Protein AF-A0AAD7IQ52-F1 (afdb_monomer_lite)

Organism: NCBI:txid230809

Structure (mmCIF, N/CA/C/O backbone):
data_AF-A0AAD7IQ52-F1
#
_entry.id   AF-A0AAD7IQ52-F1
#
loop_
_atom_site.group_PDB
_atom_site.id
_atom_site.type_symbol
_atom_site.label_atom_id
_atom_site.label_alt_id
_atom_site.label_comp_id
_atom_site.label_asym_id
_atom_site.label_entity_id
_atom_site.label_seq_id
_atom_site.pdbx_PDB_ins_code
_atom_site.Cartn_x
_atom_site.Cartn_y
_atom_site.Cartn_z
_atom_site.occupancy
_atom_site.B_iso_or_equiv
_atom_site.auth_seq_id
_atom_site.auth_comp_id
_atom_site.auth_asym_id
_atom_site.auth_atom_id
_atom_site.pdbx_PDB_model_num
ATOM 1 N N . MET A 1 1 ? 45.418 33.306 19.025 1.00 32.22 1 MET A N 1
ATOM 2 C CA . MET A 1 1 ? 45.048 33.053 20.434 1.00 32.22 1 MET A CA 1
ATOM 3 C C . MET A 1 1 ? 44.140 31.826 20.444 1.00 32.22 1 MET A C 1
ATOM 5 O O . MET A 1 1 ? 42.964 31.964 20.166 1.00 32.22 1 MET A O 1
ATOM 9 N N . SER A 1 2 ? 44.686 30.617 20.309 1.00 27.22 2 SER A N 1
ATOM 10 C CA . SER A 1 2 ? 45.275 29.755 21.357 1.00 27.22 2 SER A CA 1
ATOM 11 C C . SER A 1 2 ? 44.221 28.941 22.122 1.00 27.22 2 SER A C 1
ATOM 13 O O . SER A 1 2 ? 43.606 29.465 23.041 1.00 27.22 2 SER A O 1
ATOM 15 N N . SER A 1 3 ? 44.043 27.663 21.760 1.00 28.94 3 SER A N 1
ATOM 16 C CA . SER A 1 3 ? 44.068 26.489 22.670 1.00 28.94 3 SER A CA 1
ATOM 17 C C . SER A 1 3 ? 43.690 25.199 21.903 1.00 28.94 3 SER A C 1
ATOM 19 O O . SER A 1 3 ? 42.670 25.161 21.228 1.00 28.94 3 SER A O 1
ATOM 21 N N . LEU A 1 4 ? 44.657 24.283 21.721 1.00 29.09 4 LEU A N 1
ATOM 22 C CA . LEU A 1 4 ? 44.842 22.982 22.420 1.00 29.09 4 LEU A CA 1
ATOM 23 C C . LEU A 1 4 ? 44.008 21.842 21.785 1.00 29.09 4 LEU A C 1
ATOM 25 O O . LEU A 1 4 ? 42.790 21.841 21.868 1.00 29.09 4 LEU A O 1
ATOM 29 N N . SER A 1 5 ? 44.602 20.958 20.962 1.00 29.72 5 SER A N 1
ATOM 30 C CA . SER A 1 5 ? 45.206 19.649 21.342 1.00 29.72 5 SER A CA 1
ATOM 31 C C . SER A 1 5 ? 44.298 18.824 22.267 1.00 29.72 5 SER A C 1
ATOM 33 O O . SER A 1 5 ? 43.971 19.296 23.345 1.00 29.72 5 SER A O 1
ATOM 35 N N . GLY A 1 6 ? 43.879 17.588 22.016 1.00 25.55 6 GLY A N 1
ATOM 36 C CA . GLY A 1 6 ? 44.359 16.490 21.183 1.00 25.55 6 GLY A CA 1
ATOM 37 C C . GLY A 1 6 ? 44.032 15.200 21.959 1.00 25.55 6 GLY A C 1
ATOM 38 O O . GLY A 1 6 ? 44.076 15.226 23.184 1.00 25.55 6 GLY A O 1
ATOM 39 N N . ASN A 1 7 ? 43.648 14.113 21.284 1.00 27.47 7 ASN A N 1
ATOM 40 C CA . ASN A 1 7 ? 44.025 12.734 21.635 1.00 27.47 7 ASN A CA 1
ATOM 41 C C . ASN A 1 7 ? 43.305 11.728 20.736 1.00 27.47 7 ASN A C 1
ATOM 43 O O . ASN A 1 7 ? 42.081 11.624 20.730 1.00 27.47 7 ASN A O 1
ATOM 47 N N . GLY A 1 8 ? 44.108 10.967 19.996 1.00 23.97 8 GLY A N 1
ATOM 48 C CA . GLY A 1 8 ? 43.693 9.725 19.370 1.00 23.97 8 GLY A CA 1
ATOM 49 C C . GLY A 1 8 ? 43.861 8.551 20.332 1.00 23.97 8 GLY A C 1
ATOM 50 O O . GLY A 1 8 ? 44.802 8.511 21.121 1.00 23.97 8 GLY A O 1
ATOM 51 N N . ALA A 1 9 ? 42.982 7.562 20.205 1.00 26.59 9 ALA A N 1
ATOM 52 C CA . ALA A 1 9 ? 43.222 6.196 20.645 1.00 26.59 9 ALA A CA 1
ATOM 53 C C . ALA A 1 9 ? 42.565 5.235 19.643 1.00 26.59 9 ALA A C 1
ATOM 55 O O . ALA A 1 9 ? 41.477 5.482 19.129 1.00 26.59 9 ALA A O 1
ATOM 56 N N . ARG A 1 10 ? 43.317 4.187 19.310 1.00 29.52 10 ARG A N 1
ATOM 57 C CA . ARG A 1 10 ? 43.117 3.222 18.223 1.00 29.52 10 ARG A CA 1
ATOM 58 C C . ARG A 1 10 ? 41.994 2.204 18.503 1.00 29.52 10 ARG A C 1
ATOM 60 O O . ARG A 1 10 ? 41.630 2.012 19.660 1.00 29.52 10 ARG A O 1
ATOM 67 N N . PRO A 1 11 ? 41.493 1.515 17.458 1.00 27.11 11 PRO A N 1
ATOM 68 C CA . PRO A 1 11 ? 40.397 0.558 17.562 1.00 27.11 11 PRO A CA 1
ATOM 69 C C . PRO A 1 11 ? 40.864 -0.830 18.019 1.00 27.11 11 PRO A C 1
ATOM 71 O O . PRO A 1 11 ? 41.940 -1.306 17.647 1.00 27.11 11 PRO A O 1
ATOM 74 N N . TRP A 1 12 ? 40.004 -1.498 18.788 1.00 25.41 12 TRP A N 1
ATOM 75 C CA . TRP A 1 12 ? 40.132 -2.909 19.131 1.00 25.41 12 TRP A CA 1
ATOM 76 C C . TRP A 1 12 ? 39.866 -3.776 17.899 1.00 25.41 12 TRP A C 1
ATOM 78 O O . TRP A 1 12 ? 38.811 -3.707 17.274 1.00 25.41 12 TRP A O 1
ATOM 88 N N . THR A 1 13 ? 40.859 -4.587 17.556 1.00 23.81 13 THR A N 1
ATOM 89 C CA . THR A 1 13 ? 40.800 -5.638 16.543 1.00 23.81 13 THR A CA 1
ATOM 90 C C . THR A 1 13 ? 40.467 -6.951 17.241 1.00 23.81 13 THR A C 1
ATOM 92 O O . THR A 1 13 ? 41.196 -7.378 18.132 1.00 23.81 13 THR A O 1
ATOM 95 N N . VAL A 1 14 ? 39.392 -7.614 16.818 1.00 27.19 14 VAL A N 1
ATOM 96 C CA . VAL A 1 14 ? 39.148 -9.030 17.115 1.00 27.19 14 VAL A CA 1
ATOM 97 C C . VAL A 1 14 ? 39.028 -9.743 15.773 1.00 27.19 14 VAL A C 1
ATOM 99 O O . VAL A 1 14 ? 38.181 -9.408 14.948 1.00 27.19 14 VAL A O 1
ATOM 102 N N . ARG A 1 15 ? 39.960 -10.667 15.530 1.00 26.88 15 ARG A N 1
ATOM 103 C CA . ARG A 1 15 ? 39.953 -11.592 14.392 1.00 26.88 15 ARG A CA 1
ATOM 104 C C . ARG A 1 15 ? 39.020 -12.780 14.676 1.00 26.88 15 ARG A C 1
ATOM 106 O O . ARG A 1 15 ? 38.759 -13.062 15.843 1.00 26.88 15 ARG A O 1
ATOM 113 N N . PRO A 1 16 ? 38.533 -13.457 13.622 1.00 28.27 16 PRO A N 1
ATOM 114 C CA . PRO A 1 16 ? 37.466 -14.441 13.711 1.00 28.27 16 PRO A CA 1
ATOM 115 C C . PRO A 1 16 ? 38.009 -15.818 14.089 1.00 28.27 16 PRO A C 1
ATOM 117 O O . PRO A 1 16 ? 39.100 -16.192 13.651 1.00 28.27 16 PRO A O 1
ATOM 120 N N . ASP A 1 17 ? 37.210 -16.576 14.836 1.00 24.72 17 ASP A N 1
ATOM 121 C CA . ASP A 1 17 ? 37.393 -18.016 14.967 1.00 24.72 17 ASP A CA 1
ATOM 122 C C . ASP A 1 17 ? 36.354 -18.771 14.131 1.00 24.72 17 ASP A C 1
ATOM 124 O O . ASP A 1 17 ? 35.269 -18.276 13.817 1.00 24.72 17 ASP A O 1
ATOM 128 N N . LYS A 1 18 ? 36.795 -19.935 13.682 1.00 28.11 18 LYS A N 1
ATOM 129 C CA . LYS A 1 18 ? 36.309 -20.716 12.556 1.00 28.11 18 LYS A CA 1
ATOM 130 C C . LYS A 1 18 ? 35.149 -21.640 12.936 1.00 28.11 18 LYS A C 1
ATOM 132 O O . LYS A 1 18 ? 35.065 -22.113 14.059 1.00 28.11 18 LYS A O 1
ATOM 137 N N . THR A 1 19 ? 34.365 -21.959 11.900 1.00 25.17 19 THR A N 1
ATOM 138 C CA . THR A 1 19 ? 33.733 -23.262 11.598 1.00 25.17 19 THR A CA 1
ATOM 139 C C . THR A 1 19 ? 32.888 -23.938 12.676 1.00 25.17 19 THR A C 1
ATOM 141 O O . THR A 1 19 ? 33.430 -24.406 13.667 1.00 25.17 19 THR A O 1
ATOM 144 N N . LEU A 1 20 ? 31.603 -24.157 12.369 1.00 26.58 20 LEU A N 1
ATOM 145 C CA . LEU A 1 20 ? 30.939 -25.453 12.569 1.00 26.58 20 LEU A CA 1
ATOM 146 C C . LEU A 1 20 ? 29.655 -25.547 11.722 1.00 26.58 20 LEU A C 1
ATOM 148 O O . LEU A 1 20 ? 28.685 -24.824 11.930 1.00 26.58 20 LEU A O 1
ATOM 152 N N . ASP A 1 21 ? 29.765 -26.409 10.717 1.00 24.47 21 ASP A N 1
ATOM 153 C CA . ASP A 1 21 ? 28.796 -27.328 10.120 1.00 24.47 21 ASP A CA 1
ATOM 154 C C . ASP A 1 21 ? 27.310 -26.969 9.968 1.00 24.47 21 ASP A C 1
ATOM 156 O O . ASP A 1 21 ? 26.485 -26.986 10.879 1.00 24.47 21 ASP A O 1
ATOM 160 N N . SER A 1 22 ? 26.979 -26.836 8.686 1.00 24.94 22 SER A N 1
ATOM 161 C CA . SER A 1 22 ? 25.755 -27.263 8.022 1.00 24.94 22 SER A CA 1
ATOM 162 C C . SER A 1 22 ? 25.286 -28.670 8.421 1.00 24.94 22 SER A C 1
ATOM 164 O O . SER A 1 22 ? 25.980 -29.653 8.165 1.00 24.94 22 SER A O 1
ATOM 166 N N . ALA A 1 23 ? 24.045 -28.779 8.899 1.00 25.61 23 ALA A N 1
ATOM 167 C CA . ALA A 1 23 ? 23.266 -30.012 8.858 1.00 25.61 23 ALA A CA 1
ATOM 168 C C . ALA A 1 23 ? 21.943 -29.743 8.130 1.00 25.61 23 ALA A C 1
ATOM 170 O O . ALA A 1 23 ? 21.046 -29.064 8.627 1.00 25.61 23 ALA A O 1
ATOM 171 N N . SER A 1 24 ? 21.888 -30.257 6.904 1.00 25.69 24 SER A N 1
ATOM 172 C CA . SER A 1 24 ? 20.710 -30.375 6.054 1.00 25.69 24 SER A CA 1
ATOM 173 C C . SER A 1 24 ? 19.760 -31.416 6.652 1.00 25.69 24 SER A C 1
ATOM 175 O O . SER A 1 24 ? 20.183 -32.535 6.936 1.00 25.69 24 SER A O 1
ATOM 177 N N . CYS A 1 25 ? 18.487 -31.064 6.840 1.00 24.33 25 CYS A N 1
ATOM 178 C CA . CYS A 1 25 ? 17.431 -32.023 7.150 1.00 24.33 25 CYS A CA 1
ATOM 179 C C . CYS A 1 25 ? 16.610 -32.240 5.874 1.00 24.33 25 CYS A C 1
ATOM 181 O O . CYS A 1 25 ? 15.732 -31.448 5.540 1.00 24.33 25 CYS A O 1
ATOM 183 N N . MET A 1 26 ? 16.962 -33.294 5.136 1.00 23.22 26 MET A N 1
ATOM 184 C CA . MET A 1 26 ? 16.124 -33.897 4.105 1.00 23.22 26 MET A CA 1
ATOM 185 C C . MET A 1 26 ? 15.169 -34.880 4.783 1.00 23.22 26 MET A C 1
ATOM 187 O O . MET A 1 26 ? 15.610 -35.889 5.330 1.00 23.22 26 MET A O 1
ATOM 191 N N . THR A 1 27 ? 13.868 -34.633 4.691 1.00 28.30 27 THR A N 1
ATOM 192 C CA . THR A 1 27 ? 12.848 -35.671 4.863 1.00 28.30 27 THR A CA 1
ATOM 193 C C . THR A 1 27 ? 12.339 -36.087 3.490 1.00 28.30 27 THR A C 1
ATOM 195 O O . THR A 1 27 ? 11.643 -35.330 2.816 1.00 28.30 27 THR A O 1
ATOM 198 N N . ARG A 1 28 ? 12.741 -37.302 3.098 1.00 24.08 28 ARG A N 1
ATOM 199 C CA . ARG A 1 28 ? 12.075 -38.174 2.123 1.00 24.08 28 ARG A CA 1
ATOM 200 C C . ARG A 1 28 ? 10.597 -38.322 2.496 1.00 24.08 28 ARG A C 1
ATOM 202 O O . ARG A 1 28 ? 10.294 -38.563 3.662 1.00 24.08 28 ARG A O 1
ATOM 209 N N . VAL A 1 29 ? 9.717 -38.252 1.505 1.00 28.94 29 VAL A N 1
ATOM 210 C CA . VAL A 1 29 ? 8.420 -38.930 1.545 1.00 28.94 29 VAL A CA 1
ATOM 211 C C . VAL A 1 29 ? 8.423 -39.874 0.356 1.00 28.94 29 VAL A C 1
ATOM 213 O O . VAL A 1 29 ? 8.558 -39.438 -0.788 1.00 28.94 29 VAL A O 1
ATOM 216 N N . ASP A 1 30 ? 8.400 -41.160 0.678 1.00 27.23 30 ASP A N 1
ATOM 217 C CA . ASP A 1 30 ? 8.321 -42.267 -0.258 1.00 27.23 30 ASP A CA 1
ATOM 218 C C . ASP A 1 30 ? 6.957 -42.265 -0.961 1.00 27.23 30 ASP A C 1
ATOM 220 O O . ASP A 1 30 ? 5.926 -41.949 -0.361 1.00 27.23 30 ASP A O 1
ATOM 224 N N . GLY A 1 31 ? 6.983 -42.580 -2.255 1.00 26.14 31 GLY A N 1
ATOM 225 C CA . GLY A 1 31 ? 5.798 -42.883 -3.040 1.00 26.14 31 GLY A CA 1
ATOM 226 C C . GLY A 1 31 ? 5.371 -44.330 -2.822 1.00 26.14 31 GLY A C 1
ATOM 227 O O . GLY A 1 31 ? 6.214 -45.218 -2.717 1.00 26.14 31 GLY A O 1
ATOM 228 N N . GLU A 1 32 ? 4.063 -44.557 -2.805 1.00 28.16 32 GLU A N 1
ATOM 229 C CA . GLU A 1 32 ? 3.476 -45.876 -3.017 1.00 28.16 32 GLU A CA 1
ATOM 230 C C . GLU A 1 32 ? 2.575 -45.810 -4.250 1.00 28.16 32 GLU A C 1
ATOM 232 O O . GLU A 1 32 ? 1.561 -45.109 -4.289 1.00 28.16 32 GLU A O 1
ATOM 237 N N . GLU A 1 33 ? 3.024 -46.525 -5.278 1.00 28.55 33 GLU A N 1
ATOM 238 C CA . GLU A 1 33 ? 2.242 -47.002 -6.409 1.00 28.55 33 GLU A CA 1
ATOM 239 C C . GLU A 1 33 ? 1.305 -48.123 -5.933 1.00 28.55 33 GLU A C 1
ATOM 241 O O . GLU A 1 33 ? 1.672 -48.941 -5.088 1.00 28.55 33 GLU A O 1
ATOM 246 N N . GLY A 1 34 ? 0.103 -48.186 -6.501 1.00 27.48 34 GLY A N 1
ATOM 247 C CA . GLY A 1 34 ? -0.852 -49.267 -6.271 1.00 27.48 34 GLY A CA 1
ATOM 248 C C . GLY A 1 34 ? -1.730 -49.463 -7.498 1.00 27.48 34 GLY A C 1
ATOM 249 O O . GLY A 1 34 ? -2.785 -48.845 -7.618 1.00 27.48 34 GLY A O 1
ATOM 250 N N . GLU A 1 35 ? -1.259 -50.305 -8.415 1.00 27.78 35 GLU A N 1
ATOM 251 C CA . GLU A 1 35 ? -1.984 -50.825 -9.574 1.00 27.78 35 GLU A CA 1
ATOM 252 C C . GLU A 1 35 ? -2.676 -52.172 -9.252 1.00 27.78 35 GLU A C 1
ATOM 254 O O . GLU A 1 35 ? -2.062 -53.063 -8.673 1.00 27.78 35 GLU A O 1
ATOM 259 N N . VAL A 1 36 ? -3.921 -52.294 -9.744 1.00 28.39 36 VAL A N 1
ATOM 260 C CA . VAL A 1 36 ? -4.543 -53.451 -10.443 1.00 28.39 36 VAL A CA 1
ATOM 261 C C . VAL A 1 36 ? -5.005 -54.710 -9.672 1.00 28.39 36 VAL A C 1
ATOM 263 O O . VAL A 1 36 ? -4.274 -55.322 -8.900 1.00 28.39 36 VAL A O 1
ATOM 266 N N . GLY A 1 37 ? -6.225 -55.155 -10.037 1.00 26.61 37 GLY A N 1
ATOM 267 C CA . GLY A 1 37 ? -6.789 -56.509 -9.862 1.00 26.61 37 GLY A CA 1
ATOM 268 C C . GLY A 1 37 ? -8.206 -56.476 -9.261 1.00 26.61 37 GLY A C 1
ATOM 269 O O . GLY A 1 37 ? -8.319 -56.408 -8.045 1.00 26.61 37 GLY A O 1
ATOM 270 N N . ASP A 1 38 ? -9.315 -56.276 -9.982 1.00 27.05 38 ASP A N 1
ATOM 271 C CA . ASP A 1 38 ? -9.950 -57.026 -11.089 1.00 27.05 38 ASP A CA 1
ATOM 272 C C . ASP A 1 38 ? -10.834 -58.219 -10.634 1.00 27.05 38 ASP A C 1
ATOM 274 O O . ASP A 1 38 ? -10.514 -58.914 -9.673 1.00 27.05 38 ASP A O 1
ATOM 278 N N . GLU A 1 39 ? -11.927 -58.410 -11.386 1.00 28.41 39 GLU A N 1
ATOM 279 C CA . GLU A 1 39 ? -12.826 -59.580 -11.523 1.00 28.41 39 GLU A CA 1
ATOM 280 C C . GLU A 1 39 ? -14.214 -59.724 -10.823 1.00 28.41 39 GLU A C 1
ATOM 282 O O . GLU A 1 39 ? -14.364 -59.705 -9.601 1.00 28.41 39 GLU A O 1
ATOM 287 N N . CYS A 1 40 ? -15.184 -60.038 -11.715 1.00 27.48 40 CYS A N 1
ATOM 288 C CA . CYS A 1 40 ? -16.486 -60.739 -11.600 1.00 27.48 40 CYS A CA 1
ATOM 289 C C . CYS A 1 40 ? -17.719 -59.951 -11.078 1.00 27.48 40 CYS A C 1
ATOM 291 O O . CYS A 1 40 ? -17.673 -59.319 -10.034 1.00 27.48 40 CYS A O 1
ATOM 293 N N . ASP A 1 41 ? -18.908 -59.946 -11.704 1.00 27.89 41 ASP A N 1
ATOM 294 C CA . ASP A 1 41 ? -19.487 -60.833 -12.723 1.00 27.89 41 ASP A CA 1
ATOM 295 C C . ASP A 1 41 ? -20.664 -60.185 -13.501 1.00 27.89 41 ASP A C 1
ATOM 297 O O . ASP A 1 41 ? -21.434 -59.369 -12.992 1.00 27.89 41 ASP A O 1
ATOM 301 N N . GLU A 1 42 ? -20.751 -60.628 -14.756 1.00 30.42 42 GLU A N 1
ATOM 302 C CA . GLU A 1 42 ? -21.839 -60.769 -15.741 1.00 30.42 42 GLU A CA 1
ATOM 303 C C . GLU A 1 42 ? -23.329 -60.532 -15.349 1.00 30.42 42 GLU A C 1
ATOM 305 O O . GLU A 1 42 ? -23.801 -61.014 -14.327 1.00 30.42 42 GLU A O 1
ATOM 310 N N . GLN A 1 43 ? -24.136 -59.909 -16.243 1.00 28.72 43 GLN A N 1
ATOM 311 C CA . GLN A 1 43 ? -25.099 -60.626 -17.127 1.00 28.72 43 GLN A CA 1
ATOM 312 C C . GLN A 1 43 ? -25.966 -59.706 -18.047 1.00 28.72 43 GLN A C 1
ATOM 314 O O . GLN A 1 43 ? -26.945 -59.089 -17.641 1.00 28.72 43 GLN A O 1
ATOM 319 N N . LYS A 1 44 ? -25.599 -59.710 -19.338 1.00 31.64 44 LYS A N 1
ATOM 320 C CA . LYS A 1 44 ? -26.353 -59.655 -20.624 1.00 31.64 44 LYS A CA 1
ATOM 321 C C . LYS A 1 44 ? -27.861 -59.304 -20.690 1.00 31.64 44 LYS A C 1
ATOM 323 O O . LYS A 1 44 ? -28.689 -59.989 -20.096 1.00 31.64 44 LYS A O 1
ATOM 328 N N . ARG A 1 45 ? -28.195 -58.446 -21.679 1.00 30.20 45 ARG A N 1
ATOM 329 C CA . ARG A 1 45 ? -29.124 -58.625 -22.848 1.00 30.20 45 ARG A CA 1
ATOM 330 C C . ARG A 1 45 ? -29.469 -57.224 -23.402 1.00 30.20 45 ARG A C 1
ATOM 332 O O . ARG A 1 45 ? -29.875 -56.381 -22.624 1.00 30.20 45 ARG A O 1
ATOM 339 N N . GLY A 1 46 ? -29.385 -56.848 -24.676 1.00 28.47 46 GLY A N 1
ATOM 340 C CA . GLY A 1 46 ? -29.106 -57.500 -25.953 1.00 28.47 46 GLY A CA 1
ATOM 341 C C . GLY A 1 46 ? -29.844 -56.696 -27.041 1.00 28.47 46 GLY A C 1
ATOM 342 O O . GLY A 1 46 ? -31.041 -56.482 -26.892 1.00 28.47 46 GLY A O 1
ATOM 343 N N . ALA A 1 47 ? -29.167 -56.245 -28.101 1.00 30.05 47 ALA A N 1
ATOM 344 C CA . ALA A 1 47 ? -29.786 -55.876 -29.383 1.00 30.05 47 ALA A CA 1
ATOM 345 C C . ALA A 1 47 ? -28.698 -55.794 -30.463 1.00 30.05 47 ALA A C 1
ATOM 347 O O . ALA A 1 47 ? -27.695 -55.108 -30.289 1.00 30.05 47 ALA A O 1
ATOM 348 N N . GLY A 1 48 ? -28.892 -56.575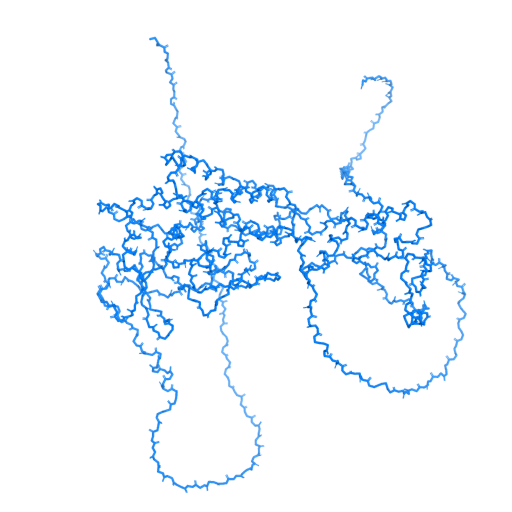 -31.524 1.00 28.95 48 GLY A N 1
ATOM 349 C CA . GLY A 1 48 ? -27.920 -56.835 -32.576 1.00 28.95 48 GLY A CA 1
ATOM 350 C C . GLY A 1 48 ? -27.810 -55.747 -33.642 1.00 28.95 48 GLY A C 1
ATOM 351 O O . GLY A 1 48 ? -28.763 -55.044 -33.971 1.00 28.95 48 GLY A O 1
ATOM 352 N N . GLU A 1 49 ? -26.589 -55.707 -34.157 1.00 30.14 49 GLU A N 1
ATOM 353 C CA . GLU A 1 49 ? -25.993 -55.011 -35.292 1.00 30.14 49 GLU A CA 1
ATOM 354 C C . GLU A 1 49 ? -26.818 -54.952 -36.594 1.00 30.14 49 GLU A C 1
ATOM 356 O O . GLU A 1 49 ? -27.329 -55.959 -37.086 1.00 30.14 49 GLU A O 1
ATOM 361 N N . MET A 1 50 ? -26.785 -53.774 -37.234 1.00 27.81 50 MET A N 1
ATOM 362 C CA . MET A 1 50 ? -26.686 -53.640 -38.691 1.00 27.81 50 MET A CA 1
ATOM 363 C C . MET A 1 50 ? -25.239 -53.267 -39.060 1.00 27.81 50 MET A C 1
ATOM 365 O O . MET A 1 50 ? -24.720 -52.246 -38.615 1.00 27.81 50 MET A O 1
ATOM 369 N N . ARG A 1 51 ? -24.618 -54.095 -39.903 1.00 29.98 51 ARG A N 1
ATOM 370 C CA . ARG A 1 51 ? -23.511 -53.778 -40.834 1.00 29.98 51 ARG A CA 1
ATOM 371 C C . ARG A 1 51 ? -24.140 -53.087 -42.070 1.00 29.98 51 ARG A C 1
ATOM 373 O O . ARG A 1 51 ? -25.279 -53.416 -42.383 1.00 29.98 51 ARG A O 1
ATOM 380 N N . THR A 1 52 ? -23.560 -52.121 -42.791 1.00 29.75 52 THR A N 1
ATOM 381 C CA . THR A 1 52 ? -22.177 -51.952 -43.287 1.00 29.75 52 THR A CA 1
ATOM 382 C C . THR A 1 52 ? -21.980 -50.516 -43.828 1.00 29.75 52 THR A C 1
ATOM 384 O O . THR A 1 52 ? -22.834 -50.031 -44.562 1.00 29.75 52 THR A O 1
ATOM 387 N N . GLU A 1 53 ? -20.860 -49.898 -43.432 1.00 29.69 53 GLU A N 1
ATOM 388 C CA . GLU A 1 53 ? -19.851 -49.120 -44.198 1.00 29.69 53 GLU A CA 1
ATOM 389 C C . GLU A 1 53 ? -20.224 -48.112 -45.313 1.00 29.69 53 GLU A C 1
ATOM 391 O O . GLU A 1 53 ? -20.760 -48.480 -46.352 1.00 29.69 53 GLU A O 1
ATOM 396 N N . CYS A 1 54 ? -19.791 -46.852 -45.111 1.00 27.75 54 CYS A N 1
ATOM 397 C CA . CYS A 1 54 ? -18.870 -46.056 -45.963 1.00 27.75 54 CYS A CA 1
ATOM 398 C C . CYS A 1 54 ? -18.565 -44.728 -45.218 1.00 27.75 54 CYS A C 1
ATOM 400 O O . CYS A 1 54 ? -19.455 -43.907 -45.031 1.00 27.75 54 CYS A O 1
ATOM 402 N N . GLU A 1 55 ? -17.448 -44.639 -44.487 1.00 30.08 55 GLU A N 1
ATOM 403 C CA . GLU A 1 55 ? -16.199 -43.937 -44.868 1.00 30.08 55 GLU A CA 1
ATOM 404 C C . GLU A 1 55 ? -16.277 -42.395 -44.905 1.00 30.08 55 GLU A C 1
ATOM 406 O O . GLU A 1 55 ? -16.502 -41.795 -45.948 1.00 30.08 55 GLU A O 1
ATOM 411 N N . GLU A 1 56 ? -15.959 -41.754 -43.772 1.00 30.73 56 GLU A N 1
ATOM 412 C CA . GLU A 1 56 ? -15.229 -40.477 -43.751 1.00 30.73 56 GLU A CA 1
ATOM 413 C C . GLU A 1 56 ? -14.434 -40.388 -42.430 1.00 30.73 56 GLU A C 1
ATOM 415 O O . GLU A 1 56 ? -14.995 -40.365 -41.334 1.00 30.73 56 GLU A O 1
ATOM 420 N N . GLN A 1 57 ? -13.103 -40.458 -42.519 1.00 31.89 57 GLN A N 1
ATOM 421 C CA . GLN A 1 57 ? -12.197 -40.456 -41.368 1.00 31.89 57 GLN A CA 1
ATOM 422 C C . GLN A 1 57 ? -12.005 -39.028 -40.831 1.00 31.89 57 GLN A C 1
ATOM 424 O O . GLN A 1 57 ? -11.218 -38.247 -41.359 1.00 31.89 57 GLN A O 1
ATOM 429 N N . THR A 1 58 ? -12.685 -38.695 -39.737 1.00 37.16 58 THR A N 1
ATOM 430 C CA . THR A 1 58 ? -12.323 -37.583 -38.838 1.00 37.16 58 THR A CA 1
ATOM 431 C C . THR A 1 58 ? -11.181 -37.998 -37.899 1.00 37.16 58 THR A C 1
ATOM 433 O O . THR A 1 58 ? -11.307 -39.046 -37.259 1.00 37.16 58 THR A O 1
ATOM 436 N N . PRO A 1 59 ? -10.109 -37.199 -37.714 1.00 35.19 59 PRO A N 1
ATOM 437 C CA . PRO A 1 59 ? -9.121 -37.470 -36.676 1.00 35.19 59 PRO A CA 1
ATOM 438 C C . PRO A 1 59 ? -9.716 -37.195 -35.290 1.00 35.19 59 PRO A C 1
ATOM 440 O O . PRO A 1 59 ? -10.444 -36.221 -35.080 1.00 35.19 59 PRO A O 1
ATOM 443 N N . ALA A 1 60 ? -9.398 -38.077 -34.347 1.00 36.84 60 ALA A N 1
ATOM 444 C CA . ALA A 1 60 ? -9.924 -38.092 -32.993 1.00 36.84 60 ALA A CA 1
ATOM 445 C C . ALA A 1 60 ? -9.550 -36.827 -32.196 1.00 36.84 60 ALA A C 1
ATOM 447 O O . ALA A 1 60 ? -8.408 -36.368 -32.193 1.00 36.84 60 ALA A O 1
ATOM 448 N N . ALA A 1 61 ? -10.518 -36.317 -31.432 1.00 41.28 61 ALA A N 1
ATOM 449 C CA . ALA A 1 61 ? -10.428 -35.124 -30.585 1.00 41.28 61 ALA A CA 1
ATOM 450 C C . ALA A 1 61 ? -9.298 -35.143 -29.524 1.00 41.28 61 ALA A C 1
ATOM 452 O O . ALA A 1 61 ? -9.029 -34.116 -28.906 1.00 41.28 61 ALA A O 1
ATOM 453 N N . GLY A 1 62 ? -8.611 -36.274 -29.329 1.00 33.84 62 GLY A N 1
ATOM 454 C CA . GLY A 1 62 ? -7.465 -36.404 -28.422 1.00 33.84 62 GLY A CA 1
ATOM 455 C C . GLY A 1 62 ? -6.143 -35.851 -28.971 1.00 33.84 62 GLY A C 1
ATOM 456 O O . GLY A 1 62 ? -5.305 -35.415 -28.185 1.00 33.84 62 GLY A O 1
ATOM 457 N N . GLU A 1 63 ? -5.954 -35.797 -30.295 1.00 32.31 63 GLU A N 1
ATOM 458 C CA . GLU A 1 63 ? -4.727 -35.241 -30.896 1.00 32.31 63 GLU A CA 1
ATOM 459 C C . GLU A 1 63 ? -4.765 -33.715 -31.018 1.00 32.31 63 GLU A C 1
ATOM 461 O O . GLU A 1 63 ? -3.722 -33.079 -30.904 1.00 32.31 63 GLU A O 1
ATOM 466 N N . ARG A 1 64 ? -5.952 -33.095 -31.127 1.00 34.56 64 ARG A N 1
ATOM 467 C CA . ARG A 1 64 ? -6.086 -31.624 -31.103 1.00 34.56 64 ARG A CA 1
ATOM 468 C C . ARG A 1 64 ? -5.708 -31.013 -29.756 1.00 34.56 64 ARG A C 1
ATOM 470 O O . ARG A 1 64 ? -5.039 -29.991 -29.735 1.00 34.56 64 ARG A O 1
ATOM 477 N N . VAL A 1 65 ? -6.042 -31.665 -28.641 1.00 35.97 65 VAL A N 1
ATOM 478 C CA . VAL A 1 65 ? -5.701 -31.156 -27.296 1.00 35.97 65 VAL A CA 1
ATOM 479 C C . VAL A 1 65 ? -4.197 -31.273 -27.006 1.00 35.97 65 VAL A C 1
ATOM 481 O O . VAL A 1 65 ? -3.651 -30.490 -26.229 1.00 35.97 65 VAL A O 1
ATOM 484 N N . ARG A 1 66 ? -3.497 -32.214 -27.657 1.00 31.64 66 ARG A N 1
ATOM 485 C CA . ARG A 1 66 ? -2.035 -32.340 -27.559 1.00 31.64 66 ARG A CA 1
ATOM 486 C C . ARG A 1 66 ? -1.308 -31.428 -28.558 1.00 31.64 66 ARG A C 1
ATOM 488 O O . ARG A 1 66 ? -0.311 -30.825 -28.180 1.00 31.64 66 ARG A O 1
ATOM 495 N N . ALA A 1 67 ? -1.856 -31.248 -29.762 1.00 30.28 67 ALA A N 1
ATOM 496 C CA . ALA A 1 67 ? -1.316 -30.363 -30.797 1.00 30.28 67 ALA A CA 1
ATOM 497 C C . ALA A 1 67 ? -1.521 -28.863 -30.499 1.00 30.28 67 ALA A C 1
ATOM 499 O O . ALA A 1 67 ? -0.661 -28.059 -30.839 1.00 30.28 67 ALA A O 1
ATOM 500 N N . GLU A 1 68 ? -2.588 -28.465 -29.793 1.00 35.25 68 GLU A N 1
ATOM 501 C CA . GLU A 1 68 ? -2.781 -27.070 -29.343 1.00 35.25 68 GLU A CA 1
ATOM 502 C C . GLU A 1 68 ? -1.837 -26.673 -28.192 1.00 35.25 68 GLU A C 1
ATOM 504 O O . GLU A 1 68 ? -1.637 -25.488 -27.923 1.00 35.25 68 GLU A O 1
ATOM 509 N N . ARG A 1 69 ? -1.208 -27.650 -27.522 1.00 34.91 69 ARG A N 1
ATOM 510 C CA . ARG A 1 69 ? -0.195 -27.405 -26.481 1.00 34.91 69 ARG A CA 1
ATOM 511 C C . ARG A 1 69 ? 1.235 -27.319 -27.035 1.00 34.91 69 ARG A C 1
ATOM 513 O O . ARG A 1 69 ? 2.122 -26.873 -26.315 1.00 34.91 69 ARG A O 1
ATOM 520 N N . GLU A 1 70 ? 1.440 -27.698 -28.297 1.00 34.44 70 GLU A N 1
ATOM 521 C CA . GLU A 1 70 ? 2.713 -27.620 -29.037 1.00 34.44 70 GLU A CA 1
ATOM 522 C C . GLU A 1 70 ? 2.736 -26.471 -30.064 1.00 34.44 70 GLU A C 1
ATOM 524 O O . GLU A 1 70 ? 3.568 -26.429 -30.971 1.00 34.44 70 GLU A O 1
ATOM 529 N N . GLU A 1 71 ? 1.849 -25.486 -29.916 1.00 43.41 71 GLU A N 1
ATOM 530 C CA . GLU A 1 71 ? 1.865 -24.280 -30.738 1.00 43.41 71 GLU A CA 1
ATOM 531 C C . GLU A 1 71 ? 2.954 -23.310 -30.240 1.00 43.41 71 GLU A C 1
ATOM 533 O O . GLU A 1 71 ? 2.727 -22.453 -29.386 1.00 43.41 71 GLU A O 1
ATOM 538 N N . GLN A 1 72 ? 4.162 -23.507 -30.781 1.00 42.41 72 GLN A N 1
ATOM 539 C CA . GLN A 1 72 ? 5.306 -22.587 -30.797 1.00 42.41 72 GLN A CA 1
ATOM 540 C C . GLN A 1 72 ? 5.671 -21.961 -29.442 1.00 42.41 72 GLN A C 1
ATOM 542 O O . GLN A 1 72 ? 5.419 -20.784 -29.185 1.00 42.41 72 GLN A O 1
ATOM 547 N N . THR A 1 73 ? 6.410 -22.697 -28.609 1.00 41.69 73 THR A N 1
ATOM 548 C CA . THR A 1 73 ? 7.359 -22.047 -27.694 1.00 41.69 73 THR A CA 1
ATOM 549 C C . THR A 1 73 ? 8.342 -21.266 -28.574 1.00 41.69 73 THR A C 1
ATOM 551 O O . THR A 1 73 ? 9.041 -21.902 -29.370 1.00 41.69 73 THR A O 1
ATOM 554 N N . PRO A 1 74 ? 8.398 -19.920 -28.526 1.00 48.09 74 PRO A N 1
ATOM 555 C CA . PRO A 1 74 ? 9.362 -19.193 -29.335 1.00 48.09 74 PRO A CA 1
ATOM 556 C C . PRO A 1 74 ? 10.758 -19.654 -28.934 1.00 48.09 74 PRO A C 1
ATOM 558 O O . PRO A 1 74 ? 11.134 -19.616 -27.763 1.00 48.09 74 PRO A O 1
ATOM 561 N N . VAL A 1 75 ? 11.509 -20.160 -29.906 1.00 49.00 75 VAL A N 1
ATOM 562 C CA . VAL A 1 75 ? 12.908 -20.510 -29.696 1.00 49.00 75 VAL A CA 1
ATOM 563 C C . VAL A 1 75 ? 13.661 -19.190 -29.576 1.00 49.00 75 VAL A C 1
ATOM 565 O O . VAL A 1 75 ? 13.760 -18.427 -30.535 1.00 49.00 75 VAL A O 1
ATOM 568 N N . PHE A 1 76 ? 14.141 -18.893 -28.372 1.00 59.31 76 PHE A N 1
ATOM 569 C CA . PHE A 1 76 ? 14.933 -17.701 -28.094 1.00 59.31 76 PHE A CA 1
ATOM 570 C C . PHE A 1 76 ? 16.328 -17.891 -28.691 1.00 59.31 76 PHE A C 1
ATOM 572 O O . PHE A 1 76 ? 17.221 -18.470 -28.075 1.00 59.31 76 PHE A O 1
ATOM 579 N N . TYR A 1 77 ? 16.503 -17.467 -29.938 1.00 50.94 77 TYR A N 1
ATOM 580 C CA . TYR A 1 77 ? 17.803 -17.467 -30.595 1.00 50.94 77 TYR A CA 1
ATOM 581 C C . TYR A 1 77 ? 18.608 -16.237 -30.146 1.00 50.94 77 TYR A C 1
ATOM 583 O O . TYR A 1 77 ? 18.108 -15.120 -30.208 1.00 50.94 77 TYR A O 1
ATOM 591 N N . GLY A 1 78 ? 19.873 -16.424 -29.747 1.00 59.72 78 GLY A N 1
ATOM 592 C CA . GLY A 1 78 ? 20.847 -15.322 -29.704 1.00 59.72 78 GLY A CA 1
ATOM 593 C C . GLY A 1 78 ? 21.173 -14.691 -28.346 1.00 59.72 78 GLY A C 1
ATOM 594 O O . GLY A 1 78 ? 21.682 -13.572 -28.337 1.00 59.72 78 GLY A O 1
ATOM 595 N N . ALA A 1 79 ? 20.949 -15.380 -27.220 1.00 75.88 79 ALA A N 1
ATOM 596 C CA . ALA A 1 79 ? 21.423 -14.912 -25.914 1.00 75.88 79 ALA A CA 1
ATOM 597 C C . ALA A 1 79 ? 22.942 -14.645 -25.939 1.00 75.88 79 ALA A C 1
ATOM 599 O O . ALA A 1 79 ? 23.738 -15.544 -26.218 1.00 75.88 79 ALA A O 1
ATOM 600 N N . ASN A 1 80 ? 23.350 -13.408 -25.653 1.00 82.62 80 ASN A N 1
ATOM 601 C CA . ASN A 1 80 ? 24.754 -13.014 -25.590 1.00 82.62 80 ASN A CA 1
ATOM 602 C C . ASN A 1 80 ? 25.042 -12.283 -24.279 1.00 82.62 80 ASN A C 1
ATOM 604 O O . ASN A 1 80 ? 24.753 -11.094 -24.135 1.00 82.62 80 ASN A O 1
ATOM 608 N N . GLU A 1 81 ? 25.655 -12.994 -23.337 1.00 84.81 81 GLU A N 1
ATOM 609 C CA . GLU A 1 81 ? 26.015 -12.468 -22.015 1.00 84.81 81 GLU A CA 1
ATOM 610 C C . GLU A 1 81 ? 27.086 -11.366 -22.069 1.00 84.81 81 GLU A C 1
ATOM 612 O O . GLU A 1 81 ? 27.214 -10.583 -21.131 1.00 84.81 81 GLU A O 1
ATOM 617 N N . ASN A 1 82 ? 27.835 -11.267 -23.174 1.00 86.31 82 ASN A N 1
ATOM 618 C CA . ASN A 1 82 ? 28.897 -10.272 -23.343 1.00 86.31 82 ASN A CA 1
ATOM 619 C C . ASN A 1 82 ? 28.383 -8.918 -23.862 1.00 86.31 82 ASN A C 1
ATOM 621 O O . ASN A 1 82 ? 29.163 -7.973 -23.980 1.00 86.31 82 ASN A O 1
ATOM 625 N N . VAL A 1 83 ? 27.093 -8.813 -24.198 1.00 86.12 83 VAL A N 1
ATOM 626 C CA . VAL A 1 83 ? 26.469 -7.574 -24.678 1.00 86.12 83 VAL A CA 1
ATOM 627 C C . VAL A 1 83 ? 25.660 -6.948 -23.550 1.00 86.12 83 VAL A C 1
ATOM 629 O O . VAL A 1 83 ? 24.816 -7.595 -22.932 1.00 86.12 83 VAL A O 1
ATOM 632 N N . ALA A 1 84 ? 25.901 -5.662 -23.290 1.00 87.38 84 ALA A N 1
ATOM 633 C CA . ALA A 1 84 ? 25.125 -4.914 -22.313 1.00 87.38 84 ALA A CA 1
ATOM 634 C C . ALA A 1 84 ? 23.644 -4.874 -22.725 1.00 87.38 84 ALA A C 1
ATOM 636 O O . ALA A 1 84 ? 23.312 -4.419 -23.816 1.00 87.38 84 ALA A O 1
ATOM 637 N N . LEU A 1 85 ? 22.761 -5.332 -21.834 1.00 90.44 85 LEU A N 1
ATOM 638 C CA . LEU A 1 85 ? 21.321 -5.359 -22.091 1.00 90.44 85 LEU A CA 1
ATOM 639 C C . LEU A 1 85 ? 20.757 -3.938 -22.174 1.00 90.44 85 LEU A C 1
ATOM 641 O O . LEU A 1 85 ? 20.823 -3.173 -21.198 1.00 90.44 85 LEU A O 1
ATOM 645 N N . GLY A 1 86 ? 20.142 -3.628 -23.310 1.00 90.81 86 GLY A N 1
ATOM 646 C CA . GLY A 1 86 ? 19.385 -2.414 -23.551 1.00 90.81 86 GLY A CA 1
ATOM 647 C C . GLY A 1 86 ? 18.050 -2.360 -22.790 1.00 90.81 86 GLY A C 1
ATOM 648 O O . GLY A 1 86 ? 17.780 -3.170 -21.899 1.00 90.81 86 GLY A O 1
ATOM 649 N N . PRO A 1 87 ? 17.203 -1.365 -23.104 1.00 91.44 87 PRO A N 1
ATOM 650 C CA . PRO A 1 87 ? 15.890 -1.174 -22.481 1.00 91.44 87 PRO A CA 1
ATOM 651 C C . PRO A 1 87 ? 14.798 -2.127 -23.002 1.00 91.44 87 PRO A C 1
ATOM 653 O O . PRO A 1 87 ? 13.708 -2.184 -22.440 1.00 91.44 87 PRO A O 1
ATOM 656 N N . PHE A 1 88 ? 15.062 -2.844 -24.094 1.00 93.88 88 PHE A N 1
ATOM 657 C CA . PHE A 1 88 ? 14.113 -3.786 -24.701 1.00 93.88 88 PHE A CA 1
ATOM 658 C C . PHE A 1 88 ? 14.553 -5.244 -24.548 1.00 93.88 88 PHE A C 1
ATOM 660 O O . PHE A 1 88 ? 13.735 -6.148 -24.715 1.00 93.88 88 PHE A O 1
ATOM 667 N N . ASP A 1 89 ? 15.813 -5.447 -24.168 1.00 93.25 89 ASP A N 1
ATOM 668 C CA . ASP A 1 89 ? 16.417 -6.733 -23.846 1.00 93.25 89 ASP A CA 1
ATOM 669 C C . ASP A 1 89 ? 15.974 -7.235 -22.463 1.00 93.25 89 ASP A C 1
ATOM 671 O O . ASP A 1 89 ? 15.350 -6.512 -21.679 1.00 93.25 89 ASP A O 1
ATOM 675 N N . GLY A 1 90 ? 16.307 -8.485 -22.140 1.00 92.81 90 GLY A N 1
ATOM 676 C CA . GLY A 1 90 ? 15.877 -9.127 -20.904 1.00 92.81 90 GLY A CA 1
ATOM 677 C C . GLY A 1 90 ? 16.976 -9.927 -20.217 1.00 92.81 90 GLY A C 1
ATOM 678 O O . GLY A 1 90 ? 17.637 -10.754 -20.836 1.00 92.81 90 GLY A O 1
ATOM 679 N N . LYS A 1 91 ? 17.122 -9.769 -18.897 1.00 92.88 91 LYS A N 1
ATOM 680 C CA . LYS A 1 91 ? 17.828 -10.793 -18.102 1.00 92.88 91 LYS A CA 1
ATOM 681 C C . LYS A 1 91 ? 17.034 -12.092 -18.103 1.00 92.88 91 LYS A C 1
ATOM 683 O O . LYS A 1 91 ? 17.610 -13.169 -18.172 1.00 92.88 91 LYS A O 1
ATOM 688 N N . VAL A 1 92 ? 15.713 -11.963 -18.025 1.00 93.94 92 VAL A N 1
ATOM 689 C CA . VAL A 1 92 ? 14.780 -13.055 -18.258 1.00 93.94 92 VAL A CA 1
ATOM 690 C C . VAL A 1 92 ? 13.667 -12.614 -19.205 1.00 93.94 92 VAL A C 1
ATOM 692 O O . VAL A 1 92 ? 13.380 -11.417 -19.316 1.00 93.94 92 VAL A O 1
ATOM 695 N N . GLY A 1 93 ? 13.040 -13.578 -19.872 1.00 94.06 93 GLY A N 1
ATOM 696 C CA . GLY A 1 93 ? 11.851 -13.383 -20.694 1.00 94.06 93 GLY A CA 1
ATOM 697 C C . GLY A 1 93 ? 10.783 -14.439 -20.424 1.00 94.06 93 GLY A C 1
ATOM 698 O O . GLY A 1 93 ? 11.084 -15.524 -19.931 1.00 94.06 93 GLY A O 1
ATOM 699 N N . ALA A 1 94 ? 9.531 -14.115 -20.734 1.00 93.88 94 ALA A N 1
ATOM 700 C CA . ALA A 1 94 ? 8.406 -15.047 -20.653 1.00 93.88 94 ALA A CA 1
ATOM 701 C C . ALA A 1 94 ? 7.395 -14.767 -21.762 1.00 93.88 94 ALA A C 1
ATOM 703 O O . ALA A 1 94 ? 7.280 -13.632 -22.225 1.00 93.88 94 ALA A O 1
ATOM 704 N N . VAL A 1 95 ? 6.618 -15.784 -22.130 1.00 91.44 95 VAL A N 1
ATOM 705 C CA . VAL A 1 95 ? 5.423 -15.634 -22.966 1.00 91.44 95 VAL A CA 1
ATOM 706 C C . VAL A 1 95 ? 4.196 -15.865 -22.098 1.00 91.44 95 VAL A C 1
ATOM 708 O O . VAL A 1 95 ? 4.125 -16.843 -21.360 1.00 91.44 95 VAL A O 1
ATOM 711 N N . VAL A 1 96 ? 3.225 -14.965 -22.191 1.00 90.31 96 VAL A N 1
ATOM 712 C CA . VAL A 1 96 ? 1.938 -15.046 -21.498 1.00 90.31 96 VAL A CA 1
ATOM 713 C C . VAL A 1 96 ? 0.809 -14.898 -22.510 1.00 90.31 96 VAL A C 1
ATOM 715 O O . VAL A 1 96 ? 0.957 -14.203 -23.513 1.00 90.31 96 VAL A O 1
ATOM 718 N N . ARG A 1 97 ? -0.335 -15.542 -22.264 1.00 87.00 97 ARG A N 1
ATOM 719 C CA . ARG A 1 97 ? -1.540 -15.359 -23.084 1.00 87.00 97 ARG A CA 1
ATOM 720 C C . ARG A 1 97 ? -2.531 -14.456 -22.355 1.00 87.00 97 ARG A C 1
ATOM 722 O O . ARG A 1 97 ? -2.831 -14.682 -21.185 1.00 87.00 97 ARG A O 1
ATOM 729 N N . PHE A 1 98 ? -3.055 -13.452 -23.051 1.00 79.62 98 PHE A N 1
ATOM 730 C CA . PHE A 1 98 ? -4.083 -12.547 -22.549 1.00 79.62 98 PHE A CA 1
ATOM 731 C C . PHE A 1 98 ? -5.179 -12.360 -23.595 1.00 79.62 98 PHE A C 1
ATOM 733 O O . PHE A 1 98 ? -4.897 -11.996 -24.729 1.00 79.62 98 PHE A O 1
ATOM 740 N N . SER A 1 99 ? -6.437 -12.614 -23.218 1.00 79.38 99 SER A N 1
ATOM 741 C CA . SER A 1 99 ? -7.601 -12.515 -24.120 1.00 79.38 99 SER A CA 1
ATOM 742 C C . SER A 1 99 ? -7.444 -13.306 -25.432 1.00 79.38 99 SER A C 1
ATOM 744 O O . SER A 1 99 ? -7.925 -12.887 -26.477 1.00 79.38 99 SER A O 1
ATOM 746 N N . GLY A 1 100 ? -6.753 -14.450 -25.379 1.00 82.19 100 GLY A N 1
ATOM 747 C CA . GLY A 1 100 ? -6.459 -15.288 -26.547 1.00 82.19 100 GLY A CA 1
ATOM 748 C C . GLY A 1 100 ? -5.215 -14.876 -27.342 1.00 82.19 100 GLY A C 1
ATOM 749 O O . GLY A 1 100 ? -4.732 -15.669 -28.143 1.00 82.19 100 GLY A O 1
ATOM 750 N N . GLU A 1 101 ? -4.640 -13.703 -27.080 1.00 86.94 101 GLU A N 1
ATOM 751 C CA . GLU A 1 101 ? -3.439 -13.213 -27.758 1.00 86.94 101 GLU A CA 1
ATOM 752 C C . GLU A 1 101 ? -2.165 -13.505 -26.958 1.00 86.94 101 GLU A C 1
ATOM 754 O O . GLU A 1 101 ? -2.147 -13.456 -25.725 1.00 86.94 101 GLU A O 1
ATOM 759 N N . GLY A 1 102 ? -1.074 -13.799 -27.666 1.00 90.38 102 GLY A N 1
ATOM 760 C CA . GLY A 1 102 ? 0.247 -13.984 -27.073 1.00 90.38 102 GLY A CA 1
ATOM 761 C C . GLY A 1 102 ? 0.963 -12.653 -26.845 1.00 90.38 102 GLY A C 1
ATOM 762 O O . GLY A 1 102 ? 1.090 -11.834 -27.756 1.00 90.38 102 GLY A O 1
ATOM 763 N N . TYR A 1 103 ? 1.511 -12.479 -25.648 1.00 92.81 103 TYR A N 1
ATOM 764 C CA . TYR A 1 103 ? 2.411 -11.388 -25.288 1.00 92.81 103 TYR A CA 1
ATOM 765 C C . TYR A 1 103 ? 3.735 -11.966 -24.810 1.00 92.81 103 TYR A C 1
ATOM 767 O O . TYR A 1 103 ? 3.756 -12.961 -24.090 1.00 92.81 103 TYR A O 1
ATOM 775 N N . TYR A 1 104 ? 4.839 -11.326 -25.166 1.00 92.31 104 TYR A N 1
ATOM 776 C CA . TYR A 1 104 ? 6.131 -11.593 -24.552 1.00 92.31 104 TYR A CA 1
ATOM 777 C C . TYR A 1 104 ? 6.498 -10.468 -23.588 1.00 92.31 104 TYR A C 1
ATOM 779 O O . TYR A 1 104 ? 6.112 -9.309 -23.767 1.00 92.31 104 TYR A O 1
ATOM 787 N N . ILE A 1 105 ? 7.232 -10.836 -22.545 1.00 95.25 105 ILE A N 1
ATOM 788 C CA . ILE A 1 105 ? 7.693 -9.942 -21.492 1.00 95.25 105 ILE A CA 1
ATOM 789 C C . ILE A 1 105 ? 9.215 -9.918 -21.522 1.00 95.25 105 ILE A C 1
ATOM 791 O O . ILE A 1 105 ? 9.835 -10.971 -21.392 1.00 95.25 105 ILE A O 1
ATOM 795 N N . THR A 1 106 ? 9.809 -8.730 -21.639 1.00 95.12 106 THR A N 1
ATOM 796 C CA . THR A 1 106 ? 11.243 -8.510 -21.389 1.00 95.12 106 THR A CA 1
ATOM 797 C C . THR A 1 106 ? 11.447 -7.646 -20.150 1.00 95.12 106 THR A C 1
ATOM 799 O O . THR A 1 106 ? 10.599 -6.820 -19.799 1.00 95.12 106 THR A O 1
ATOM 802 N N . THR A 1 107 ? 12.537 -7.879 -19.414 1.00 95.62 107 THR A N 1
ATOM 803 C CA . THR A 1 107 ? 12.761 -7.206 -18.129 1.00 95.62 107 THR A CA 1
ATOM 804 C C . THR A 1 107 ? 14.231 -7.082 -17.739 1.00 95.62 107 THR A C 1
ATOM 806 O O . THR A 1 107 ? 15.057 -7.963 -17.977 1.00 95.62 107 THR A O 1
ATOM 809 N N . ASN A 1 108 ? 14.554 -5.997 -17.035 1.00 94.25 108 ASN A N 1
ATOM 810 C CA . ASN A 1 108 ? 15.837 -5.812 -16.359 1.00 94.25 108 ASN A CA 1
ATOM 811 C C . ASN A 1 108 ? 15.920 -6.508 -14.974 1.00 94.25 108 ASN A C 1
ATOM 813 O O . ASN A 1 108 ? 16.974 -6.459 -14.322 1.00 94.25 108 ASN A O 1
ATOM 817 N N . ALA A 1 109 ? 14.833 -7.143 -14.520 1.00 94.38 109 ALA A N 1
ATOM 818 C CA . ALA A 1 109 ? 14.760 -7.973 -13.320 1.00 94.38 109 ALA A CA 1
ATOM 819 C C . ALA A 1 109 ? 15.235 -9.407 -13.596 1.00 94.38 109 ALA A C 1
ATOM 821 O O . ALA A 1 109 ? 15.239 -9.861 -14.731 1.00 94.38 109 ALA A O 1
ATOM 822 N N . SER A 1 110 ? 15.618 -10.147 -12.554 1.00 93.00 110 SER A N 1
ATOM 823 C CA . SER A 1 110 ? 15.990 -11.570 -12.664 1.00 93.00 110 SER A CA 1
ATOM 824 C C . SER A 1 110 ? 14.797 -12.532 -12.565 1.00 93.00 110 SER A C 1
ATOM 826 O O . SER A 1 110 ? 14.993 -13.730 -12.395 1.00 93.00 110 SER A O 1
ATOM 828 N N . TYR A 1 111 ? 13.571 -12.012 -12.573 1.00 94.50 111 TYR A N 1
ATOM 829 C CA . TYR A 1 111 ? 12.333 -12.770 -12.391 1.00 94.50 111 TYR A CA 1
ATOM 830 C C . TYR A 1 111 ? 11.168 -12.031 -13.064 1.00 94.50 111 TYR A C 1
ATOM 832 O O . TYR A 1 111 ? 11.260 -10.828 -13.339 1.00 94.50 111 TYR A O 1
ATOM 840 N N . ILE A 1 112 ? 10.060 -12.735 -13.300 1.00 95.94 112 ILE A N 1
ATOM 841 C CA . ILE A 1 112 ? 8.841 -12.178 -13.901 1.00 95.94 112 ILE A CA 1
ATOM 842 C C . ILE A 1 112 ? 7.662 -12.478 -12.969 1.00 95.94 112 ILE A C 1
ATOM 844 O O . ILE A 1 112 ? 7.394 -13.646 -12.721 1.00 95.94 112 ILE A O 1
ATOM 848 N N . PRO A 1 113 ? 6.960 -11.476 -12.418 1.00 96.06 113 PRO A N 1
ATOM 849 C CA . PRO A 1 113 ? 5.666 -11.683 -11.786 1.00 96.06 113 PRO A CA 1
ATOM 850 C C . PRO A 1 113 ? 4.600 -11.937 -12.852 1.00 96.06 113 PRO A C 1
ATOM 852 O O . PRO A 1 113 ? 4.693 -11.427 -13.970 1.00 96.06 113 PRO A O 1
ATOM 855 N N . ALA A 1 114 ? 3.551 -12.680 -12.510 1.00 94.12 114 ALA A N 1
ATOM 856 C CA . ALA A 1 114 ? 2.345 -12.710 -13.323 1.00 94.12 114 ALA A CA 1
ATOM 857 C C . ALA A 1 114 ? 1.778 -11.280 -13.457 1.00 94.12 114 ALA A C 1
ATOM 859 O O . ALA A 1 114 ? 1.608 -10.591 -12.441 1.00 94.12 114 ALA A O 1
ATOM 860 N N . PRO A 1 115 ? 1.489 -10.806 -14.682 1.00 91.81 115 PRO A N 1
ATOM 861 C CA . PRO A 1 115 ? 0.874 -9.501 -14.875 1.00 91.81 115 PRO A CA 1
ATOM 862 C C . PRO A 1 115 ? -0.474 -9.403 -14.145 1.00 91.81 115 PRO A C 1
ATOM 864 O O . PRO A 1 115 ? -1.211 -10.393 -14.129 1.00 91.81 115 PRO A O 1
ATOM 867 N N . PRO A 1 116 ? -0.841 -8.233 -13.583 1.00 82.06 116 PRO A N 1
ATOM 868 C CA . PRO A 1 116 ? -2.118 -8.010 -12.901 1.00 82.06 116 PRO A CA 1
ATOM 869 C C . PRO A 1 116 ? -3.263 -7.916 -13.923 1.00 82.06 116 PRO A C 1
ATOM 871 O O . PRO A 1 116 ? -3.872 -6.869 -14.155 1.00 82.06 116 PRO A O 1
ATOM 874 N N . ILE A 1 117 ? -3.527 -9.036 -14.582 1.00 74.56 117 ILE A N 1
ATOM 875 C CA . ILE A 1 117 ? -4.570 -9.223 -15.575 1.00 74.56 117 ILE A CA 1
ATOM 876 C C . ILE A 1 117 ? -5.823 -9.682 -14.840 1.00 74.56 117 ILE A C 1
ATOM 878 O O . ILE A 1 117 ? -5.864 -10.772 -14.273 1.00 74.56 117 ILE A O 1
ATOM 882 N N . ARG A 1 118 ? -6.865 -8.850 -14.854 1.00 67.88 118 ARG A N 1
ATOM 883 C CA . ARG A 1 118 ? -8.131 -9.174 -14.195 1.00 67.88 118 ARG A CA 1
ATOM 884 C C . ARG A 1 118 ? -9.211 -9.510 -15.195 1.00 67.88 118 ARG A C 1
ATOM 886 O O . ARG A 1 118 ? -9.503 -8.732 -16.097 1.00 67.88 118 ARG A O 1
ATOM 893 N N . VAL A 1 119 ? -9.848 -10.646 -14.944 1.00 61.62 119 VAL A N 1
ATOM 894 C CA . VAL A 1 119 ? -11.092 -11.049 -15.602 1.00 61.62 119 VAL A CA 1
ATOM 895 C C . VAL A 1 119 ? -12.296 -10.361 -14.938 1.00 61.62 119 VAL A C 1
ATOM 897 O O . VAL A 1 119 ? -13.316 -10.150 -15.591 1.00 61.62 119 VAL A O 1
ATOM 900 N N . HIS A 1 120 ? -12.178 -9.942 -13.665 1.00 64.38 120 HIS A N 1
ATOM 901 C CA . HIS A 1 120 ? -13.295 -9.392 -12.889 1.00 64.38 120 HIS A CA 1
ATOM 902 C C . HIS A 1 120 ? -13.005 -8.024 -12.223 1.00 64.38 120 HIS A C 1
ATOM 904 O O . HIS A 1 120 ? -11.982 -7.874 -11.552 1.00 64.38 120 HIS A O 1
ATOM 910 N N . PRO A 1 121 ? -13.935 -7.052 -12.336 1.00 76.88 121 PRO A N 1
ATOM 911 C CA . PRO A 1 121 ? -13.805 -5.663 -11.870 1.00 76.88 121 PRO A CA 1
ATOM 912 C C . PRO A 1 121 ? -14.109 -5.479 -10.365 1.00 76.88 121 PRO A C 1
ATOM 914 O O . PRO A 1 121 ? -14.875 -4.599 -9.969 1.00 76.88 121 PRO A O 1
ATOM 917 N N . LYS A 1 122 ? -13.569 -6.344 -9.498 1.00 84.31 122 LYS A N 1
ATOM 918 C CA . LYS A 1 122 ? -13.882 -6.331 -8.056 1.00 84.31 122 LYS A CA 1
ATOM 919 C C . LYS A 1 122 ? -12.636 -6.301 -7.188 1.00 84.31 122 LYS A C 1
ATOM 921 O O . LYS A 1 122 ? -11.770 -7.163 -7.301 1.00 84.31 122 LYS A O 1
ATOM 926 N N . LEU A 1 123 ? -12.583 -5.356 -6.263 1.00 88.88 123 LEU A N 1
ATOM 927 C CA . LEU A 1 123 ? -11.528 -5.221 -5.269 1.00 88.88 123 LEU A CA 1
ATOM 928 C C . LEU A 1 123 ? -12.073 -5.624 -3.896 1.00 88.88 123 LEU A C 1
ATOM 930 O O . LEU A 1 123 ? -13.170 -5.223 -3.523 1.00 88.88 123 LEU A O 1
ATOM 934 N N . HIS A 1 124 ? -11.325 -6.409 -3.130 1.00 89.81 124 HIS A N 1
ATOM 935 C CA . HIS A 1 124 ? -11.717 -6.773 -1.772 1.00 89.81 124 HIS A CA 1
ATOM 936 C C . HIS A 1 124 ? -10.489 -6.937 -0.884 1.00 89.81 124 HIS A C 1
ATOM 938 O O . HIS A 1 124 ? -9.397 -7.255 -1.360 1.00 89.81 124 HIS A O 1
ATOM 944 N N . LEU A 1 125 ? -10.684 -6.702 0.412 1.00 91.69 125 LEU A N 1
ATOM 945 C CA . LEU A 1 125 ? -9.662 -6.964 1.414 1.00 91.69 125 LEU A CA 1
ATOM 946 C C . LEU A 1 125 ? -9.471 -8.471 1.578 1.00 91.69 125 LEU A C 1
ATOM 948 O O . LEU A 1 125 ? -10.431 -9.244 1.569 1.00 91.69 125 LEU A O 1
ATOM 952 N N . ARG A 1 126 ? -8.220 -8.880 1.731 1.00 93.94 126 ARG A N 1
ATOM 953 C CA . ARG A 1 126 ? -7.805 -10.250 2.022 1.00 93.94 126 ARG A CA 1
ATOM 954 C C . ARG A 1 126 ? -7.680 -10.433 3.536 1.00 93.94 126 ARG A C 1
ATOM 956 O O . ARG A 1 126 ? -7.724 -9.452 4.271 1.00 93.94 126 ARG A O 1
ATOM 963 N N . GLU A 1 127 ? -7.535 -11.663 4.028 1.00 91.81 127 GLU A N 1
ATOM 964 C CA . GLU A 1 127 ? -7.476 -11.946 5.479 1.00 91.81 127 GLU A CA 1
ATOM 965 C C . GLU A 1 127 ? -6.388 -11.158 6.232 1.00 91.81 127 GLU A C 1
ATOM 967 O O . GLU A 1 127 ? -6.532 -10.899 7.423 1.00 91.81 127 GLU A O 1
ATOM 972 N N . ASP A 1 128 ? -5.320 -10.743 5.549 1.00 93.06 128 ASP A N 1
ATOM 973 C CA . ASP A 1 128 ? -4.264 -9.896 6.110 1.00 93.06 128 ASP A CA 1
ATOM 974 C C . ASP A 1 128 ? -4.582 -8.389 6.039 1.00 93.06 128 ASP A C 1
ATOM 976 O O . ASP A 1 128 ? -3.707 -7.571 6.305 1.00 93.06 128 ASP A O 1
ATOM 980 N N . MET A 1 129 ? -5.813 -8.018 5.674 1.00 93.31 129 MET A N 1
ATOM 981 C CA . MET A 1 129 ? -6.308 -6.652 5.464 1.00 93.31 129 MET A CA 1
ATOM 982 C C . MET A 1 129 ? -5.519 -5.852 4.416 1.00 93.31 129 MET A C 1
ATOM 984 O O . MET A 1 129 ? -5.431 -4.618 4.489 1.00 93.31 129 MET A O 1
ATOM 988 N N . ARG A 1 130 ? -4.952 -6.541 3.423 1.00 94.38 130 ARG A N 1
ATOM 989 C CA . ARG A 1 130 ? -4.406 -5.941 2.197 1.00 94.38 130 ARG A CA 1
ATOM 990 C C . ARG A 1 130 ? -5.246 -6.324 0.986 1.00 94.38 130 ARG A C 1
ATOM 992 O O . ARG A 1 130 ? -6.261 -6.996 1.127 1.00 94.38 130 ARG A O 1
ATOM 999 N N . TYR A 1 131 ? -4.858 -5.858 -0.198 1.00 93.94 131 TYR A N 1
ATOM 1000 C CA . TYR A 1 131 ? -5.609 -6.101 -1.435 1.00 93.94 131 TYR A CA 1
ATOM 1001 C C . TYR A 1 131 ? -5.032 -7.230 -2.305 1.00 93.94 131 TYR A C 1
ATOM 1003 O O . TYR A 1 131 ? -5.561 -7.500 -3.382 1.00 93.94 131 TYR A O 1
ATOM 1011 N N . GLY A 1 132 ? -4.005 -7.943 -1.830 1.00 93.12 132 GLY A N 1
ATOM 1012 C CA . GLY A 1 132 ? -3.380 -9.034 -2.576 1.00 93.12 132 GLY A CA 1
ATOM 1013 C C . GLY A 1 132 ? -2.630 -8.505 -3.797 1.00 93.12 132 GLY A C 1
ATOM 1014 O O . GLY A 1 132 ? -1.869 -7.545 -3.694 1.00 93.12 132 GLY A O 1
ATOM 1015 N N . GLU A 1 133 ? -2.862 -9.109 -4.960 1.00 93.00 133 GLU A N 1
ATOM 1016 C CA . GLU A 1 133 ? -2.229 -8.748 -6.236 1.00 93.00 133 GLU A CA 1
ATOM 1017 C C . GLU A 1 133 ? -2.542 -7.322 -6.719 1.00 93.00 133 GLU A C 1
ATOM 1019 O O . GLU A 1 133 ? -1.869 -6.796 -7.604 1.00 93.00 133 GLU A O 1
ATOM 1024 N N . ASP A 1 134 ? -3.547 -6.678 -6.131 1.00 92.88 134 ASP A N 1
ATOM 1025 C CA . ASP A 1 134 ? -3.926 -5.299 -6.438 1.00 92.88 134 ASP A CA 1
ATOM 1026 C C . ASP A 1 134 ? -3.316 -4.267 -5.506 1.00 92.88 134 ASP A C 1
ATOM 1028 O O . ASP A 1 134 ? -3.428 -3.069 -5.763 1.00 92.88 134 ASP A O 1
ATOM 1032 N N . ASP A 1 135 ? -2.703 -4.705 -4.407 1.00 94.25 135 ASP A N 1
ATOM 1033 C CA . ASP A 1 135 ? -2.004 -3.798 -3.512 1.00 94.25 135 ASP A CA 1
ATOM 1034 C C . ASP A 1 135 ? -0.640 -3.449 -4.136 1.00 94.25 135 ASP A C 1
ATOM 1036 O O . ASP A 1 135 ? 0.224 -4.330 -4.247 1.00 94.25 135 ASP A O 1
ATOM 1040 N N . PRO A 1 136 ? -0.387 -2.183 -4.525 1.00 95.31 136 PRO A N 1
ATOM 1041 C CA . PRO A 1 136 ? 0.875 -1.806 -5.159 1.00 95.31 136 PRO A CA 1
ATOM 1042 C C . PRO A 1 136 ? 2.084 -1.965 -4.229 1.00 95.31 136 PRO A C 1
ATOM 1044 O O . PRO A 1 136 ? 3.223 -1.968 -4.691 1.00 95.31 136 PRO A O 1
ATOM 1047 N N . THR A 1 137 ? 1.860 -2.126 -2.921 1.00 95.50 137 THR A N 1
ATOM 1048 C CA . THR A 1 137 ? 2.930 -2.424 -1.961 1.00 95.50 137 THR A CA 1
ATOM 1049 C C . THR A 1 137 ? 3.336 -3.896 -1.930 1.00 95.50 137 THR A C 1
ATOM 1051 O O . THR A 1 137 ? 4.385 -4.227 -1.374 1.00 95.50 137 THR A O 1
ATOM 1054 N N . GLN A 1 138 ? 2.532 -4.779 -2.530 1.00 94.25 138 GLN A N 1
ATOM 1055 C CA . GLN A 1 138 ? 2.758 -6.224 -2.554 1.00 94.25 138 GLN A CA 1
ATOM 1056 C C . GLN A 1 138 ? 3.105 -6.739 -3.948 1.00 94.25 138 GLN A C 1
ATOM 1058 O O . GLN A 1 138 ? 3.954 -7.624 -4.071 1.00 94.25 138 GLN A O 1
ATOM 1063 N N . TRP A 1 139 ? 2.466 -6.197 -4.987 1.00 95.69 139 TRP A N 1
ATOM 1064 C CA . TRP A 1 139 ? 2.588 -6.709 -6.347 1.00 95.69 139 TRP A CA 1
ATOM 1065 C C . TRP A 1 139 ? 2.757 -5.592 -7.381 1.00 95.69 139 TRP A C 1
ATOM 1067 O O . TRP A 1 139 ? 2.128 -4.536 -7.242 1.00 95.69 139 TRP A O 1
ATOM 1077 N N . PRO A 1 140 ? 3.565 -5.796 -8.440 1.00 96.12 140 PRO A N 1
ATOM 1078 C CA . PRO A 1 140 ? 3.752 -4.779 -9.465 1.00 96.12 140 PRO A CA 1
ATOM 1079 C C . PRO A 1 140 ? 2.466 -4.470 -10.219 1.00 96.12 140 PRO A C 1
ATOM 1081 O O . PRO A 1 140 ? 1.774 -5.364 -10.706 1.00 96.12 140 PRO A O 1
ATOM 1084 N N . GLN A 1 141 ? 2.190 -3.178 -10.361 1.00 95.56 141 GLN A N 1
ATOM 1085 C CA . GLN A 1 141 ? 1.047 -2.671 -11.110 1.00 95.56 141 GLN A CA 1
ATOM 1086 C C . GLN A 1 141 ? 1.472 -2.215 -12.506 1.00 95.56 141 GLN A C 1
ATOM 1088 O O . GLN A 1 141 ? 2.658 -2.003 -12.781 1.00 95.56 141 GLN A O 1
ATOM 1093 N N . LYS A 1 142 ? 0.499 -2.040 -13.405 1.00 95.56 142 LYS A N 1
ATOM 1094 C CA . LYS A 1 142 ? 0.742 -1.330 -14.665 1.00 95.56 142 LYS A CA 1
ATOM 1095 C C . LYS A 1 142 ? 1.188 0.103 -14.357 1.00 95.56 142 LYS A C 1
ATOM 1097 O O . LYS A 1 142 ? 0.663 0.739 -13.446 1.00 95.56 142 LYS A O 1
ATOM 1102 N N . TYR A 1 143 ? 2.148 0.606 -15.120 1.00 96.56 143 TYR A N 1
ATOM 1103 C CA . TYR A 1 143 ? 2.614 1.974 -15.011 1.00 96.56 143 TYR A CA 1
ATOM 1104 C C . TYR A 1 143 ? 1.449 2.951 -15.197 1.00 96.56 143 TYR A C 1
ATOM 1106 O O . TYR A 1 143 ? 0.653 2.832 -16.131 1.00 96.56 143 TYR A O 1
ATOM 1114 N N . SER A 1 144 ? 1.399 3.929 -14.302 1.00 95.31 144 SER A N 1
ATOM 1115 C CA . SER A 1 144 ? 0.476 5.053 -14.319 1.00 95.31 144 SER A CA 1
ATOM 1116 C C . SER A 1 144 ? 1.300 6.325 -14.236 1.00 95.31 144 SER A C 1
ATOM 1118 O O . SER A 1 144 ? 2.143 6.448 -13.351 1.00 95.31 144 SER A O 1
ATOM 1120 N N . SER A 1 145 ? 1.062 7.292 -15.120 1.00 94.00 145 SER A N 1
ATOM 1121 C CA . SER A 1 145 ? 1.731 8.596 -15.030 1.00 94.00 145 SER A CA 1
ATOM 1122 C C . SER A 1 145 ? 1.337 9.338 -13.749 1.00 94.00 145 SER A C 1
ATOM 1124 O O . SER A 1 145 ? 2.177 9.968 -13.104 1.00 94.00 145 SER A O 1
ATOM 1126 N N . ARG A 1 146 ? 0.073 9.202 -13.331 1.00 94.19 146 ARG A N 1
ATOM 1127 C CA . ARG A 1 146 ? -0.467 9.791 -12.103 1.00 94.19 146 ARG A CA 1
ATOM 1128 C C . ARG A 1 146 ? 0.117 9.156 -10.843 1.00 94.19 146 ARG A C 1
ATOM 1130 O O . ARG A 1 146 ? 0.404 9.861 -9.878 1.00 94.19 146 ARG A O 1
ATOM 1137 N N . PHE A 1 147 ? 0.329 7.843 -10.868 1.00 96.12 147 PHE A N 1
ATOM 1138 C CA . PHE A 1 147 ? 0.931 7.077 -9.776 1.00 96.12 147 PHE A CA 1
ATOM 1139 C C . PHE A 1 147 ? 2.311 6.526 -10.175 1.00 96.12 147 PHE A C 1
ATOM 1141 O O . PHE A 1 147 ? 2.651 5.373 -9.920 1.00 96.12 147 PHE A O 1
ATOM 1148 N N . CYS A 1 148 ? 3.142 7.363 -10.802 1.00 94.94 148 CYS A N 1
ATOM 1149 C CA . CYS A 1 148 ? 4.431 6.951 -11.382 1.00 94.94 148 CYS A CA 1
ATOM 1150 C C . CYS A 1 148 ? 5.434 6.386 -10.363 1.00 94.94 148 CYS A C 1
ATOM 1152 O O . CYS A 1 148 ? 6.329 5.620 -10.713 1.00 94.94 148 CYS A O 1
ATOM 1154 N N . HIS A 1 149 ? 5.254 6.724 -9.088 1.00 97.00 149 HIS A N 1
ATOM 1155 C CA . HIS A 1 149 ? 6.100 6.293 -7.985 1.00 97.00 149 HIS A CA 1
ATOM 1156 C C . HIS A 1 149 ? 5.846 4.859 -7.508 1.00 97.00 149 HIS A C 1
ATOM 1158 O O . HIS A 1 149 ? 6.670 4.342 -6.756 1.00 97.00 149 HIS A O 1
ATOM 1164 N N . LEU A 1 150 ? 4.760 4.191 -7.921 1.00 97.19 150 LEU A N 1
ATOM 1165 C CA . LEU A 1 150 ? 4.440 2.851 -7.405 1.00 97.19 150 LEU A CA 1
ATOM 1166 C C . LEU A 1 150 ? 5.549 1.830 -7.700 1.00 97.19 150 LEU A C 1
ATOM 1168 O O . LEU A 1 150 ? 5.846 0.976 -6.871 1.00 97.19 150 LEU A O 1
ATOM 1172 N N . GLY A 1 151 ? 6.254 1.980 -8.826 1.00 96.12 151 GLY A N 1
ATOM 1173 C CA . GLY A 1 151 ? 7.410 1.138 -9.148 1.00 96.12 151 GLY A CA 1
ATOM 1174 C C . GLY A 1 151 ? 8.604 1.307 -8.214 1.00 96.12 151 GLY A C 1
ATOM 1175 O O . GLY A 1 151 ? 9.427 0.400 -8.115 1.00 96.12 151 GLY A O 1
ATOM 1176 N N . ALA A 1 152 ? 8.688 2.438 -7.512 1.00 97.25 152 ALA A N 1
ATOM 1177 C CA . ALA A 1 152 ? 9.737 2.740 -6.547 1.00 97.25 152 ALA A CA 1
ATOM 1178 C C . ALA A 1 152 ? 9.410 2.243 -5.128 1.00 97.25 152 ALA A C 1
ATOM 1180 O O . ALA A 1 152 ? 10.260 2.364 -4.241 1.00 97.25 152 ALA A O 1
ATOM 1181 N N . ILE A 1 153 ? 8.219 1.668 -4.896 1.00 97.50 153 ILE A N 1
ATOM 1182 C CA . ILE A 1 153 ? 7.864 1.100 -3.591 1.00 97.50 153 ILE A CA 1
ATOM 1183 C C . ILE A 1 153 ? 8.876 0.030 -3.220 1.00 97.50 153 ILE A C 1
ATOM 1185 O O . ILE A 1 153 ? 9.177 -0.867 -4.006 1.00 97.50 153 ILE A O 1
ATOM 1189 N N . GLN A 1 154 ? 9.430 0.144 -2.017 1.00 93.81 154 GLN A N 1
ATOM 1190 C CA . GLN A 1 154 ? 10.404 -0.816 -1.537 1.00 93.81 154 GLN A CA 1
ATOM 1191 C C . GLN A 1 154 ? 9.727 -2.145 -1.214 1.00 93.81 154 GLN A C 1
ATOM 1193 O O . GLN A 1 154 ? 8.653 -2.214 -0.617 1.00 93.81 154 GLN A O 1
ATOM 1198 N N . LYS A 1 155 ? 10.402 -3.224 -1.585 1.00 91.94 155 LYS A N 1
ATOM 1199 C CA . LYS A 1 155 ? 10.104 -4.555 -1.085 1.00 91.94 155 LYS A CA 1
ATOM 1200 C C . LYS A 1 155 ? 10.568 -4.669 0.355 1.00 91.94 155 LYS A C 1
ATOM 1202 O O . LYS A 1 155 ? 11.475 -3.960 0.796 1.00 91.94 155 LYS A O 1
ATOM 1207 N N . LYS A 1 156 ? 10.001 -5.649 1.053 1.00 89.75 156 LYS A N 1
ATOM 1208 C CA . LYS A 1 156 ? 10.466 -6.040 2.379 1.00 89.75 156 LYS A CA 1
ATOM 1209 C C . LYS A 1 156 ? 11.987 -6.283 2.353 1.00 89.75 156 LYS A C 1
ATOM 1211 O O . LYS A 1 156 ? 12.441 -7.111 1.559 1.00 89.75 156 LYS A O 1
ATOM 1216 N N . PRO A 1 157 ? 12.777 -5.604 3.204 1.00 84.44 157 PRO A N 1
ATOM 1217 C CA . PRO A 1 157 ? 14.223 -5.778 3.219 1.00 84.44 157 PRO A CA 1
ATOM 1218 C C . PRO A 1 157 ? 14.620 -7.215 3.575 1.00 84.44 157 PRO A C 1
ATOM 1220 O O . PRO A 1 157 ? 14.161 -7.773 4.572 1.00 84.44 157 PRO A O 1
ATOM 1223 N N . THR A 1 158 ? 15.528 -7.804 2.798 1.00 71.88 158 THR A N 1
ATOM 1224 C CA . THR A 1 158 ? 16.197 -9.072 3.119 1.00 71.88 158 THR A CA 1
ATOM 1225 C C . THR A 1 158 ? 17.529 -8.761 3.811 1.00 71.88 158 THR A C 1
ATOM 1227 O O . THR A 1 158 ? 18.529 -8.538 3.135 1.00 71.88 158 THR A O 1
ATOM 1230 N N . GLY A 1 159 ? 17.567 -8.662 5.148 1.00 67.50 159 GLY A N 1
ATOM 1231 C CA . GLY A 1 159 ? 18.830 -8.458 5.883 1.00 67.50 159 GLY A CA 1
ATOM 1232 C C . GLY A 1 159 ? 18.755 -7.595 7.151 1.00 67.50 159 GLY A C 1
ATOM 1233 O O . GLY A 1 159 ? 17.771 -7.615 7.887 1.00 67.50 159 GLY A O 1
ATOM 1234 N N . THR A 1 160 ? 19.836 -6.854 7.428 1.00 55.41 160 THR A N 1
ATOM 1235 C CA . THR A 1 160 ? 20.093 -6.093 8.673 1.00 55.41 160 THR A CA 1
ATOM 1236 C C . THR A 1 160 ? 19.295 -4.795 8.829 1.00 55.41 160 THR A C 1
ATOM 1238 O O . THR A 1 160 ? 19.340 -4.198 9.903 1.00 55.41 160 THR A O 1
ATOM 1241 N N . GLN A 1 161 ? 18.504 -4.373 7.832 1.00 64.38 161 GLN A N 1
ATOM 1242 C CA . GLN A 1 161 ? 17.585 -3.224 7.931 1.00 64.38 161 GLN A CA 1
ATOM 1243 C C . GLN A 1 161 ? 16.321 -3.564 8.747 1.00 64.38 161 GLN A C 1
ATOM 1245 O O . GLN A 1 161 ? 15.179 -3.361 8.322 1.00 64.38 161 GLN A O 1
ATOM 1250 N N . ARG A 1 162 ? 16.528 -4.094 9.958 1.00 65.19 162 ARG A N 1
ATOM 1251 C CA . ARG A 1 162 ? 15.457 -4.479 10.887 1.00 65.19 162 ARG A CA 1
ATOM 1252 C C . ARG A 1 162 ? 14.576 -3.292 11.273 1.00 65.19 162 ARG A C 1
ATOM 1254 O O . ARG A 1 162 ? 13.392 -3.477 11.513 1.00 65.19 162 ARG A O 1
ATOM 1261 N N . GLU A 1 163 ? 15.133 -2.082 11.273 1.00 75.12 163 GLU A N 1
ATOM 1262 C CA . GLU A 1 163 ? 14.458 -0.878 11.770 1.00 75.12 163 GLU A CA 1
ATOM 1263 C C . GLU A 1 163 ? 13.227 -0.470 10.947 1.00 75.12 163 GLU A C 1
ATOM 1265 O O . GLU A 1 163 ? 12.232 -0.047 11.524 1.00 75.12 163 GLU A O 1
ATOM 1270 N N . ILE A 1 164 ? 13.253 -0.627 9.617 1.00 87.62 164 ILE A N 1
ATOM 1271 C CA . ILE A 1 164 ? 12.100 -0.303 8.754 1.00 87.62 164 ILE A CA 1
ATOM 1272 C C . ILE A 1 164 ? 11.209 -1.523 8.487 1.00 87.62 164 ILE A C 1
ATOM 1274 O O . ILE A 1 164 ? 10.078 -1.377 8.039 1.00 87.62 1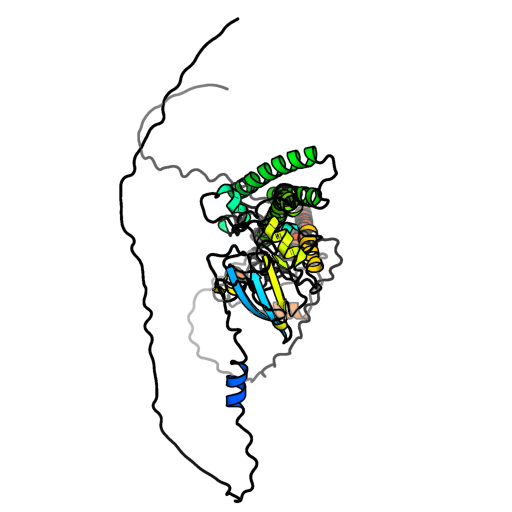64 ILE A O 1
ATOM 1278 N N . SER A 1 165 ? 11.670 -2.734 8.823 1.00 90.69 165 SER A N 1
ATOM 1279 C CA . SER A 1 165 ? 10.965 -3.994 8.536 1.00 90.69 165 SER A CA 1
ATOM 1280 C C . SER A 1 165 ? 9.558 -4.072 9.150 1.00 90.69 165 SER A C 1
ATOM 1282 O O . SER A 1 165 ? 8.712 -4.809 8.645 1.00 90.69 165 SER A O 1
ATOM 1284 N N . VAL A 1 166 ? 9.283 -3.276 10.191 1.00 93.50 166 VAL A N 1
ATOM 1285 C CA . VAL A 1 166 ? 7.946 -3.103 10.788 1.00 93.50 166 VAL A CA 1
ATOM 1286 C C . VAL A 1 166 ? 6.897 -2.601 9.780 1.00 93.50 166 VAL A C 1
ATOM 1288 O O . VAL A 1 166 ? 5.705 -2.837 9.961 1.00 93.50 166 VAL A O 1
ATOM 1291 N N . MET A 1 167 ? 7.318 -1.970 8.679 1.00 95.62 167 MET A N 1
ATOM 1292 C CA . MET A 1 167 ? 6.420 -1.499 7.619 1.00 95.62 167 MET A CA 1
ATOM 1293 C C . MET A 1 167 ? 5.864 -2.618 6.726 1.00 95.62 167 MET A C 1
ATOM 1295 O O . MET A 1 167 ? 4.896 -2.393 6.013 1.00 95.62 167 MET A O 1
ATOM 1299 N N . TRP A 1 168 ? 6.412 -3.834 6.811 1.00 94.19 168 TRP A N 1
ATOM 1300 C CA . TRP A 1 168 ? 5.913 -5.036 6.114 1.00 94.19 168 TRP A CA 1
ATOM 1301 C C . TRP A 1 168 ? 5.494 -6.137 7.089 1.00 94.19 168 TRP A C 1
ATOM 1303 O O . TRP A 1 168 ? 5.431 -7.319 6.742 1.00 94.19 168 TRP A O 1
ATOM 1313 N N . TRP A 1 169 ? 5.316 -5.778 8.352 1.00 93.56 169 TRP A N 1
ATOM 1314 C CA . TRP A 1 169 ? 4.964 -6.721 9.393 1.00 93.56 169 TRP A CA 1
ATOM 1315 C C . TRP A 1 169 ? 3.450 -6.965 9.427 1.00 93.56 169 TRP A C 1
ATOM 1317 O O . TRP A 1 169 ? 2.663 -6.061 9.152 1.00 93.56 169 TRP A O 1
ATOM 1327 N N . ASN A 1 170 ? 3.055 -8.190 9.777 1.00 93.12 170 ASN A N 1
ATOM 1328 C CA . ASN A 1 170 ? 1.660 -8.578 9.967 1.00 93.12 170 ASN A CA 1
ATOM 1329 C C . ASN A 1 170 ? 1.366 -8.630 11.459 1.00 93.12 170 ASN A C 1
ATOM 1331 O O . ASN A 1 170 ? 2.007 -9.403 12.170 1.00 93.12 170 ASN A O 1
ATOM 1335 N N . ALA A 1 171 ? 0.415 -7.810 11.907 1.00 94.06 171 ALA A N 1
ATOM 1336 C CA . ALA A 1 171 ? 0.003 -7.785 13.301 1.00 94.06 171 ALA A CA 1
ATOM 1337 C C . ALA A 1 171 ? -0.624 -9.116 13.720 1.00 94.06 171 ALA A C 1
ATOM 1339 O O . ALA A 1 171 ? -1.416 -9.698 12.977 1.00 94.06 171 ALA A O 1
ATOM 1340 N N . THR A 1 172 ? -0.265 -9.584 14.911 1.00 93.44 172 THR A N 1
ATOM 1341 C CA . THR A 1 172 ? -0.774 -10.815 15.507 1.00 93.44 172 THR A CA 1
ATOM 1342 C C . THR A 1 172 ? -1.549 -10.501 16.783 1.00 93.44 172 THR A C 1
ATOM 1344 O O . THR A 1 172 ? -1.600 -9.363 17.260 1.00 93.44 172 THR A O 1
ATOM 1347 N N . VAL A 1 173 ? -2.224 -11.512 17.329 1.00 89.38 173 VAL A N 1
ATOM 1348 C CA . VAL A 1 173 ? -3.081 -11.345 18.511 1.00 89.38 173 VAL A CA 1
ATOM 1349 C C . VAL A 1 173 ? -2.261 -10.920 19.734 1.00 89.38 173 VAL A C 1
ATOM 1351 O O . VAL A 1 173 ? -2.760 -10.193 20.587 1.00 89.38 173 VAL A O 1
ATOM 1354 N N . GLU A 1 174 ? -0.987 -11.302 19.800 1.00 91.62 174 GLU A N 1
ATOM 1355 C CA . GLU A 1 174 ? -0.052 -10.926 20.863 1.00 91.62 174 GLU A CA 1
ATOM 1356 C C . GLU A 1 174 ? 0.219 -9.415 20.912 1.00 91.62 174 GLU A C 1
ATOM 1358 O O . GLU A 1 174 ? 0.549 -8.876 21.969 1.00 91.62 174 GLU A O 1
ATOM 1363 N N . ASP A 1 175 ? 0.054 -8.710 19.792 1.00 93.44 175 ASP A N 1
ATOM 1364 C CA . ASP A 1 175 ? 0.226 -7.259 19.738 1.00 93.44 175 ASP A CA 1
ATOM 1365 C C . ASP A 1 175 ? -1.041 -6.499 20.142 1.00 93.44 175 ASP A C 1
ATOM 1367 O O . ASP A 1 175 ? -1.002 -5.275 20.284 1.00 93.44 175 ASP A O 1
ATOM 1371 N N . PHE A 1 176 ? -2.161 -7.202 20.322 1.00 92.50 176 PHE A N 1
ATOM 1372 C CA . PHE A 1 176 ? -3.445 -6.628 20.694 1.00 92.50 176 PHE A CA 1
ATOM 1373 C C . PHE A 1 176 ? -3.638 -6.649 22.210 1.00 92.50 176 PHE A C 1
ATOM 1375 O O . PHE A 1 176 ? -3.971 -7.663 22.824 1.00 92.50 176 PHE A O 1
ATOM 1382 N N . ILE A 1 177 ? -3.472 -5.484 22.826 1.00 90.62 177 ILE A N 1
ATOM 1383 C CA . ILE A 1 177 ? -3.621 -5.302 24.265 1.00 90.62 177 ILE A CA 1
ATOM 1384 C C . ILE A 1 177 ? -5.062 -4.897 24.567 1.00 90.62 177 ILE A C 1
ATOM 1386 O O . ILE A 1 177 ? -5.454 -3.734 24.434 1.00 90.62 177 ILE A O 1
ATOM 1390 N N . SER A 1 178 ? -5.860 -5.879 24.981 1.00 82.44 178 SER A N 1
ATOM 1391 C CA . SER A 1 178 ? -7.175 -5.650 25.583 1.00 82.44 178 SER A CA 1
ATOM 1392 C C . SER A 1 178 ? -7.014 -5.299 27.069 1.00 82.44 178 SER A C 1
ATOM 1394 O O . SER A 1 178 ? -6.150 -5.875 27.734 1.00 82.44 178 SER A O 1
ATOM 1396 N N . PRO A 1 179 ? -7.859 -4.420 27.639 1.00 71.31 179 PRO A N 1
ATOM 1397 C CA . PRO A 1 179 ? -7.991 -4.295 29.089 1.00 71.31 179 PRO A CA 1
ATOM 1398 C C . PRO A 1 179 ? -8.255 -5.671 29.722 1.00 71.31 179 PRO A C 1
ATOM 1400 O O . PRO A 1 179 ? -8.957 -6.491 29.117 1.00 71.31 179 PRO A O 1
ATOM 1403 N N . GLU A 1 180 ? -7.694 -5.930 30.909 1.00 61.56 180 GLU A N 1
ATOM 1404 C CA . GLU A 1 180 ? -7.793 -7.237 31.572 1.00 61.56 180 GLU A CA 1
ATOM 1405 C C . GLU A 1 180 ? -9.246 -7.731 31.677 1.00 61.56 180 GLU A C 1
ATOM 1407 O O . GLU A 1 180 ? -10.176 -7.020 32.071 1.00 61.56 180 GLU A O 1
ATOM 1412 N N . THR A 1 181 ? -9.417 -8.992 31.289 1.00 50.59 181 THR A N 1
ATOM 1413 C CA . THR A 1 181 ? -10.679 -9.713 31.147 1.00 50.59 181 THR A CA 1
ATOM 1414 C C . THR A 1 181 ? -11.509 -9.761 32.431 1.00 50.59 181 THR A C 1
ATOM 1416 O O . THR A 1 181 ? -11.013 -10.124 33.495 1.00 50.59 181 THR A O 1
ATOM 1419 N N . GLY A 1 182 ? -12.815 -9.503 32.285 1.00 47.38 182 GLY A N 1
ATOM 1420 C CA . GLY A 1 182 ? -13.858 -9.879 33.252 1.00 47.38 182 GLY A CA 1
ATOM 1421 C C . GLY A 1 182 ? -14.631 -8.727 33.894 1.00 47.38 182 GLY A C 1
ATOM 1422 O O . GLY A 1 182 ? -15.490 -8.976 34.733 1.00 47.38 182 GLY A O 1
ATOM 1423 N N . LYS A 1 183 ? -14.316 -7.474 33.548 1.00 47.00 183 LYS A N 1
ATOM 1424 C CA . LYS A 1 183 ? -14.668 -6.322 34.391 1.00 47.00 183 LYS A CA 1
ATOM 1425 C C . LYS A 1 183 ? -15.098 -5.050 33.645 1.00 47.00 183 LYS A C 1
ATOM 1427 O O . LYS A 1 183 ? -15.343 -4.022 34.269 1.00 47.00 183 LYS A O 1
ATOM 1432 N N . THR A 1 184 ? -15.230 -5.095 32.323 1.00 49.56 184 THR A N 1
ATOM 1433 C CA . THR A 1 184 ? -15.710 -3.960 31.520 1.00 49.56 184 THR A CA 1
ATOM 1434 C C . THR A 1 184 ? -16.630 -4.436 30.397 1.00 49.56 184 THR A C 1
ATOM 1436 O O . THR A 1 184 ? -16.456 -5.521 29.843 1.00 49.56 184 THR A O 1
ATOM 1439 N N . ALA A 1 185 ? -17.611 -3.604 30.028 1.00 55.03 185 ALA A N 1
ATOM 1440 C CA . ALA A 1 185 ? -18.507 -3.848 28.892 1.00 55.03 185 ALA A CA 1
ATOM 1441 C C . ALA A 1 185 ? -17.785 -3.809 27.522 1.00 55.03 185 ALA A C 1
ATOM 1443 O O . ALA A 1 185 ? -18.379 -4.149 26.502 1.00 55.03 185 ALA A O 1
ATOM 1444 N N . THR A 1 186 ? -16.501 -3.431 27.502 1.00 55.78 186 THR A N 1
ATOM 1445 C CA . THR A 1 186 ? -15.651 -3.223 26.316 1.00 55.78 186 THR A CA 1
ATOM 1446 C C . THR A 1 186 ? -14.857 -4.467 25.904 1.00 55.78 186 THR A C 1
ATOM 1448 O O . THR A 1 186 ? -13.790 -4.353 25.301 1.00 55.78 186 THR A O 1
ATOM 1451 N N . ARG A 1 187 ? -15.316 -5.667 26.270 1.00 62.34 187 ARG A N 1
ATOM 1452 C CA . ARG A 1 187 ? -14.625 -6.915 25.923 1.00 62.34 187 ARG A CA 1
ATOM 1453 C C . ARG A 1 187 ? -14.572 -7.082 24.398 1.00 62.34 187 ARG A C 1
ATOM 1455 O O . ARG A 1 187 ? -15.598 -6.947 23.739 1.00 62.34 187 ARG A O 1
ATOM 1462 N N . GLY A 1 188 ? -13.380 -7.352 23.859 1.00 73.25 188 GLY A N 1
ATOM 1463 C CA . GLY A 1 188 ? -13.121 -7.408 22.412 1.00 73.25 188 GLY A CA 1
ATOM 1464 C C . GLY A 1 188 ? -12.551 -6.113 21.818 1.00 73.25 188 GLY A C 1
ATOM 1465 O O . GLY A 1 188 ? -12.152 -6.112 20.657 1.00 73.25 188 GLY A O 1
ATOM 1466 N N . LEU A 1 189 ? -12.463 -5.037 22.609 1.00 82.94 189 LEU A N 1
ATOM 1467 C CA . LEU A 1 189 ? -11.758 -3.813 22.237 1.00 82.94 189 LEU A CA 1
ATOM 1468 C C . LEU A 1 189 ? -10.394 -3.742 22.920 1.00 82.94 189 LEU A C 1
ATOM 1470 O O . LEU A 1 189 ? -10.252 -4.042 24.104 1.00 82.94 189 LEU A O 1
ATOM 1474 N N . GLY A 1 190 ? -9.404 -3.278 22.174 1.00 87.94 190 GLY A N 1
ATOM 1475 C CA . GLY A 1 190 ? -8.028 -3.172 22.625 1.00 87.94 190 GLY A CA 1
ATOM 1476 C C . GLY A 1 190 ? -7.251 -2.163 21.799 1.00 87.94 190 GLY A C 1
ATOM 1477 O O . GLY A 1 190 ? -7.811 -1.421 20.987 1.00 87.94 190 GLY A O 1
ATOM 1478 N N . LYS A 1 191 ? -5.950 -2.107 22.055 1.00 92.12 191 LYS A N 1
ATOM 1479 C CA . LYS A 1 191 ? -5.008 -1.226 21.367 1.00 92.12 191 LYS A CA 1
ATOM 1480 C C . LYS A 1 191 ? -3.774 -1.998 20.940 1.00 92.12 191 LYS A C 1
ATOM 1482 O O . LYS A 1 191 ? -3.458 -3.035 21.517 1.00 92.12 191 LYS A O 1
ATOM 1487 N N . LEU A 1 192 ? -3.047 -1.438 19.981 1.00 95.25 192 LEU A N 1
ATOM 1488 C CA . LEU A 1 192 ? -1.719 -1.927 19.646 1.00 95.25 192 LEU A CA 1
ATOM 1489 C C . LEU A 1 192 ? -0.795 -1.799 20.863 1.00 95.25 192 LEU A C 1
ATOM 1491 O O . LEU A 1 192 ? -0.828 -0.792 21.576 1.00 95.25 192 LEU A O 1
ATOM 1495 N N . SER A 1 193 ? 0.041 -2.809 21.088 1.00 94.44 193 SER A N 1
ATOM 1496 C CA . SER A 1 193 ? 1.043 -2.788 22.145 1.00 94.44 193 SER A CA 1
ATOM 1497 C C . SER A 1 193 ? 1.960 -1.569 22.012 1.00 94.44 193 SER A C 1
ATOM 1499 O O . SER A 1 193 ? 2.344 -1.156 20.914 1.00 94.44 193 SER A O 1
ATOM 1501 N N . ALA A 1 194 ? 2.329 -0.977 23.151 1.00 93.94 194 ALA A N 1
ATOM 1502 C CA . ALA A 1 194 ? 3.172 0.218 23.172 1.00 93.94 194 ALA A CA 1
ATOM 1503 C C . ALA A 1 194 ? 4.532 -0.020 22.488 1.00 93.94 194 ALA A C 1
ATOM 1505 O O . ALA A 1 194 ? 5.063 0.876 21.834 1.00 93.94 194 ALA A O 1
ATOM 1506 N N . GLU A 1 195 ? 5.066 -1.239 22.597 1.00 93.75 195 GLU A N 1
ATOM 1507 C CA . GLU A 1 195 ? 6.302 -1.647 21.931 1.00 93.75 195 GLU A CA 1
ATOM 1508 C C . GLU A 1 195 ? 6.166 -1.591 20.403 1.00 93.75 195 GLU A C 1
ATOM 1510 O O . GLU A 1 195 ? 6.956 -0.916 19.739 1.00 93.75 195 GLU A O 1
ATOM 1515 N N . ARG A 1 196 ? 5.140 -2.240 19.835 1.00 94.56 196 ARG A N 1
ATOM 1516 C CA . ARG A 1 196 ? 4.902 -2.230 18.383 1.00 94.56 196 ARG A CA 1
ATOM 1517 C C . ARG A 1 196 ? 4.575 -0.846 17.860 1.00 94.56 196 ARG A C 1
ATOM 1519 O O . ARG A 1 196 ? 5.064 -0.459 16.801 1.00 94.56 196 ARG A O 1
ATOM 1526 N N . PHE A 1 197 ? 3.791 -0.087 18.616 1.00 95.88 197 PHE A N 1
ATOM 1527 C CA . PHE A 1 197 ? 3.480 1.287 18.260 1.00 95.88 197 PHE A CA 1
ATOM 1528 C C . PHE A 1 197 ? 4.754 2.146 18.186 1.00 95.88 197 PHE A C 1
ATOM 1530 O O . PHE A 1 197 ? 4.957 2.856 17.204 1.00 95.88 197 PHE A O 1
ATOM 1537 N N . SER A 1 198 ? 5.667 2.017 19.155 1.00 94.75 198 SER A N 1
ATOM 1538 C CA . SER A 1 198 ? 6.964 2.709 19.138 1.00 94.75 198 SER A CA 1
ATOM 1539 C C . SER A 1 198 ? 7.829 2.314 17.932 1.00 94.75 198 SER A C 1
ATOM 1541 O O . SER A 1 198 ? 8.416 3.179 17.277 1.00 94.75 198 SER A O 1
ATOM 1543 N N . GLN A 1 199 ? 7.850 1.024 17.573 1.00 94.62 199 GLN A N 1
ATOM 1544 C CA . GLN A 1 199 ? 8.567 0.541 16.386 1.00 94.62 199 GLN A CA 1
ATOM 1545 C C . GLN A 1 199 ? 8.040 1.184 15.095 1.00 94.62 199 GLN A C 1
ATOM 1547 O O . GLN A 1 199 ? 8.847 1.564 14.252 1.00 94.62 199 GLN A O 1
ATOM 1552 N N . LEU A 1 200 ? 6.719 1.367 14.949 1.00 95.50 200 LEU A N 1
ATOM 1553 C CA . LEU A 1 200 ? 6.124 2.054 13.792 1.00 95.50 200 LEU A CA 1
ATOM 1554 C C . LEU A 1 200 ? 6.520 3.537 13.717 1.00 95.50 200 LEU A C 1
ATOM 1556 O O . LEU A 1 200 ? 6.721 4.064 12.623 1.00 95.50 200 LEU A O 1
ATOM 1560 N N . LEU A 1 201 ? 6.655 4.219 14.858 1.00 95.88 201 LEU A N 1
ATOM 1561 C CA . LEU A 1 201 ? 6.966 5.651 14.889 1.00 95.88 201 LEU A CA 1
ATOM 1562 C C . LEU A 1 201 ? 8.381 5.982 14.406 1.00 95.88 201 LEU A C 1
ATOM 1564 O O . LEU A 1 201 ? 8.577 7.032 13.793 1.00 95.88 201 LEU A O 1
ATOM 1568 N N . ALA A 1 202 ? 9.361 5.113 14.658 1.00 93.44 202 ALA A N 1
ATOM 1569 C CA . ALA A 1 202 ? 10.760 5.365 14.310 1.00 93.44 202 ALA A CA 1
ATOM 1570 C C . ALA A 1 202 ? 10.993 5.649 12.804 1.00 93.44 202 ALA A C 1
ATOM 1572 O O . ALA A 1 202 ? 11.543 6.708 12.479 1.00 93.44 202 ALA A O 1
ATOM 1573 N N . PRO A 1 203 ? 10.565 4.790 11.857 1.00 95.31 203 PRO A N 1
ATOM 1574 C CA . PRO A 1 203 ? 10.675 5.084 10.426 1.00 95.31 203 PRO A CA 1
ATOM 1575 C C . PRO A 1 203 ? 9.795 6.267 9.988 1.00 95.31 203 PRO A C 1
ATOM 1577 O O . PRO A 1 203 ? 10.224 7.051 9.142 1.00 95.31 203 PRO A O 1
ATOM 1580 N N . ILE A 1 204 ? 8.615 6.464 10.594 1.00 96.94 204 ILE A N 1
ATOM 1581 C CA . ILE A 1 204 ? 7.735 7.612 10.296 1.00 96.94 204 ILE A CA 1
ATOM 1582 C C . ILE A 1 204 ? 8.424 8.937 10.642 1.00 96.94 204 ILE A C 1
ATOM 1584 O O . ILE A 1 204 ? 8.349 9.890 9.867 1.00 96.94 204 ILE A O 1
ATOM 1588 N N . ALA A 1 205 ? 9.114 9.012 11.781 1.00 95.81 205 ALA A N 1
ATOM 1589 C CA . ALA A 1 205 ? 9.849 10.207 12.187 1.00 95.81 205 ALA A CA 1
ATOM 1590 C C . ALA A 1 205 ? 10.963 10.554 11.186 1.00 95.81 205 ALA A C 1
ATOM 1592 O O . ALA A 1 205 ? 11.033 11.690 10.719 1.00 95.81 205 ALA A O 1
ATOM 1593 N N . ARG A 1 206 ? 11.756 9.557 10.771 1.00 94.69 206 ARG A N 1
ATOM 1594 C CA . ARG A 1 206 ? 12.822 9.738 9.770 1.00 94.69 206 ARG A CA 1
ATOM 1595 C C . ARG A 1 206 ? 12.278 10.206 8.422 1.00 94.69 206 ARG A C 1
ATOM 1597 O O . ARG A 1 206 ? 12.807 11.146 7.835 1.00 94.69 206 ARG A O 1
ATOM 1604 N N . PHE A 1 207 ? 11.190 9.599 7.952 1.00 96.12 207 PHE A N 1
ATOM 1605 C CA . PHE A 1 207 ? 10.518 10.040 6.730 1.00 96.12 207 PHE A CA 1
ATOM 1606 C C . PHE A 1 207 ? 10.045 11.497 6.836 1.00 96.12 207 PHE A C 1
ATOM 1608 O O . PHE A 1 207 ? 10.241 12.281 5.910 1.00 96.12 207 PHE A O 1
ATOM 1615 N N . ARG A 1 208 ? 9.473 11.907 7.977 1.00 95.88 208 ARG A N 1
ATOM 1616 C CA . ARG A 1 208 ? 9.027 13.295 8.187 1.00 95.88 208 ARG A CA 1
ATOM 1617 C C . ARG A 1 208 ? 10.175 14.299 8.125 1.00 95.88 208 ARG A C 1
ATOM 1619 O O . ARG A 1 208 ? 9.980 15.393 7.594 1.00 95.88 208 ARG A O 1
ATOM 1626 N N . GLU A 1 209 ? 11.350 13.953 8.643 1.00 96.06 209 GLU A N 1
ATOM 1627 C CA . GLU A 1 209 ? 12.552 14.789 8.534 1.00 96.06 209 GLU A CA 1
ATOM 1628 C C . GLU A 1 209 ? 12.972 14.964 7.069 1.00 96.06 209 GLU A C 1
ATOM 1630 O O . GLU A 1 209 ? 13.153 16.096 6.610 1.00 96.06 209 GLU A O 1
ATOM 1635 N N . GLN A 1 210 ? 13.027 13.866 6.308 1.00 95.75 210 GLN A N 1
ATOM 1636 C CA . GLN A 1 210 ? 13.358 13.881 4.879 1.00 95.75 210 GLN A CA 1
ATOM 1637 C C . GLN A 1 210 ? 12.336 14.679 4.060 1.00 95.75 210 GLN A C 1
ATOM 1639 O O . GLN A 1 210 ? 12.713 15.540 3.264 1.00 95.75 210 GLN A O 1
ATOM 1644 N N . TYR A 1 211 ? 11.041 14.458 4.298 1.00 96.00 211 TYR A N 1
ATOM 1645 C CA . TYR A 1 211 ? 9.967 15.217 3.662 1.00 96.00 211 TYR A CA 1
ATOM 1646 C C . TYR A 1 211 ? 10.057 16.711 3.991 1.00 96.00 211 TYR A C 1
ATOM 1648 O O . TYR A 1 211 ? 9.883 17.543 3.107 1.00 96.00 211 TYR A O 1
ATOM 1656 N N . THR A 1 212 ? 10.367 17.077 5.237 1.00 94.94 212 THR A N 1
ATOM 1657 C CA . THR A 1 212 ? 10.507 18.487 5.634 1.00 94.94 212 THR A CA 1
ATOM 1658 C C . THR A 1 212 ? 11.676 19.152 4.910 1.00 94.94 212 THR A C 1
ATOM 1660 O O . THR A 1 212 ? 11.547 20.289 4.455 1.00 94.94 212 THR A O 1
ATOM 1663 N N . ALA A 1 213 ? 12.809 18.457 4.782 1.00 95.44 213 ALA A N 1
ATOM 1664 C CA . ALA A 1 213 ? 13.957 18.949 4.026 1.00 95.44 213 ALA A CA 1
ATOM 1665 C C . ALA A 1 213 ? 13.610 19.144 2.540 1.00 95.44 213 ALA A C 1
ATOM 1667 O O . ALA A 1 213 ? 13.866 20.213 1.987 1.00 95.44 213 ALA A O 1
ATOM 1668 N N . TYR A 1 214 ? 12.952 18.157 1.926 1.00 95.06 214 TYR A N 1
ATOM 1669 C CA . TYR A 1 214 ? 12.483 18.231 0.542 1.00 95.06 214 TYR A CA 1
ATOM 1670 C C . TYR A 1 214 ? 11.454 19.350 0.327 1.00 95.06 214 TYR A C 1
ATOM 1672 O O . TYR A 1 214 ? 11.591 20.167 -0.575 1.00 95.06 214 TYR A O 1
ATOM 1680 N N . SER A 1 215 ? 10.440 19.450 1.187 1.00 94.00 215 SER A N 1
ATOM 1681 C CA . SER A 1 215 ? 9.401 20.476 1.075 1.00 94.00 215 SER A CA 1
ATOM 1682 C C . SER A 1 215 ? 9.983 21.888 1.147 1.00 94.00 215 SER A C 1
ATOM 1684 O O . SER A 1 215 ? 9.473 22.785 0.475 1.00 94.00 215 SER A O 1
ATOM 1686 N N . LYS A 1 216 ? 11.043 22.092 1.942 1.00 93.56 216 LYS A N 1
ATOM 1687 C CA . LYS A 1 216 ? 11.778 23.361 1.997 1.00 93.56 216 LYS A CA 1
ATOM 1688 C C . LYS A 1 216 ? 12.569 23.620 0.717 1.00 93.56 216 LYS A C 1
ATOM 1690 O O . LYS A 1 216 ? 12.586 24.760 0.267 1.00 93.56 216 LYS A O 1
ATOM 1695 N N . SER A 1 217 ? 13.203 22.600 0.131 1.00 93.75 217 SER A N 1
ATOM 1696 C CA . SER A 1 217 ? 14.014 22.779 -1.080 1.00 93.75 217 SER A CA 1
ATOM 1697 C C . SER A 1 217 ? 13.179 23.113 -2.317 1.00 93.75 217 SER A C 1
ATOM 1699 O O . SER A 1 217 ? 13.647 23.859 -3.170 1.00 93.75 217 SER A O 1
ATOM 1701 N N . VAL A 1 218 ? 11.941 22.616 -2.405 1.00 92.62 218 VAL A N 1
ATOM 1702 C CA . VAL A 1 218 ? 11.060 22.842 -3.568 1.00 92.62 218 VAL A CA 1
ATOM 1703 C C . VAL A 1 218 ? 10.126 24.048 -3.436 1.00 92.62 218 VAL A C 1
ATOM 1705 O O . VAL A 1 218 ? 9.425 24.373 -4.391 1.00 92.62 218 VAL A O 1
ATOM 1708 N N . GLY A 1 219 ? 10.063 24.707 -2.273 1.00 83.69 219 GLY A N 1
ATOM 1709 C CA . GLY A 1 219 ? 9.327 25.971 -2.101 1.00 83.69 219 GLY A CA 1
ATOM 1710 C C . GLY A 1 219 ? 7.844 25.936 -2.508 1.00 83.69 219 GLY A C 1
ATOM 1711 O O . GLY A 1 219 ? 7.318 26.938 -2.981 1.00 83.69 219 GLY A O 1
ATOM 1712 N N . GLY A 1 220 ? 7.173 24.786 -2.370 1.00 76.75 220 GLY A N 1
ATOM 1713 C CA . GLY A 1 220 ? 5.769 24.599 -2.768 1.00 76.75 220 GLY A CA 1
ATOM 1714 C C . GLY A 1 220 ? 5.547 24.036 -4.178 1.00 76.75 220 GLY A C 1
ATOM 1715 O O . GLY A 1 220 ? 4.417 23.700 -4.507 1.00 76.75 220 GLY A O 1
ATOM 1716 N N . GLN A 1 221 ? 6.601 23.841 -4.976 1.00 83.69 221 GLN A N 1
ATOM 1717 C CA . GLN A 1 221 ? 6.553 23.173 -6.290 1.00 83.69 221 GLN A CA 1
ATOM 1718 C C . GLN A 1 221 ? 6.747 21.645 -6.192 1.00 83.69 221 GLN A C 1
ATOM 1720 O O . GLN A 1 221 ? 7.197 20.992 -7.131 1.00 83.69 221 GLN A O 1
ATOM 1725 N N . GLY A 1 222 ? 6.477 21.066 -5.019 1.00 84.94 222 GLY A N 1
ATOM 1726 C CA . GLY A 1 222 ? 6.598 19.629 -4.783 1.00 84.94 222 GLY A CA 1
ATOM 1727 C C . GLY A 1 222 ? 5.461 18.831 -5.421 1.00 84.94 222 GLY A C 1
ATOM 1728 O O . GLY A 1 222 ? 4.445 19.381 -5.841 1.00 84.94 222 GLY A O 1
ATOM 1729 N N . HIS A 1 223 ? 5.608 17.507 -5.460 1.00 89.81 223 HIS A N 1
ATOM 1730 C CA . HIS A 1 223 ? 4.553 16.634 -5.974 1.00 89.81 223 HIS A CA 1
ATOM 1731 C C . HIS A 1 223 ? 3.267 16.738 -5.134 1.00 89.81 223 HIS A C 1
ATOM 1733 O O . HIS A 1 223 ? 3.312 16.606 -3.909 1.00 89.81 223 HIS A O 1
ATOM 1739 N N . SER A 1 224 ? 2.116 16.904 -5.793 1.00 90.81 224 SER A N 1
ATOM 1740 C CA . SER A 1 224 ? 0.826 17.219 -5.154 1.00 90.81 224 SER A CA 1
ATOM 1741 C C . SER A 1 224 ? 0.324 16.161 -4.166 1.00 90.81 224 SER A C 1
ATOM 1743 O O . SER A 1 224 ? -0.319 16.509 -3.183 1.00 90.81 224 SER A O 1
ATOM 1745 N N . LEU A 1 225 ? 0.644 14.882 -4.391 1.00 92.31 225 LEU A N 1
ATOM 1746 C CA . LEU A 1 225 ? 0.224 13.776 -3.513 1.00 92.31 225 LEU A CA 1
ATOM 1747 C C . LEU A 1 225 ? 0.995 13.687 -2.179 1.00 92.31 225 LEU A C 1
ATOM 1749 O O . LEU A 1 225 ? 0.473 13.131 -1.214 1.00 92.31 225 LEU A O 1
ATOM 1753 N N . LEU A 1 226 ? 2.228 14.208 -2.089 1.00 94.25 226 LEU A N 1
ATOM 1754 C CA . LEU A 1 226 ? 3.058 14.046 -0.882 1.00 94.25 226 LEU A CA 1
ATOM 1755 C C . LEU A 1 226 ? 2.426 14.666 0.380 1.00 94.25 226 LEU A C 1
ATOM 1757 O O . LEU A 1 226 ? 2.373 13.977 1.402 1.00 94.25 226 LEU A O 1
ATOM 1761 N N . PRO A 1 227 ? 1.923 15.920 0.350 1.00 94.00 227 PRO A N 1
ATOM 1762 C CA . PRO A 1 227 ? 1.247 16.513 1.502 1.00 94.00 227 PRO A CA 1
ATOM 1763 C C . PRO A 1 227 ? 0.058 15.686 2.001 1.00 94.00 227 PRO A C 1
ATOM 1765 O O . PRO A 1 227 ? -0.137 15.563 3.213 1.00 94.00 227 PRO A O 1
ATOM 1768 N N . ASP A 1 228 ? -0.711 15.089 1.086 1.00 93.12 228 ASP A N 1
ATOM 1769 C CA . ASP A 1 228 ? -1.849 14.247 1.443 1.00 93.12 228 ASP A CA 1
ATOM 1770 C C . ASP A 1 228 ? -1.409 12.967 2.143 1.00 93.12 228 ASP A C 1
ATOM 1772 O O . ASP A 1 228 ? -1.923 12.670 3.223 1.00 93.12 228 ASP A O 1
ATOM 1776 N N . PHE A 1 229 ? -0.409 12.255 1.619 1.00 95.44 229 PHE A N 1
ATOM 1777 C CA . PHE A 1 229 ? 0.122 11.077 2.303 1.00 95.44 229 PHE A CA 1
ATOM 1778 C C . PHE A 1 229 ? 0.664 11.410 3.696 1.00 95.44 229 PHE A C 1
ATOM 1780 O O . PHE A 1 229 ? 0.327 10.735 4.669 1.00 95.44 229 PHE A O 1
ATOM 1787 N N . VAL A 1 230 ? 1.446 12.487 3.831 1.00 95.50 230 VAL A N 1
ATOM 1788 C CA . VAL A 1 230 ? 1.991 12.933 5.127 1.00 95.50 230 VAL A CA 1
ATOM 1789 C C . VAL A 1 230 ? 0.866 13.221 6.126 1.00 95.50 230 VAL A C 1
ATOM 1791 O O . VAL A 1 230 ? 0.950 12.825 7.294 1.00 95.50 230 VAL A O 1
ATOM 1794 N N . ARG A 1 231 ? -0.211 13.874 5.673 1.00 94.88 231 ARG A N 1
ATOM 1795 C CA . ARG A 1 231 ? -1.406 14.128 6.483 1.00 94.88 231 ARG A CA 1
ATOM 1796 C C . ARG A 1 231 ? -2.091 12.825 6.894 1.00 94.88 231 ARG A C 1
ATOM 1798 O O . ARG A 1 231 ? -2.410 12.672 8.071 1.00 94.88 231 ARG A O 1
ATOM 1805 N N . GLN A 1 232 ? -2.291 11.883 5.973 1.00 94.69 232 GLN A N 1
ATOM 1806 C CA . GLN A 1 232 ? -2.956 10.611 6.273 1.00 94.69 232 GLN A CA 1
ATOM 1807 C C . GLN A 1 232 ? -2.149 9.734 7.232 1.00 94.69 232 GLN A C 1
ATOM 1809 O O . GLN A 1 232 ? -2.726 9.173 8.162 1.00 94.69 232 GLN A O 1
ATOM 1814 N N . ILE A 1 233 ? -0.823 9.683 7.081 1.00 96.94 233 ILE A N 1
ATOM 1815 C CA . ILE A 1 233 ? 0.076 8.989 8.014 1.00 96.94 233 ILE A CA 1
ATOM 1816 C C . ILE A 1 233 ? -0.084 9.570 9.420 1.00 96.94 233 ILE A C 1
ATOM 1818 O O . ILE A 1 233 ? -0.284 8.824 10.377 1.00 96.94 233 ILE A O 1
ATOM 1822 N N . ARG A 1 234 ? -0.058 10.903 9.556 1.00 96.19 234 ARG A N 1
ATOM 1823 C CA . ARG A 1 234 ? -0.242 11.569 10.852 1.00 96.19 234 ARG A CA 1
ATOM 1824 C C . ARG A 1 234 ? -1.587 11.207 11.491 1.00 96.19 234 ARG A C 1
ATOM 1826 O O . ARG A 1 234 ? -1.615 10.801 12.649 1.00 96.19 234 ARG A O 1
ATOM 1833 N N . LEU A 1 235 ? -2.681 11.332 10.740 1.00 94.12 235 LEU A N 1
ATOM 1834 C CA . LEU A 1 235 ? -4.021 11.019 11.242 1.00 94.12 235 LEU A CA 1
ATOM 1835 C C . LEU A 1 235 ? -4.164 9.530 11.604 1.00 94.12 235 LEU A C 1
ATOM 1837 O O . LEU A 1 235 ? -4.805 9.193 12.597 1.00 94.12 235 LEU A O 1
ATOM 1841 N N . GLY A 1 236 ? -3.550 8.635 10.826 1.00 94.31 236 GLY A N 1
ATOM 1842 C CA . GLY A 1 236 ? -3.517 7.199 11.105 1.00 94.31 236 GLY A CA 1
ATOM 1843 C C . GLY A 1 236 ? -2.794 6.870 12.411 1.00 94.31 236 GLY A C 1
ATOM 1844 O O . GLY A 1 236 ? -3.320 6.113 13.224 1.00 94.31 236 GLY A O 1
ATOM 1845 N N . VAL A 1 237 ? -1.638 7.497 12.652 1.00 96.56 237 VAL A N 1
ATOM 1846 C CA . VAL A 1 237 ? -0.887 7.370 13.912 1.00 96.56 237 VAL A CA 1
ATOM 1847 C C . VAL A 1 237 ? -1.720 7.846 15.105 1.00 96.56 237 VAL A C 1
ATOM 1849 O O . VAL A 1 237 ? -1.825 7.127 16.098 1.00 96.56 237 VAL A O 1
ATOM 1852 N N . GLU A 1 238 ? -2.344 9.025 15.005 1.00 94.50 238 GLU A N 1
ATOM 1853 C CA . GLU A 1 238 ? -3.174 9.593 16.077 1.00 94.50 238 GLU A CA 1
ATOM 1854 C C . GLU A 1 238 ? -4.355 8.669 16.428 1.00 94.50 238 GLU A C 1
ATOM 1856 O O . GLU A 1 238 ? -4.607 8.416 17.612 1.00 94.50 238 GLU A O 1
ATOM 1861 N N . ARG A 1 239 ? -5.038 8.103 15.420 1.00 92.38 239 ARG A N 1
ATOM 1862 C CA . ARG A 1 239 ? -6.128 7.132 15.628 1.00 92.38 239 ARG A CA 1
ATOM 1863 C C . ARG A 1 239 ? -5.639 5.853 16.299 1.00 92.38 239 ARG A C 1
ATOM 1865 O O . ARG A 1 239 ? -6.216 5.456 17.307 1.00 92.38 239 ARG A O 1
ATOM 1872 N N . LEU A 1 240 ? -4.562 5.252 15.790 1.00 93.69 240 LEU A N 1
ATOM 1873 C CA . LEU A 1 240 ? -4.014 3.993 16.305 1.00 93.69 240 LEU A CA 1
ATOM 1874 C C . LEU A 1 240 ? -3.542 4.110 17.765 1.00 93.69 240 LEU A C 1
ATOM 1876 O O . LEU A 1 240 ? -3.667 3.162 18.537 1.00 93.69 240 LEU A O 1
ATOM 1880 N N . GLN A 1 241 ? -3.041 5.282 18.164 1.00 93.81 241 GLN A N 1
ATOM 1881 C CA . GLN A 1 241 ? -2.649 5.564 19.546 1.00 93.81 241 GLN A CA 1
ATOM 1882 C C . GLN A 1 241 ? -3.858 5.768 20.472 1.00 93.81 241 GLN A C 1
ATOM 1884 O O . GLN A 1 241 ? -3.899 5.301 21.619 1.00 93.81 241 GLN A O 1
ATOM 1889 N N . SER A 1 242 ? -4.837 6.533 19.994 1.00 89.06 242 SER A N 1
ATOM 1890 C CA . SER A 1 242 ? -5.859 7.130 20.853 1.00 89.06 242 SER A CA 1
ATOM 1891 C C . SER A 1 242 ? -7.089 6.246 20.988 1.00 89.06 242 SER A C 1
ATOM 1893 O O . SER A 1 242 ? -7.619 6.110 22.094 1.00 89.06 242 SER A O 1
ATOM 1895 N N . LEU A 1 243 ? -7.511 5.601 19.902 1.00 88.50 243 LEU A N 1
ATOM 1896 C CA . LEU A 1 243 ? -8.796 4.922 19.823 1.00 88.50 243 LEU A CA 1
ATOM 1897 C C . LEU A 1 243 ? -8.646 3.416 20.077 1.00 88.50 243 LEU A C 1
ATOM 1899 O O . LEU A 1 243 ? -7.832 2.762 19.425 1.00 88.50 243 LEU A O 1
ATOM 1903 N N . PRO A 1 244 ? -9.418 2.831 21.009 1.00 88.12 244 PRO A N 1
ATOM 1904 C CA . PRO A 1 244 ? -9.551 1.385 21.071 1.00 88.12 244 PRO A CA 1
ATOM 1905 C C . PRO A 1 244 ? -10.323 0.879 19.844 1.00 88.12 244 PRO A C 1
ATOM 1907 O O . PRO A 1 244 ? -11.167 1.584 19.282 1.00 88.12 244 PRO A O 1
ATOM 1910 N N . SER A 1 245 ? -10.028 -0.346 19.427 1.00 87.06 245 SER A N 1
ATOM 1911 C CA . SER A 1 245 ? -10.634 -0.986 18.257 1.00 87.06 245 SER A CA 1
ATOM 1912 C C . SER A 1 245 ? -10.715 -2.498 18.450 1.00 87.06 245 SER A C 1
ATOM 1914 O O . SER A 1 245 ? -10.120 -3.039 19.384 1.00 87.06 245 SER A O 1
ATOM 1916 N N . THR A 1 246 ? -11.477 -3.182 17.599 1.00 86.56 246 THR A N 1
ATOM 1917 C CA . THR A 1 246 ? -11.383 -4.645 17.485 1.00 86.56 246 THR A CA 1
ATOM 1918 C C . THR A 1 246 ? -10.038 -5.047 16.878 1.00 86.56 246 THR A C 1
ATOM 1920 O O . THR A 1 246 ? -9.349 -4.223 16.272 1.00 86.56 246 THR A O 1
ATOM 1923 N N . PHE A 1 247 ? -9.667 -6.324 16.994 1.00 87.38 247 PHE A N 1
ATOM 1924 C CA . PHE A 1 247 ? -8.435 -6.828 16.386 1.00 87.38 247 PHE A CA 1
ATOM 1925 C C . PHE A 1 247 ? -8.380 -6.553 14.873 1.00 87.38 247 PHE A C 1
ATOM 1927 O O . PHE A 1 247 ? -7.418 -5.958 14.398 1.00 87.38 247 PHE A O 1
ATOM 1934 N N . ASN A 1 248 ? -9.439 -6.880 14.126 1.00 87.56 248 ASN A N 1
ATOM 1935 C CA . ASN A 1 248 ? -9.469 -6.698 12.670 1.00 87.56 248 ASN A CA 1
ATOM 1936 C C . ASN A 1 248 ? -9.398 -5.222 12.257 1.00 87.56 248 ASN A C 1
ATOM 1938 O O . ASN A 1 248 ? -8.679 -4.879 11.321 1.00 87.56 248 ASN A O 1
ATOM 1942 N N . GLN A 1 249 ? -10.071 -4.330 12.990 1.00 88.31 249 GLN A N 1
ATOM 1943 C CA . GLN A 1 249 ? -9.951 -2.885 12.770 1.00 88.31 249 GLN A CA 1
ATOM 1944 C C . GLN A 1 249 ? -8.531 -2.379 13.048 1.00 88.31 249 GLN A C 1
ATOM 1946 O O . GLN A 1 249 ? -8.015 -1.569 12.280 1.00 88.31 249 GLN A O 1
ATOM 1951 N N . MET A 1 250 ? -7.878 -2.872 14.106 1.00 92.38 250 MET A N 1
ATOM 1952 C CA . MET A 1 250 ? -6.483 -2.542 14.394 1.00 92.38 250 MET A CA 1
ATOM 1953 C C . MET A 1 250 ? -5.562 -3.007 13.259 1.00 92.38 250 MET A C 1
ATOM 1955 O O . MET A 1 250 ? -4.735 -2.224 12.795 1.00 92.38 250 MET A O 1
ATOM 1959 N N . VAL A 1 251 ? -5.720 -4.248 12.785 1.00 93.44 251 VAL A N 1
ATOM 1960 C CA . VAL A 1 251 ? -4.943 -4.792 11.659 1.00 93.44 251 VAL A CA 1
ATOM 1961 C C . VAL A 1 251 ? -5.159 -3.934 10.410 1.00 93.44 251 VAL A C 1
ATOM 1963 O O . VAL A 1 251 ? -4.183 -3.475 9.826 1.00 93.44 251 VAL A O 1
ATOM 1966 N N . ALA A 1 252 ? -6.408 -3.624 10.051 1.00 92.44 252 ALA A N 1
ATOM 1967 C CA . ALA A 1 252 ? -6.732 -2.780 8.899 1.00 92.44 252 ALA A CA 1
ATOM 1968 C C . ALA A 1 252 ? -6.157 -1.354 9.010 1.00 92.44 252 ALA A C 1
ATOM 1970 O O . ALA A 1 252 ? -5.696 -0.776 8.022 1.00 92.44 252 ALA A O 1
ATOM 1971 N N . ALA A 1 253 ? -6.142 -0.775 10.214 1.00 93.88 253 ALA A N 1
ATOM 1972 C CA . ALA A 1 253 ? -5.528 0.525 10.463 1.00 93.88 253 ALA A CA 1
ATOM 1973 C C . ALA A 1 253 ? -4.000 0.479 10.306 1.00 93.88 253 ALA A C 1
ATOM 1975 O O . ALA A 1 253 ? -3.417 1.391 9.716 1.00 93.88 253 ALA A O 1
ATOM 1976 N N . ILE A 1 254 ? -3.355 -0.586 10.795 1.00 95.88 254 ILE A N 1
ATOM 1977 C CA . ILE A 1 254 ? -1.910 -0.804 10.651 1.00 95.88 254 ILE A CA 1
ATOM 1978 C C . ILE A 1 254 ? -1.547 -0.990 9.179 1.00 95.88 254 ILE A C 1
ATOM 1980 O O . ILE A 1 254 ? -0.644 -0.309 8.700 1.00 95.88 254 ILE A O 1
ATOM 1984 N N . THR A 1 255 ? -2.253 -1.850 8.442 1.00 95.75 255 THR A N 1
ATOM 1985 C CA . THR A 1 255 ? -1.962 -2.096 7.019 1.00 95.75 255 THR A CA 1
ATOM 1986 C C . THR A 1 255 ? -2.181 -0.848 6.177 1.00 95.75 255 THR A C 1
ATOM 1988 O O . THR A 1 255 ? -1.383 -0.550 5.291 1.00 95.75 255 THR A O 1
ATOM 1991 N N . THR A 1 256 ? -3.206 -0.059 6.498 1.00 95.38 256 THR A N 1
ATOM 1992 C CA . THR A 1 256 ? -3.443 1.239 5.864 1.00 95.38 256 THR A CA 1
ATOM 1993 C C . THR A 1 256 ? -2.311 2.223 6.153 1.00 95.38 256 THR A C 1
ATOM 1995 O O . THR A 1 256 ? -1.806 2.863 5.232 1.00 95.38 256 THR A O 1
ATOM 1998 N N . LEU A 1 257 ? -1.865 2.328 7.408 1.00 96.44 257 LEU A N 1
ATOM 1999 C CA . LEU A 1 257 ? -0.743 3.189 7.785 1.00 96.44 257 LEU A CA 1
ATOM 2000 C C . LEU A 1 257 ? 0.554 2.774 7.075 1.00 96.44 257 LEU A C 1
ATOM 2002 O O . LEU A 1 257 ? 1.254 3.633 6.539 1.00 96.44 257 LEU A O 1
ATOM 2006 N N . GLN A 1 258 ? 0.847 1.472 7.043 1.00 97.25 258 GLN A N 1
ATOM 2007 C CA . GLN A 1 258 ? 1.984 0.898 6.321 1.00 97.25 258 GLN A CA 1
ATOM 2008 C C . GLN A 1 258 ? 1.923 1.252 4.834 1.00 97.25 258 GLN A C 1
ATOM 2010 O O . GLN A 1 258 ? 2.902 1.759 4.293 1.00 97.25 258 GLN A O 1
ATOM 2015 N N . ARG A 1 259 ? 0.765 1.061 4.187 1.00 96.62 259 ARG A N 1
ATOM 2016 C CA . ARG A 1 259 ? 0.570 1.381 2.768 1.00 96.62 259 ARG A CA 1
ATOM 2017 C C . ARG A 1 259 ? 0.844 2.852 2.477 1.00 96.62 259 ARG A C 1
ATOM 2019 O O . ARG A 1 259 ? 1.681 3.161 1.635 1.00 96.62 259 ARG A O 1
ATOM 2026 N N . MET A 1 260 ? 0.202 3.752 3.225 1.00 96.44 260 MET A N 1
ATOM 2027 C CA . MET A 1 260 ? 0.390 5.196 3.055 1.00 96.44 260 MET A CA 1
ATOM 2028 C C . MET A 1 260 ? 1.849 5.605 3.269 1.00 96.44 260 MET A C 1
ATOM 2030 O O . MET A 1 260 ? 2.363 6.433 2.526 1.00 96.44 260 MET A O 1
ATOM 2034 N N . PHE A 1 261 ? 2.532 5.018 4.257 1.00 97.62 261 PHE A N 1
ATOM 2035 C CA . PHE A 1 261 ? 3.953 5.267 4.488 1.00 97.62 261 PHE A CA 1
ATOM 2036 C C . PHE A 1 261 ? 4.823 4.796 3.317 1.00 97.62 261 PHE A C 1
ATOM 2038 O O . PHE A 1 261 ? 5.648 5.568 2.832 1.00 97.62 261 PHE A O 1
ATOM 2045 N N . LEU A 1 262 ? 4.640 3.555 2.861 1.00 97.75 262 LEU A N 1
ATOM 2046 C CA . LEU A 1 262 ? 5.441 2.964 1.788 1.00 97.75 262 LEU A CA 1
ATOM 2047 C C . LEU A 1 262 ? 5.265 3.717 0.467 1.00 97.75 262 LEU A C 1
ATOM 2049 O O . LEU A 1 262 ? 6.250 3.954 -0.227 1.00 97.75 262 LEU A O 1
ATOM 2053 N N . GLU A 1 263 ? 4.045 4.145 0.144 1.00 97.50 263 GLU A N 1
ATOM 2054 C CA . GLU A 1 263 ? 3.783 4.977 -1.033 1.00 97.50 263 GLU A CA 1
ATOM 2055 C C . GLU A 1 263 ? 4.400 6.376 -0.902 1.00 97.50 263 GLU A C 1
ATOM 2057 O O . GLU A 1 263 ? 5.018 6.869 -1.846 1.00 97.50 263 GLU A O 1
ATOM 2062 N N . ALA A 1 264 ? 4.306 7.009 0.272 1.00 97.56 264 ALA A N 1
ATOM 2063 C CA . ALA A 1 264 ? 4.889 8.330 0.499 1.00 97.56 264 ALA A CA 1
ATOM 2064 C C . ALA A 1 264 ? 6.421 8.319 0.397 1.00 97.56 264 ALA A C 1
ATOM 2066 O O . ALA A 1 264 ? 7.015 9.200 -0.228 1.00 97.56 264 ALA A O 1
ATOM 2067 N N . ASP A 1 265 ? 7.058 7.316 1.000 1.00 97.12 265 ASP A N 1
ATOM 2068 C CA . ASP A 1 265 ? 8.501 7.100 0.938 1.00 97.12 265 ASP A CA 1
ATOM 2069 C C . ASP A 1 265 ? 8.955 6.800 -0.501 1.00 97.12 265 ASP A C 1
ATOM 2071 O O . ASP A 1 265 ? 9.922 7.398 -0.983 1.00 97.12 265 ASP A O 1
ATOM 2075 N N . ALA A 1 266 ? 8.206 5.963 -1.227 1.00 97.62 266 ALA A N 1
ATOM 2076 C CA . ALA A 1 266 ? 8.441 5.693 -2.643 1.00 97.62 266 ALA A CA 1
ATOM 2077 C C . ALA A 1 266 ? 8.330 6.956 -3.497 1.00 97.62 266 ALA A C 1
ATOM 2079 O O . ALA A 1 266 ? 9.198 7.212 -4.328 1.00 97.62 266 ALA A O 1
ATOM 2080 N N . LEU A 1 267 ? 7.298 7.774 -3.277 1.00 97.88 267 LEU A N 1
ATOM 2081 C CA . LEU A 1 267 ? 7.096 9.024 -4.000 1.00 97.88 267 LEU A CA 1
ATOM 2082 C C . LEU A 1 267 ? 8.212 10.027 -3.721 1.00 97.88 267 LEU A C 1
ATOM 2084 O O . LEU A 1 267 ? 8.719 10.647 -4.654 1.00 97.88 267 LEU A O 1
ATOM 2088 N N . LEU A 1 268 ? 8.640 10.152 -2.464 1.00 97.31 268 LEU A N 1
ATOM 2089 C CA . LEU A 1 268 ? 9.754 11.019 -2.103 1.00 97.31 268 LEU A CA 1
ATOM 2090 C C . LEU A 1 268 ? 11.051 10.572 -2.793 1.00 97.31 268 LEU A C 1
ATOM 2092 O O . LEU A 1 268 ? 11.748 11.400 -3.379 1.00 97.31 268 LEU A O 1
ATOM 2096 N N . LYS A 1 269 ? 11.359 9.269 -2.797 1.00 95.50 269 LYS A N 1
ATOM 2097 C CA . LYS A 1 269 ? 12.519 8.711 -3.519 1.00 95.50 269 LYS A CA 1
ATOM 2098 C C . LYS A 1 269 ? 12.380 8.863 -5.029 1.00 95.50 269 LYS A C 1
ATOM 2100 O O . LYS A 1 269 ? 13.350 9.201 -5.699 1.00 95.50 269 LYS A O 1
ATOM 2105 N N . TYR A 1 270 ? 11.178 8.688 -5.568 1.00 96.31 270 TYR A N 1
ATOM 2106 C CA . TYR A 1 270 ? 10.895 8.892 -6.984 1.00 96.31 270 TYR A CA 1
ATOM 2107 C C . TYR A 1 270 ? 11.266 10.298 -7.429 1.00 96.31 270 TYR A C 1
ATOM 2109 O O . TYR A 1 270 ? 12.062 10.453 -8.347 1.00 96.31 270 TYR A O 1
ATOM 2117 N N . VAL A 1 271 ? 10.770 11.324 -6.741 1.00 95.31 271 VAL A N 1
ATOM 2118 C CA . VAL A 1 271 ? 11.023 12.712 -7.150 1.00 95.31 271 VAL A CA 1
ATOM 2119 C C . VAL A 1 271 ? 12.438 13.196 -6.837 1.00 95.31 271 VAL A C 1
ATOM 2121 O O . VAL A 1 271 ? 12.902 14.124 -7.489 1.00 95.31 271 VAL A O 1
ATOM 2124 N N . THR A 1 272 ? 13.127 12.597 -5.860 1.00 94.25 272 THR A N 1
ATOM 2125 C CA . THR A 1 272 ? 14.474 13.037 -5.444 1.00 94.25 272 THR A CA 1
ATOM 2126 C C . THR A 1 272 ? 15.621 12.231 -6.047 1.00 94.25 272 THR A C 1
ATOM 2128 O O . THR A 1 272 ? 16.726 12.757 -6.134 1.00 94.25 272 THR A O 1
ATOM 2131 N N . GLN A 1 273 ? 15.392 10.977 -6.444 1.00 92.38 273 GLN A N 1
ATOM 2132 C CA . GLN A 1 273 ? 16.449 10.049 -6.871 1.00 92.38 273 GLN A CA 1
ATOM 2133 C C . GLN A 1 273 ? 16.185 9.494 -8.268 1.00 92.38 273 GLN A C 1
ATOM 2135 O O . GLN A 1 273 ? 17.055 9.573 -9.126 1.00 92.38 273 GLN A O 1
ATOM 2140 N N . TYR A 1 274 ? 14.988 8.954 -8.512 1.00 93.25 274 TYR A N 1
ATOM 2141 C CA . TYR A 1 274 ? 14.710 8.229 -9.753 1.00 93.25 274 TYR A CA 1
ATOM 2142 C C . TYR A 1 274 ? 14.392 9.165 -10.922 1.00 93.25 274 TYR A C 1
ATOM 2144 O O . TYR A 1 274 ? 15.039 9.088 -11.960 1.00 93.25 274 TYR A O 1
ATOM 2152 N N . LYS A 1 275 ? 13.436 10.082 -10.751 1.00 92.94 275 LYS A N 1
ATOM 2153 C CA . LYS A 1 275 ? 12.977 11.000 -11.800 1.00 92.94 275 LYS A CA 1
ATOM 2154 C C . LYS A 1 275 ? 14.108 11.852 -12.400 1.00 92.94 275 LYS A C 1
ATOM 2156 O O . LYS A 1 275 ? 14.169 11.903 -13.624 1.00 92.94 275 LYS A O 1
ATOM 2161 N N . PRO A 1 276 ? 15.034 12.445 -11.616 1.00 91.75 276 PRO A N 1
ATOM 2162 C CA . PRO A 1 276 ? 16.165 13.171 -12.193 1.00 91.75 276 PRO A CA 1
ATOM 2163 C C . PRO A 1 276 ? 16.989 12.310 -13.161 1.00 91.75 276 PRO A C 1
ATOM 2165 O O . PRO A 1 276 ? 17.320 12.756 -14.251 1.00 91.75 276 PRO A O 1
ATOM 2168 N N . LEU A 1 277 ? 17.254 11.045 -12.815 1.00 91.12 277 LEU A N 1
ATOM 2169 C CA . LEU A 1 277 ? 17.998 10.122 -13.681 1.00 91.12 277 LEU A CA 1
ATOM 2170 C C . LEU A 1 277 ? 17.234 9.773 -14.965 1.00 91.12 277 LEU A C 1
ATOM 2172 O O . LEU A 1 277 ? 17.851 9.586 -16.004 1.00 91.12 277 LEU A O 1
ATOM 2176 N N . MET A 1 278 ? 15.901 9.719 -14.911 1.00 91.69 278 MET A N 1
ATOM 2177 C CA . MET A 1 278 ? 15.068 9.486 -16.098 1.00 91.69 278 MET A CA 1
ATOM 2178 C C . MET A 1 278 ? 15.067 10.671 -17.072 1.00 91.69 278 MET A C 1
ATOM 2180 O O . MET A 1 278 ? 14.830 10.478 -18.261 1.00 91.69 278 MET A O 1
ATOM 2184 N N . GLU A 1 279 ? 15.279 11.889 -16.568 1.00 88.69 279 GLU A N 1
ATOM 2185 C CA . GLU A 1 279 ? 15.250 13.133 -17.349 1.00 88.69 279 GLU A CA 1
ATOM 2186 C C . GLU A 1 279 ? 16.638 13.532 -17.889 1.00 88.69 279 GLU A C 1
ATOM 2188 O O . GLU A 1 279 ? 16.733 14.372 -18.785 1.00 88.69 279 GLU A O 1
ATOM 2193 N N . HIS A 1 280 ? 17.719 12.930 -17.382 1.00 81.06 280 HIS A N 1
ATOM 2194 C CA . HIS A 1 280 ? 19.086 13.193 -17.833 1.00 81.06 280 HIS A CA 1
ATOM 2195 C C . HIS A 1 280 ? 19.529 12.221 -18.938 1.00 81.06 280 HIS A C 1
ATOM 2197 O O . HIS A 1 280 ? 19.422 11.008 -18.802 1.00 81.06 280 HIS A O 1
ATOM 2203 N N . ILE A 1 281 ? 20.066 12.772 -20.032 1.00 63.66 281 ILE A N 1
ATOM 2204 C CA . ILE A 1 281 ? 20.422 12.025 -21.254 1.00 63.66 281 ILE A CA 1
ATOM 2205 C C . ILE A 1 281 ? 21.815 11.356 -21.158 1.00 63.66 281 ILE A C 1
ATOM 2207 O O . ILE A 1 281 ? 22.030 10.330 -21.793 1.00 63.66 281 ILE A O 1
ATOM 2211 N N . ASP A 1 282 ? 22.729 11.879 -20.326 1.00 60.59 282 ASP A N 1
ATOM 2212 C CA . ASP A 1 282 ? 24.165 11.516 -20.315 1.00 60.59 282 ASP A CA 1
ATOM 2213 C C . ASP A 1 282 ? 24.624 10.690 -19.091 1.00 60.59 282 ASP A C 1
ATOM 2215 O O . ASP A 1 282 ? 25.785 10.759 -18.686 1.00 60.59 282 ASP A O 1
ATOM 2219 N N . VAL A 1 283 ? 23.736 9.921 -18.452 1.00 62.50 283 VAL A N 1
ATOM 2220 C CA . VAL A 1 283 ? 24.114 9.082 -17.299 1.00 62.50 283 VAL A CA 1
ATOM 2221 C C . VAL A 1 283 ? 24.127 7.611 -17.703 1.00 62.50 283 VAL A C 1
ATOM 2223 O O . VAL A 1 283 ? 23.138 7.103 -18.236 1.00 62.50 283 VAL A O 1
ATOM 2226 N N . ASP A 1 284 ? 25.231 6.911 -17.415 1.00 67.88 284 ASP A N 1
ATOM 2227 C CA . ASP A 1 284 ? 25.278 5.450 -17.506 1.00 67.88 284 ASP A CA 1
ATOM 2228 C C . ASP A 1 284 ? 24.095 4.861 -16.732 1.00 67.88 284 ASP A C 1
ATOM 2230 O O . ASP A 1 284 ? 23.876 5.197 -15.565 1.00 67.88 284 ASP A O 1
ATOM 2234 N N . SER A 1 285 ? 23.318 3.988 -17.381 1.00 65.50 285 SER A N 1
ATOM 2235 C CA . SER A 1 285 ? 22.128 3.410 -16.751 1.00 65.50 285 SER A CA 1
ATOM 2236 C C . SER A 1 285 ? 22.522 2.714 -15.443 1.00 65.50 285 SER A C 1
ATOM 2238 O O . SER A 1 285 ? 23.298 1.752 -15.478 1.00 65.50 285 SER A O 1
ATOM 2240 N N . PRO A 1 286 ? 21.994 3.154 -14.290 1.00 75.62 286 PRO A N 1
ATOM 2241 C CA . PRO A 1 286 ? 22.350 2.582 -13.007 1.00 75.62 286 PRO A CA 1
ATOM 2242 C C . PRO A 1 286 ? 21.905 1.120 -12.939 1.00 75.62 286 PRO A C 1
ATOM 2244 O O . PRO A 1 286 ? 20.909 0.705 -13.543 1.00 75.62 286 PRO A O 1
ATOM 2247 N N . THR A 1 287 ? 22.638 0.322 -12.162 1.00 75.69 287 THR A N 1
ATOM 2248 C CA . THR A 1 287 ? 22.254 -1.063 -11.885 1.00 75.69 287 THR A CA 1
ATOM 2249 C C . THR A 1 287 ? 20.823 -1.096 -11.335 1.00 75.69 287 THR A C 1
ATOM 2251 O O . THR A 1 287 ? 20.540 -0.387 -10.366 1.00 75.69 287 THR A O 1
ATOM 2254 N N . PRO A 1 288 ? 19.914 -1.919 -11.899 1.00 75.81 288 PRO A N 1
ATOM 2255 C CA . PRO A 1 288 ? 18.521 -1.914 -11.479 1.00 75.81 288 PRO A CA 1
ATOM 2256 C C . PRO A 1 288 ? 18.363 -2.229 -9.990 1.00 75.81 288 PR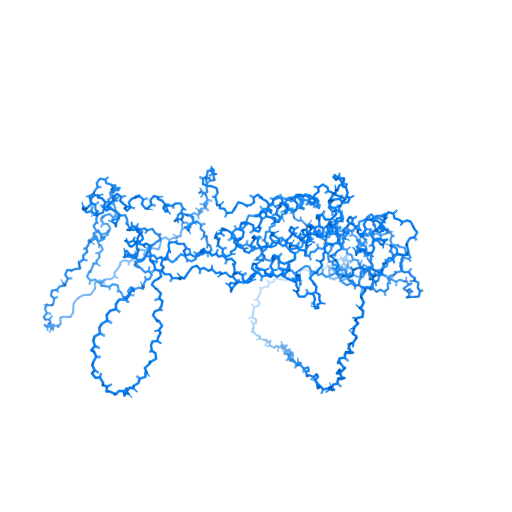O A C 1
ATOM 2258 O O . PRO A 1 288 ? 18.884 -3.244 -9.508 1.00 75.81 288 PRO A O 1
ATOM 2261 N N . THR A 1 289 ? 17.598 -1.397 -9.283 1.00 79.88 289 THR A N 1
ATOM 2262 C CA . THR A 1 289 ? 17.324 -1.548 -7.850 1.00 79.88 289 THR A CA 1
ATOM 2263 C C . THR A 1 289 ? 16.473 -2.794 -7.617 1.00 79.88 289 THR A C 1
ATOM 2265 O O . THR A 1 289 ? 15.253 -2.769 -7.758 1.00 79.88 289 THR A O 1
ATOM 2268 N N . GLN A 1 290 ? 17.103 -3.898 -7.207 1.00 80.62 290 GLN A N 1
ATOM 2269 C CA . GLN A 1 290 ? 16.401 -5.168 -6.959 1.00 80.62 290 GLN A CA 1
ATOM 2270 C C . GLN A 1 290 ? 15.451 -5.119 -5.744 1.00 80.62 290 GLN A C 1
ATOM 2272 O O . GLN A 1 290 ? 14.641 -6.024 -5.541 1.00 80.62 290 GLN A O 1
ATOM 2277 N N . HIS A 1 291 ? 15.535 -4.055 -4.942 1.00 86.62 291 HIS A N 1
ATOM 2278 C CA . HIS A 1 291 ? 14.766 -3.859 -3.713 1.00 86.62 291 HIS A CA 1
ATOM 2279 C C . HIS A 1 291 ? 13.452 -3.091 -3.906 1.00 86.62 291 HIS A C 1
ATOM 2281 O O . HIS A 1 291 ? 12.799 -2.797 -2.911 1.00 86.62 291 HIS A O 1
ATOM 2287 N N . CYS A 1 292 ? 13.052 -2.768 -5.137 1.00 93.62 292 CYS A N 1
ATOM 2288 C CA . CYS A 1 292 ? 11.763 -2.133 -5.424 1.00 93.62 292 CYS A CA 1
ATOM 2289 C C . CYS A 1 292 ? 10.778 -3.122 -6.063 1.00 93.62 292 CYS A C 1
ATOM 2291 O O . CYS A 1 292 ? 11.188 -4.137 -6.631 1.00 93.62 292 CYS A O 1
ATOM 2293 N N . VAL A 1 293 ? 9.480 -2.836 -5.949 1.00 95.31 293 VAL A N 1
ATOM 2294 C CA . VAL A 1 293 ? 8.397 -3.647 -6.518 1.00 95.31 293 VAL A CA 1
ATOM 2295 C C . VAL A 1 293 ? 8.460 -3.624 -8.046 1.00 95.31 293 VAL A C 1
ATOM 2297 O O . VAL A 1 293 ? 8.399 -4.687 -8.645 1.00 95.31 293 VAL A O 1
ATOM 2300 N N . GLY A 1 294 ? 8.692 -2.466 -8.672 1.00 96.56 294 GLY A N 1
ATOM 2301 C CA . GLY A 1 294 ? 8.703 -2.312 -10.132 1.00 96.56 294 GLY A CA 1
ATOM 2302 C C . GLY A 1 294 ? 7.308 -2.166 -10.751 1.00 96.56 294 GLY A C 1
ATOM 2303 O O . GLY A 1 294 ? 6.306 -2.125 -10.039 1.00 96.56 294 GLY A O 1
ATOM 2304 N N . VAL A 1 295 ? 7.239 -2.066 -12.083 1.00 97.00 295 VAL A N 1
ATOM 2305 C CA . VAL A 1 295 ? 5.977 -1.859 -12.830 1.00 97.00 295 VAL A CA 1
ATOM 2306 C C . VAL A 1 295 ? 5.915 -2.623 -14.150 1.00 97.00 295 VAL A C 1
ATOM 2308 O O . VAL A 1 295 ? 6.921 -2.817 -14.828 1.00 97.00 295 VAL A O 1
ATOM 2311 N N . PHE A 1 296 ? 4.709 -2.995 -14.567 1.00 97.38 296 PHE A N 1
ATOM 2312 C CA . PHE A 1 296 ? 4.449 -3.436 -15.938 1.00 97.38 296 PHE A CA 1
ATOM 2313 C C . PHE A 1 296 ? 4.252 -2.232 -16.857 1.00 97.38 296 PHE A C 1
ATOM 2315 O O . PHE A 1 296 ? 3.608 -1.259 -16.479 1.00 97.38 296 PHE A O 1
ATOM 2322 N N . THR A 1 297 ? 4.733 -2.296 -18.092 1.00 96.81 297 THR A N 1
ATOM 2323 C CA . THR A 1 297 ? 4.418 -1.295 -19.117 1.00 96.81 297 THR A CA 1
ATOM 2324 C C . THR A 1 297 ? 4.276 -1.965 -20.474 1.00 96.81 297 THR A C 1
ATOM 2326 O O . THR A 1 297 ? 4.927 -2.967 -20.740 1.00 96.81 297 THR A O 1
ATOM 2329 N N . SER A 1 298 ? 3.422 -1.421 -21.334 1.00 95.00 298 SER A N 1
ATOM 2330 C CA . SER A 1 298 ? 3.373 -1.771 -22.758 1.00 95.00 298 SER A CA 1
ATOM 2331 C C . SER A 1 298 ? 3.988 -0.683 -23.641 1.00 95.00 298 SER A C 1
ATOM 2333 O O . SER A 1 298 ? 4.012 -0.822 -24.858 1.00 95.00 298 SER A O 1
ATOM 2335 N N . ASP A 1 299 ? 4.446 0.417 -23.037 1.00 96.38 299 ASP A N 1
ATOM 2336 C CA . ASP A 1 299 ? 5.025 1.568 -23.722 1.00 96.38 299 ASP A CA 1
ATOM 2337 C C . ASP A 1 299 ? 6.566 1.475 -23.704 1.00 96.38 299 ASP A C 1
ATOM 2339 O O . ASP A 1 299 ? 7.169 1.537 -22.620 1.00 96.38 299 ASP A O 1
ATOM 2343 N N . PRO A 1 300 ? 7.219 1.341 -24.877 1.00 95.75 300 PRO A N 1
ATOM 2344 C CA . PRO A 1 300 ? 8.674 1.311 -24.991 1.00 95.75 300 PRO A CA 1
ATOM 2345 C C . PRO A 1 300 ? 9.365 2.567 -24.443 1.00 95.75 300 PRO A C 1
ATOM 2347 O O . PRO A 1 300 ? 10.436 2.450 -23.847 1.00 95.75 300 PRO A O 1
ATOM 2350 N N . ALA A 1 301 ? 8.766 3.754 -24.586 1.00 95.94 301 ALA A N 1
ATOM 2351 C CA . ALA A 1 301 ? 9.360 5.000 -24.098 1.00 95.94 301 ALA A CA 1
ATOM 2352 C C . ALA A 1 301 ? 9.435 5.009 -22.564 1.00 95.94 301 ALA A C 1
ATOM 2354 O O . ALA A 1 301 ? 10.450 5.389 -21.977 1.00 95.94 301 ALA A O 1
ATOM 2355 N N . ILE A 1 302 ? 8.394 4.496 -21.906 1.00 96.69 302 ILE A N 1
ATOM 2356 C CA . ILE A 1 302 ? 8.383 4.318 -20.452 1.00 96.69 302 ILE A CA 1
ATOM 2357 C C . ILE A 1 302 ? 9.427 3.279 -20.020 1.00 96.69 302 ILE A C 1
ATOM 2359 O O . ILE A 1 302 ? 10.130 3.501 -19.037 1.00 96.69 302 ILE A O 1
ATOM 2363 N N . ALA A 1 303 ? 9.593 2.172 -20.751 1.00 96.25 303 ALA A N 1
ATOM 2364 C CA . ALA A 1 303 ? 10.631 1.179 -20.444 1.00 96.25 303 ALA A CA 1
ATOM 2365 C C . ALA A 1 303 ? 12.052 1.774 -20.519 1.00 96.25 303 ALA A C 1
ATOM 2367 O O . ALA A 1 303 ? 12.880 1.513 -19.643 1.00 96.25 303 ALA A O 1
ATOM 2368 N N . GLN A 1 304 ? 12.321 2.631 -21.510 1.00 94.31 304 GLN A N 1
ATOM 2369 C CA . GLN A 1 304 ? 13.582 3.373 -21.611 1.00 94.31 304 GLN A CA 1
ATOM 2370 C C . GLN A 1 304 ? 13.803 4.289 -20.403 1.00 94.31 304 GLN A C 1
ATOM 2372 O O . GLN A 1 304 ? 14.865 4.235 -19.785 1.00 94.31 304 GLN A O 1
ATOM 2377 N N . GLN A 1 305 ? 12.793 5.074 -20.016 1.00 94.19 305 GLN A N 1
ATOM 2378 C CA . GLN A 1 305 ? 12.871 5.939 -18.835 1.00 94.19 305 GLN A CA 1
ATOM 2379 C C . GLN A 1 305 ? 13.122 5.128 -17.559 1.00 94.19 305 GLN A C 1
ATOM 2381 O O . GLN A 1 305 ? 14.021 5.446 -16.788 1.00 94.19 305 GLN A O 1
ATOM 2386 N N . LEU A 1 306 ? 12.394 4.030 -17.349 1.00 94.88 306 LEU A N 1
ATOM 2387 C CA . LEU A 1 306 ? 12.566 3.170 -16.175 1.00 94.88 306 LEU A CA 1
ATOM 2388 C C . LEU A 1 306 ? 13.955 2.520 -16.129 1.00 94.88 306 LEU A C 1
ATOM 2390 O O . LEU A 1 306 ? 14.532 2.401 -15.047 1.00 94.88 306 LEU A O 1
ATOM 2394 N N . LYS A 1 307 ? 14.523 2.157 -17.288 1.00 93.12 307 LYS A N 1
ATOM 2395 C CA . LYS A 1 307 ? 15.908 1.680 -17.409 1.00 93.12 307 LYS A CA 1
ATOM 2396 C C . LYS A 1 307 ? 16.913 2.756 -16.990 1.00 93.12 307 LYS A C 1
ATOM 2398 O O . LYS A 1 307 ? 17.782 2.446 -16.179 1.00 93.12 307 LYS A O 1
ATOM 2403 N N . LEU A 1 308 ? 16.767 3.988 -17.485 1.00 92.06 308 LEU A N 1
ATOM 2404 C CA . LEU A 1 308 ? 17.614 5.128 -17.101 1.00 92.06 308 LEU A CA 1
ATOM 2405 C C . LEU A 1 308 ? 17.492 5.453 -15.607 1.00 92.06 308 LEU A C 1
ATOM 2407 O O . LEU A 1 308 ? 18.483 5.727 -14.940 1.00 92.06 308 LEU A O 1
ATOM 2411 N N . GLY A 1 309 ? 16.287 5.343 -15.049 1.00 92.25 309 GLY A N 1
ATOM 2412 C CA . GLY A 1 309 ? 16.053 5.501 -13.616 1.00 92.25 309 GLY A CA 1
ATOM 2413 C C . GLY A 1 309 ? 16.542 4.326 -12.763 1.00 92.25 309 GLY A C 1
ATOM 2414 O O . GLY A 1 309 ? 16.520 4.423 -11.542 1.00 92.25 309 GLY A O 1
ATOM 2415 N N . GLY A 1 310 ? 16.948 3.195 -13.347 1.00 92.38 310 GLY A N 1
ATOM 2416 C CA . GLY A 1 310 ? 17.319 1.998 -12.585 1.00 92.38 310 GLY A CA 1
ATOM 2417 C C . GLY A 1 310 ? 16.159 1.352 -11.821 1.00 92.38 310 GLY A C 1
ATOM 2418 O O . GLY A 1 310 ? 16.395 0.665 -10.823 1.00 92.38 310 GLY A O 1
ATOM 2419 N N . LEU A 1 311 ? 14.914 1.563 -12.256 1.00 95.06 311 LEU A N 1
ATOM 2420 C CA . LEU A 1 311 ? 13.740 0.889 -11.701 1.00 95.06 311 LEU A CA 1
ATOM 2421 C C . LEU A 1 311 ? 13.484 -0.436 -12.419 1.00 95.06 311 LEU A C 1
ATOM 2423 O O . LEU A 1 311 ? 13.804 -0.602 -13.598 1.00 95.06 311 LEU A O 1
ATOM 2427 N N . LEU A 1 312 ? 12.901 -1.394 -11.698 1.00 96.19 312 LEU A N 1
ATOM 2428 C CA . LEU A 1 312 ? 12.463 -2.648 -12.302 1.00 96.19 312 LEU A CA 1
ATOM 2429 C C . LEU A 1 312 ? 11.232 -2.409 -13.173 1.00 96.19 312 LEU A C 1
ATOM 2431 O O . LEU A 1 312 ? 10.291 -1.729 -12.755 1.00 96.19 312 LEU A O 1
ATOM 2435 N N . TYR A 1 313 ? 11.229 -3.008 -14.358 1.00 97.00 313 TYR A N 1
ATOM 2436 C CA . TYR A 1 313 ? 10.068 -2.988 -15.233 1.00 97.00 313 TYR A CA 1
ATOM 2437 C C . TYR A 1 313 ? 9.904 -4.290 -16.000 1.00 97.00 313 TYR A C 1
ATOM 2439 O O . TYR A 1 313 ? 10.870 -5.014 -16.242 1.00 97.00 313 TYR A O 1
ATOM 2447 N N . TRP A 1 314 ? 8.674 -4.549 -16.421 1.00 97.56 314 TRP A N 1
ATOM 2448 C CA . TRP A 1 314 ? 8.306 -5.659 -17.290 1.00 97.56 314 TRP A CA 1
ATOM 2449 C C . TRP A 1 314 ? 7.608 -5.090 -18.517 1.00 97.56 314 TRP A C 1
ATOM 2451 O O . TRP A 1 314 ? 6.463 -4.639 -18.435 1.00 97.56 314 TRP A O 1
ATOM 2461 N N . LEU A 1 315 ? 8.330 -5.059 -19.637 1.00 97.19 315 LEU A N 1
ATOM 2462 C CA . LEU A 1 315 ? 7.822 -4.560 -20.906 1.00 97.19 315 LEU A CA 1
ATOM 2463 C C . LEU A 1 315 ? 7.031 -5.671 -21.596 1.00 97.19 315 LEU A C 1
ATOM 2465 O O . LEU A 1 315 ? 7.610 -6.658 -22.042 1.00 97.19 315 LEU A O 1
ATOM 2469 N N . MET A 1 316 ? 5.715 -5.500 -21.676 1.00 95.31 316 MET A N 1
ATOM 2470 C CA . MET A 1 316 ? 4.790 -6.423 -22.324 1.00 95.31 316 MET A CA 1
ATOM 2471 C C . MET A 1 316 ? 4.527 -5.982 -23.759 1.00 95.31 316 MET A C 1
ATOM 2473 O O . MET A 1 316 ? 4.088 -4.855 -23.992 1.00 95.31 316 MET A O 1
ATOM 2477 N N . ARG A 1 317 ? 4.753 -6.875 -24.721 1.00 93.94 317 ARG A N 1
ATOM 2478 C CA . ARG A 1 317 ? 4.566 -6.595 -26.149 1.00 93.94 317 ARG A CA 1
ATOM 2479 C C . ARG A 1 317 ? 3.898 -7.778 -26.854 1.00 93.94 317 ARG A C 1
ATOM 2481 O O . ARG A 1 317 ? 4.115 -8.913 -26.434 1.00 93.94 317 ARG A O 1
ATOM 2488 N N . PRO A 1 318 ? 3.088 -7.559 -27.904 1.00 93.25 318 PRO A N 1
ATOM 2489 C CA . PRO A 1 318 ? 2.509 -8.659 -28.676 1.00 93.25 318 PRO A CA 1
ATOM 2490 C C . PRO A 1 318 ? 3.599 -9.542 -29.288 1.00 93.25 318 PRO A C 1
ATOM 2492 O O . PRO A 1 318 ? 4.575 -9.012 -29.817 1.00 93.25 318 PRO A O 1
ATOM 2495 N N . THR A 1 319 ? 3.439 -10.867 -29.281 1.00 90.81 319 THR A N 1
ATOM 2496 C CA . THR A 1 319 ? 4.462 -11.821 -29.772 1.00 90.81 319 THR A CA 1
ATOM 2497 C C . THR A 1 319 ? 4.947 -11.549 -31.194 1.00 90.81 319 THR A C 1
ATOM 2499 O O . THR A 1 319 ? 6.128 -11.721 -31.465 1.00 90.81 319 THR A O 1
ATOM 2502 N N . HIS A 1 320 ? 4.092 -11.040 -32.084 1.00 88.25 320 HIS A N 1
ATOM 2503 C CA . HIS A 1 320 ? 4.469 -10.701 -33.464 1.00 88.25 320 HIS A CA 1
ATOM 2504 C C . HIS A 1 320 ? 5.445 -9.515 -33.585 1.00 88.25 320 HIS A C 1
ATOM 2506 O O . HIS A 1 320 ? 5.978 -9.269 -34.661 1.00 88.25 320 HIS A O 1
ATOM 2512 N N . THR A 1 321 ? 5.657 -8.759 -32.505 1.00 88.44 321 THR A N 1
ATOM 2513 C CA . THR A 1 321 ? 6.640 -7.661 -32.449 1.00 88.44 321 THR A CA 1
ATOM 2514 C C . THR A 1 321 ? 7.997 -8.111 -31.915 1.00 88.44 321 THR A C 1
ATOM 2516 O O . THR A 1 321 ? 8.895 -7.284 -31.783 1.00 88.44 321 THR A O 1
ATOM 2519 N N . PHE A 1 322 ? 8.136 -9.387 -31.543 1.00 84.25 322 PHE A N 1
ATOM 2520 C CA . PHE A 1 322 ? 9.408 -9.952 -31.116 1.00 84.25 322 PHE A CA 1
ATOM 2521 C C . PHE A 1 322 ? 10.365 -10.017 -32.307 1.00 84.25 322 PHE A C 1
ATOM 2523 O O . PHE A 1 322 ? 9.988 -10.477 -33.385 1.00 84.25 322 PHE A O 1
ATOM 2530 N N . GLY A 1 323 ? 11.586 -9.531 -32.114 1.00 83.12 323 GLY A N 1
ATOM 2531 C CA . GLY A 1 323 ? 12.627 -9.513 -33.128 1.00 83.12 323 GLY A CA 1
ATOM 2532 C C . GLY A 1 323 ? 13.886 -10.203 -32.620 1.00 83.12 323 GLY A C 1
ATOM 2533 O O . GLY A 1 323 ? 13.905 -11.415 -32.431 1.00 83.12 323 GLY A O 1
ATOM 2534 N N . ASN A 1 324 ? 14.944 -9.413 -32.433 1.00 82.94 324 ASN A N 1
ATOM 2535 C CA . ASN A 1 324 ? 16.281 -9.884 -32.060 1.00 82.94 324 ASN A CA 1
ATOM 2536 C C . ASN A 1 324 ? 16.684 -9.429 -30.645 1.00 82.94 324 ASN A C 1
ATOM 2538 O O . ASN A 1 324 ? 17.865 -9.194 -30.392 1.00 82.94 324 ASN A O 1
ATOM 2542 N N . GLU A 1 325 ? 15.721 -9.213 -29.747 1.00 89.81 325 GLU A N 1
ATOM 2543 C CA . GLU A 1 325 ? 16.016 -8.825 -28.369 1.00 89.81 325 GLU A CA 1
ATOM 2544 C C . GLU A 1 325 ? 16.893 -9.867 -27.666 1.00 89.81 325 GLU A C 1
ATOM 2546 O O . GLU A 1 325 ? 16.631 -11.070 -27.715 1.00 89.81 325 GLU A O 1
ATOM 2551 N N . ASN A 1 326 ? 17.920 -9.397 -26.960 1.00 91.50 326 ASN A N 1
ATOM 2552 C CA . ASN A 1 326 ? 18.833 -10.252 -26.216 1.00 91.50 326 ASN A CA 1
ATOM 2553 C C . ASN A 1 326 ? 18.174 -10.683 -24.897 1.00 91.50 326 ASN A C 1
ATOM 2555 O O . ASN A 1 326 ? 18.075 -9.896 -23.953 1.00 91.50 326 ASN A O 1
ATOM 2559 N N . ILE A 1 327 ? 17.701 -11.927 -24.832 1.00 92.12 327 ILE A N 1
ATOM 2560 C CA . ILE A 1 327 ? 17.094 -12.515 -23.633 1.00 92.12 327 ILE A CA 1
ATOM 2561 C C . ILE A 1 327 ? 18.023 -13.594 -23.090 1.00 92.12 327 ILE A C 1
ATOM 2563 O O . ILE A 1 327 ? 18.227 -14.615 -23.739 1.00 92.12 327 ILE A O 1
ATOM 2567 N N . LEU A 1 328 ? 18.572 -13.382 -21.891 1.00 92.75 328 LEU A N 1
ATOM 2568 C CA . LEU A 1 328 ? 19.585 -14.287 -21.333 1.00 92.75 328 LEU A CA 1
ATOM 2569 C C . LEU A 1 328 ? 19.006 -15.618 -20.833 1.00 92.75 328 LEU A C 1
ATOM 2571 O O . LEU A 1 328 ? 19.681 -16.641 -20.892 1.00 92.75 328 LEU A O 1
ATOM 2575 N N . ALA A 1 329 ? 17.769 -15.620 -20.334 1.00 91.81 329 ALA A N 1
ATOM 2576 C CA . ALA A 1 329 ? 17.112 -16.821 -19.826 1.00 91.81 329 ALA A CA 1
ATOM 2577 C C . ALA A 1 329 ? 15.586 -16.727 -19.919 1.00 91.81 329 ALA A C 1
ATOM 2579 O O . ALA A 1 329 ? 15.019 -15.638 -19.981 1.00 91.81 329 ALA A O 1
ATOM 2580 N N . ILE A 1 330 ? 14.906 -17.871 -19.881 1.00 91.56 330 ILE A N 1
ATOM 2581 C CA . ILE A 1 330 ? 13.441 -17.936 -19.829 1.00 91.56 330 ILE A CA 1
ATOM 2582 C C . ILE A 1 330 ? 12.990 -18.231 -18.415 1.00 91.56 330 ILE A C 1
ATOM 2584 O O . ILE A 1 330 ? 13.560 -19.085 -17.741 1.00 91.56 330 ILE A O 1
ATOM 2588 N N . ALA A 1 331 ? 11.986 -17.487 -17.966 1.00 92.94 331 ALA A N 1
ATOM 2589 C CA . ALA A 1 331 ? 11.418 -17.615 -16.638 1.00 92.94 331 ALA A CA 1
ATOM 2590 C C . ALA A 1 331 ? 9.919 -17.888 -16.726 1.00 92.94 331 ALA A C 1
ATOM 2592 O O . ALA A 1 331 ? 9.210 -17.314 -17.552 1.00 92.94 331 ALA A O 1
ATOM 2593 N N . GLU A 1 332 ? 9.430 -18.728 -15.823 1.00 93.38 332 GLU A N 1
ATOM 2594 C CA . GLU A 1 332 ? 7.998 -18.861 -15.597 1.00 93.38 332 GLU A CA 1
ATOM 2595 C C . GLU A 1 332 ? 7.496 -17.688 -14.738 1.00 93.38 332 GLU A C 1
ATOM 2597 O O . GLU A 1 332 ? 8.160 -17.315 -13.762 1.00 93.38 332 GLU A O 1
ATOM 2602 N N . PRO A 1 333 ? 6.346 -17.077 -15.080 1.00 9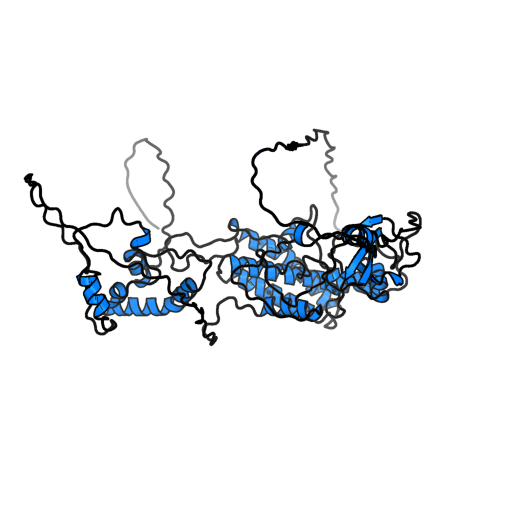4.62 333 PRO A N 1
ATOM 2603 C CA . PRO A 1 333 ? 5.776 -16.019 -14.262 1.00 94.62 333 PRO A CA 1
ATOM 2604 C C . PRO A 1 333 ? 5.395 -16.509 -12.858 1.00 94.62 333 PRO A C 1
ATOM 2606 O O . PRO A 1 333 ? 4.606 -17.444 -12.714 1.00 94.62 333 PRO A O 1
ATOM 2609 N N . LEU A 1 334 ? 5.895 -15.823 -11.828 1.00 95.50 334 LEU A N 1
ATOM 2610 C CA . LEU A 1 334 ? 5.545 -16.065 -10.428 1.00 95.50 334 LEU A CA 1
ATOM 2611 C C . LEU A 1 334 ? 4.060 -15.790 -10.206 1.00 95.50 334 LEU A C 1
ATOM 2613 O O . LEU A 1 334 ? 3.583 -14.700 -10.539 1.00 95.50 334 LEU A O 1
ATOM 2617 N N . GLN A 1 335 ? 3.338 -16.733 -9.606 1.00 94.06 335 GLN A N 1
ATOM 2618 C CA . GLN A 1 335 ? 1.914 -16.557 -9.353 1.00 94.06 335 GLN A CA 1
ATOM 2619 C C . GLN A 1 335 ? 1.682 -15.813 -8.030 1.00 94.06 335 GLN A C 1
ATOM 2621 O O . GLN A 1 335 ? 2.343 -16.109 -7.032 1.00 94.06 335 GLN A O 1
ATOM 2626 N N . PRO A 1 336 ? 0.715 -14.875 -7.965 1.00 93.19 336 PRO A N 1
ATOM 2627 C CA . PRO A 1 336 ? 0.385 -14.187 -6.719 1.00 93.19 336 PRO A CA 1
ATOM 2628 C C . PRO A 1 336 ? -0.028 -15.152 -5.604 1.00 93.19 336 PRO A C 1
ATOM 2630 O O . PRO A 1 336 ? 0.279 -14.906 -4.443 1.00 93.19 336 PRO A O 1
ATOM 2633 N N . ALA A 1 337 ? -0.676 -16.268 -5.955 1.00 92.44 337 ALA A N 1
ATOM 2634 C CA . ALA A 1 337 ? -1.135 -17.283 -5.006 1.00 92.44 337 ALA A CA 1
ATOM 2635 C C . ALA A 1 337 ? 0.004 -17.940 -4.209 1.00 92.44 337 ALA A C 1
ATOM 2637 O O . ALA A 1 337 ? -0.226 -18.393 -3.091 1.00 92.44 337 ALA A O 1
ATOM 2638 N N . ASP A 1 338 ? 1.224 -17.947 -4.753 1.00 93.12 338 ASP A N 1
ATOM 2639 C CA . ASP A 1 338 ? 2.387 -18.560 -4.106 1.00 93.12 338 ASP A CA 1
ATOM 2640 C C . ASP A 1 338 ? 3.029 -17.634 -3.062 1.00 93.12 338 ASP A C 1
ATOM 2642 O O . ASP A 1 338 ? 3.787 -18.081 -2.200 1.00 93.12 338 ASP A O 1
ATOM 2646 N N . LEU A 1 339 ? 2.762 -16.326 -3.150 1.00 92.56 339 LEU A N 1
ATOM 2647 C CA . LEU A 1 339 ? 3.492 -15.293 -2.408 1.00 92.56 339 LEU A CA 1
ATOM 2648 C C . LEU A 1 339 ? 2.588 -14.395 -1.556 1.00 92.56 339 LEU A C 1
ATOM 2650 O O . LEU A 1 339 ? 3.074 -13.768 -0.613 1.00 92.56 339 LEU A O 1
ATOM 2654 N N . LEU A 1 340 ? 1.296 -14.306 -1.882 1.00 93.88 340 LEU A N 1
ATOM 2655 C CA . LEU A 1 340 ? 0.343 -13.376 -1.283 1.00 93.88 340 LEU A CA 1
ATOM 2656 C C . LEU A 1 340 ? -0.838 -14.107 -0.637 1.00 93.88 340 LEU A C 1
ATOM 2658 O O . LEU A 1 340 ? -1.244 -15.189 -1.053 1.00 93.88 340 LEU A O 1
ATOM 2662 N N . GLN A 1 341 ? -1.450 -13.463 0.358 1.00 93.94 341 GLN A N 1
ATOM 2663 C CA . GLN A 1 341 ? -2.737 -13.890 0.897 1.00 93.94 341 GLN A CA 1
ATOM 2664 C C . GLN A 1 341 ? -3.849 -13.476 -0.075 1.00 93.94 341 GLN A C 1
ATOM 2666 O O . GLN A 1 341 ? -4.104 -12.288 -0.242 1.00 93.94 341 GLN A O 1
ATOM 2671 N N . LEU A 1 342 ? -4.517 -14.446 -0.702 1.00 92.00 342 LEU A N 1
ATOM 2672 C CA . LEU A 1 342 ? -5.599 -14.197 -1.666 1.00 92.00 342 LEU A CA 1
ATOM 2673 C C . LEU A 1 342 ? -6.993 -14.514 -1.119 1.00 92.00 342 LEU A C 1
ATOM 2675 O O . LEU A 1 342 ? -8.002 -14.210 -1.760 1.00 92.00 342 LEU A O 1
ATOM 2679 N N . LYS A 1 343 ? -7.086 -15.099 0.075 1.00 92.06 343 LYS A N 1
ATOM 2680 C CA . LYS A 1 343 ? -8.371 -15.408 0.694 1.00 92.06 343 LYS A CA 1
ATOM 2681 C C . LYS A 1 343 ? -9.061 -14.127 1.152 1.00 92.06 343 LYS A C 1
ATOM 2683 O O . LYS A 1 343 ? -8.460 -13.322 1.860 1.00 92.06 343 LYS A O 1
ATOM 2688 N N . ALA A 1 344 ? -10.320 -13.952 0.753 1.00 89.81 344 ALA A N 1
ATOM 2689 C CA . ALA A 1 344 ? -11.119 -12.787 1.113 1.00 89.81 344 ALA A CA 1
ATOM 2690 C C . ALA A 1 344 ? -11.317 -12.682 2.634 1.00 89.81 344 ALA A C 1
ATOM 2692 O O . ALA A 1 344 ? -11.623 -13.677 3.299 1.00 89.81 344 ALA A O 1
ATOM 2693 N N . ALA A 1 345 ? -11.173 -11.469 3.170 1.00 88.38 345 ALA A N 1
ATOM 2694 C CA . ALA A 1 345 ? -11.546 -11.166 4.542 1.00 88.38 345 ALA A CA 1
ATOM 2695 C C . ALA A 1 345 ? -13.059 -11.309 4.718 1.00 88.38 345 ALA A C 1
ATOM 2697 O O . ALA A 1 345 ? -13.859 -10.856 3.897 1.00 88.38 345 ALA A O 1
ATOM 2698 N N . ARG A 1 346 ? -13.457 -11.933 5.823 1.00 83.31 346 ARG A N 1
ATOM 2699 C CA . ARG A 1 346 ? -14.861 -12.059 6.205 1.00 83.31 346 ARG A CA 1
ATOM 2700 C C . ARG A 1 346 ? -15.387 -10.712 6.704 1.00 83.31 346 ARG A C 1
ATOM 2702 O O . ARG A 1 346 ? -14.665 -9.943 7.325 1.00 83.31 346 ARG A O 1
ATOM 2709 N N . GLY A 1 347 ? -16.648 -10.415 6.394 1.00 76.31 347 GLY A N 1
ATOM 2710 C CA . GLY A 1 347 ? -17.313 -9.183 6.836 1.00 76.31 347 GLY A CA 1
ATOM 2711 C C . GLY A 1 347 ? -16.840 -7.891 6.154 1.00 76.31 347 GLY A C 1
ATOM 2712 O O . GLY A 1 347 ? -17.375 -6.828 6.458 1.00 76.31 347 GLY A O 1
ATOM 2713 N N . CYS A 1 348 ? -15.882 -7.953 5.223 1.00 80.50 348 CYS A N 1
ATOM 2714 C CA . CYS A 1 348 ? -15.448 -6.800 4.435 1.00 80.50 348 CYS A CA 1
ATOM 2715 C C . CYS A 1 348 ? -16.238 -6.696 3.124 1.00 80.50 348 CYS A C 1
ATOM 2717 O O . CYS A 1 348 ? -16.441 -7.688 2.427 1.00 80.50 348 CYS A O 1
ATOM 2719 N N . GLN A 1 349 ? -16.663 -5.481 2.775 1.00 78.81 349 GLN A N 1
ATOM 2720 C CA . GLN A 1 349 ? -17.411 -5.222 1.547 1.00 78.81 349 GLN A CA 1
ATOM 2721 C C . GLN A 1 349 ? -16.509 -5.314 0.305 1.00 78.81 349 GLN A C 1
ATOM 2723 O O . GLN A 1 349 ? -15.376 -4.828 0.307 1.00 78.81 349 GLN A O 1
ATOM 2728 N N . GLU A 1 350 ? -17.039 -5.890 -0.776 1.00 85.81 350 GLU A N 1
ATOM 2729 C CA . GLU A 1 350 ? -16.421 -5.819 -2.100 1.00 85.81 350 GLU A CA 1
ATOM 2730 C C . GLU A 1 350 ? -16.647 -4.444 -2.741 1.00 85.81 350 GLU A C 1
ATOM 2732 O O . GLU A 1 350 ? -17.753 -3.901 -2.745 1.00 85.81 350 GLU A O 1
ATOM 2737 N N . LEU A 1 351 ? -15.603 -3.906 -3.356 1.00 85.06 351 LEU A N 1
ATOM 2738 C CA . LEU A 1 351 ? -15.618 -2.635 -4.062 1.00 85.06 351 LEU A CA 1
ATOM 2739 C C . LEU A 1 351 ? -15.672 -2.903 -5.563 1.00 85.06 351 LEU A C 1
ATOM 2741 O O . LEU A 1 351 ? -14.804 -3.578 -6.121 1.00 85.06 351 LEU A O 1
ATOM 2745 N N . SER A 1 352 ? -16.682 -2.351 -6.228 1.00 84.31 352 SER A N 1
ATOM 2746 C CA . SER A 1 352 ? -16.750 -2.373 -7.691 1.00 84.31 352 SER A CA 1
ATOM 2747 C C . SER A 1 352 ? -15.824 -1.297 -8.255 1.00 84.31 352 SER A C 1
ATOM 2749 O O . SER A 1 352 ? -15.949 -0.125 -7.902 1.00 84.31 352 SER A O 1
ATOM 2751 N N . VAL A 1 353 ? -14.889 -1.696 -9.113 1.00 85.38 353 VAL A N 1
ATOM 2752 C CA . VAL A 1 353 ? -13.862 -0.825 -9.710 1.00 85.38 353 VAL A CA 1
ATOM 2753 C C . VAL A 1 353 ? -13.762 -1.109 -11.198 1.00 85.38 353 VAL A C 1
ATOM 2755 O O . VAL A 1 353 ? -14.123 -2.192 -11.630 1.00 85.38 353 VAL A O 1
ATOM 2758 N N . THR A 1 354 ? -13.254 -0.193 -12.015 1.00 84.50 354 THR A N 1
ATOM 2759 C CA . THR A 1 354 ? -12.978 -0.557 -13.414 1.00 84.50 354 THR A CA 1
ATOM 2760 C C . THR A 1 354 ? -11.712 -1.422 -13.504 1.00 84.50 354 THR A C 1
ATOM 2762 O O . THR A 1 354 ? -10.946 -1.559 -12.545 1.00 84.50 354 THR A O 1
ATOM 2765 N N . ASN A 1 355 ? -11.461 -2.020 -14.672 1.00 79.56 355 ASN A N 1
ATOM 2766 C CA . ASN A 1 355 ? -10.201 -2.729 -14.910 1.00 79.56 355 ASN A CA 1
ATOM 2767 C C . ASN A 1 355 ? -8.999 -1.781 -15.076 1.00 79.56 355 ASN A C 1
ATOM 2769 O O . ASN A 1 355 ? -7.864 -2.258 -15.128 1.00 79.56 355 ASN A O 1
ATOM 2773 N N . GLU A 1 356 ? -9.223 -0.465 -15.107 1.00 85.75 356 GLU A N 1
ATOM 2774 C CA . GLU A 1 356 ? -8.168 0.538 -15.207 1.00 85.75 356 GLU A CA 1
ATOM 2775 C C . GLU A 1 356 ? -7.361 0.637 -13.912 1.00 85.75 356 GLU A C 1
ATOM 2777 O O . GLU A 1 356 ? -7.902 0.666 -12.806 1.00 85.75 356 GLU A O 1
ATOM 2782 N N . THR A 1 357 ? -6.040 0.712 -14.052 1.00 88.50 357 THR A N 1
ATOM 2783 C CA . THR A 1 357 ? -5.109 0.745 -12.920 1.00 88.50 357 THR A CA 1
ATOM 2784 C C . THR A 1 357 ? -5.333 1.953 -12.016 1.00 88.50 357 THR A C 1
ATOM 2786 O O . THR A 1 357 ? -5.404 1.786 -10.800 1.00 88.50 357 THR A O 1
ATOM 2789 N N . ASP A 1 358 ? -5.534 3.139 -12.590 1.00 91.88 358 ASP A N 1
ATOM 2790 C CA . ASP A 1 358 ? -5.761 4.368 -11.825 1.00 91.88 358 ASP A CA 1
ATOM 2791 C C . ASP A 1 358 ? -7.028 4.273 -10.971 1.00 91.88 358 ASP A C 1
ATOM 2793 O O . ASP A 1 358 ? -6.982 4.567 -9.780 1.00 91.88 358 ASP A O 1
ATOM 2797 N N . SER A 1 359 ? -8.126 3.767 -11.542 1.00 90.88 359 SER A N 1
ATOM 2798 C CA . SER A 1 359 ? -9.397 3.578 -10.832 1.00 90.88 359 SER A CA 1
ATOM 2799 C C . SER A 1 359 ? -9.253 2.655 -9.617 1.00 90.88 359 SER A C 1
ATOM 2801 O O . SER A 1 359 ? -9.841 2.910 -8.564 1.00 90.88 359 SER A O 1
ATOM 2803 N N . LYS A 1 360 ? -8.433 1.602 -9.726 1.00 90.62 360 LYS A N 1
ATOM 2804 C CA . LYS A 1 360 ? -8.156 0.680 -8.613 1.00 90.62 360 LYS A CA 1
ATOM 2805 C C . LYS A 1 360 ? -7.345 1.352 -7.513 1.00 90.62 360 LYS A C 1
ATOM 2807 O O . LYS A 1 360 ? -7.715 1.256 -6.345 1.00 90.62 360 LYS A O 1
ATOM 2812 N N . ILE A 1 361 ? -6.268 2.045 -7.880 1.00 93.06 361 ILE A N 1
ATOM 2813 C CA . ILE A 1 361 ? -5.403 2.745 -6.922 1.00 93.06 361 ILE A CA 1
ATOM 2814 C C . ILE A 1 361 ? -6.205 3.825 -6.190 1.00 93.06 361 ILE A C 1
ATOM 2816 O O . ILE A 1 361 ? -6.162 3.907 -4.964 1.00 93.06 361 ILE A O 1
ATOM 2820 N N . GLU A 1 362 ? -7.026 4.586 -6.914 1.00 92.94 362 GLU A N 1
ATOM 2821 C CA . GLU A 1 362 ? -7.938 5.563 -6.322 1.00 92.94 362 GLU A CA 1
ATOM 2822 C C . GLU A 1 362 ? -8.945 4.923 -5.367 1.00 92.94 362 GLU A C 1
ATOM 2824 O O . GLU A 1 362 ? -9.198 5.474 -4.297 1.00 92.94 362 GLU A O 1
ATOM 2829 N N . ALA A 1 363 ? -9.515 3.764 -5.711 1.00 92.25 363 ALA A N 1
ATOM 2830 C CA . ALA A 1 363 ? -10.430 3.051 -4.826 1.00 92.25 363 ALA A CA 1
ATOM 2831 C C . ALA A 1 363 ? -9.731 2.581 -3.539 1.00 92.25 363 ALA A C 1
ATOM 2833 O O . ALA A 1 363 ? -10.288 2.743 -2.449 1.00 92.25 363 ALA A O 1
ATOM 2834 N N . ILE A 1 364 ? -8.497 2.073 -3.644 1.00 93.12 364 ILE A N 1
ATOM 2835 C CA . ILE A 1 364 ? -7.656 1.691 -2.498 1.00 93.12 364 ILE A CA 1
ATOM 2836 C C . ILE A 1 364 ? -7.370 2.909 -1.612 1.00 93.12 364 ILE A C 1
ATOM 2838 O O . ILE A 1 364 ? -7.543 2.841 -0.390 1.00 93.12 364 ILE A O 1
ATOM 2842 N N . HIS A 1 365 ? -6.963 4.034 -2.206 1.00 92.44 365 HIS A N 1
ATOM 2843 C CA . HIS A 1 365 ? -6.699 5.287 -1.491 1.00 92.44 365 HIS A CA 1
ATOM 2844 C C . HIS A 1 365 ? -7.961 5.839 -0.835 1.00 92.44 365 HIS A C 1
ATOM 2846 O O . HIS A 1 365 ? -7.929 6.210 0.336 1.00 92.44 365 HIS A O 1
ATOM 2852 N N . LYS A 1 366 ? -9.092 5.834 -1.546 1.00 89.94 366 LYS A N 1
ATOM 2853 C CA . LYS A 1 366 ? -10.383 6.276 -1.016 1.00 89.94 366 LYS A CA 1
ATOM 2854 C C . LYS A 1 366 ? -10.768 5.449 0.202 1.00 89.94 366 LYS A C 1
ATOM 2856 O O . LYS A 1 366 ? -10.994 6.028 1.257 1.00 89.94 366 LYS A O 1
ATOM 2861 N N . CYS A 1 367 ? -10.746 4.121 0.104 1.00 87.56 367 CYS A N 1
ATOM 2862 C CA . CYS A 1 367 ? -11.098 3.251 1.229 1.00 87.56 367 CYS A CA 1
ATOM 2863 C C . CYS A 1 367 ? -10.141 3.419 2.413 1.00 87.56 367 CYS A C 1
ATOM 2865 O O . CYS A 1 367 ? -10.583 3.495 3.553 1.00 87.56 367 CYS A O 1
ATOM 2867 N N . SER A 1 368 ? -8.846 3.609 2.149 1.00 85.81 368 SER A N 1
ATOM 2868 C CA . SER A 1 368 ? -7.845 3.908 3.186 1.00 85.81 368 SER A CA 1
ATOM 2869 C C . SER A 1 368 ? -8.180 5.165 4.014 1.00 85.81 368 SER A C 1
ATOM 2871 O O . SER A 1 368 ? -7.734 5.289 5.154 1.00 85.81 368 SER A O 1
ATOM 2873 N N . VAL A 1 369 ? -8.960 6.101 3.462 1.00 80.25 369 VAL A N 1
ATOM 2874 C CA . VAL A 1 369 ? -9.316 7.374 4.110 1.00 80.25 369 VAL A CA 1
ATOM 2875 C C . VAL A 1 369 ? -10.765 7.407 4.601 1.00 80.25 369 VAL A C 1
ATOM 2877 O O . VAL A 1 369 ? -11.037 8.017 5.634 1.00 80.25 369 VAL A O 1
ATOM 2880 N N . THR A 1 370 ? -11.697 6.792 3.871 1.00 79.56 370 THR A N 1
ATOM 2881 C CA . THR A 1 370 ? -13.139 6.907 4.131 1.00 79.56 370 THR A CA 1
ATOM 2882 C C . THR A 1 370 ? -13.708 5.775 4.967 1.00 79.56 370 THR A C 1
ATOM 2884 O O . THR A 1 370 ? -14.835 5.916 5.432 1.00 79.56 370 THR A O 1
ATOM 2887 N N . THR A 1 371 ? -12.989 4.661 5.158 1.00 77.94 371 THR A N 1
ATOM 2888 C CA . THR A 1 371 ? -13.468 3.583 6.031 1.00 77.94 371 THR A CA 1
ATOM 2889 C C . THR A 1 371 ? -13.589 4.120 7.456 1.00 77.94 371 THR A C 1
ATOM 2891 O O . THR A 1 371 ? -12.576 4.492 8.062 1.00 77.94 371 THR A O 1
ATOM 2894 N N . PRO A 1 372 ? -14.814 4.215 7.996 1.00 71.25 372 PRO A N 1
ATOM 2895 C CA . PRO A 1 372 ? -15.014 4.876 9.264 1.00 71.25 372 PRO A CA 1
ATOM 2896 C C . PRO A 1 372 ? -14.488 3.979 10.387 1.00 71.25 372 PRO A C 1
ATOM 2898 O O . PRO A 1 372 ? -14.615 2.754 10.355 1.00 71.25 372 PRO A O 1
ATOM 2901 N N . TRP A 1 373 ? -13.863 4.598 11.390 1.00 73.06 373 TRP A N 1
ATOM 2902 C CA . TRP A 1 373 ? -13.320 3.863 12.539 1.00 73.06 373 TRP A CA 1
ATOM 2903 C C . TRP A 1 373 ? -14.431 3.218 13.381 1.00 73.06 373 TRP A C 1
ATOM 2905 O O . TRP A 1 373 ? -14.250 2.157 13.973 1.00 73.06 373 TRP A O 1
ATOM 2915 N N . TYR A 1 374 ? -15.594 3.864 13.403 1.00 71.38 374 TYR A N 1
ATOM 2916 C CA . TYR A 1 374 ? -16.816 3.402 14.046 1.00 71.38 374 TYR A CA 1
ATOM 2917 C C . TYR A 1 374 ? -17.923 3.342 12.999 1.00 71.38 374 TYR A C 1
ATOM 2919 O O . TYR A 1 374 ? -17.896 4.117 12.046 1.00 71.38 374 TYR A O 1
ATOM 2927 N N . LYS A 1 375 ? -18.913 2.461 13.176 1.00 69.00 375 LYS A N 1
ATOM 2928 C CA . LYS A 1 375 ? -20.146 2.573 12.387 1.00 69.00 375 LYS A CA 1
ATOM 2929 C C . LYS A 1 375 ? -20.747 3.951 12.638 1.00 69.00 375 LYS A C 1
ATOM 2931 O O . LYS A 1 375 ? -20.764 4.403 13.781 1.00 69.00 375 LYS A O 1
ATOM 2936 N N . ASP A 1 376 ? -21.186 4.607 11.575 1.00 69.31 376 ASP A N 1
ATOM 2937 C CA . ASP A 1 376 ? -21.807 5.918 11.683 1.00 69.31 376 ASP A CA 1
ATOM 2938 C C . ASP A 1 376 ? -23.216 5.749 12.276 1.00 69.31 376 ASP A C 1
ATOM 2940 O O . ASP A 1 376 ? -24.077 5.181 11.600 1.00 69.31 376 ASP A O 1
ATOM 2944 N N . PRO A 1 377 ? -23.477 6.213 13.514 1.00 63.53 377 PRO A N 1
ATOM 2945 C CA . PRO A 1 377 ? -24.797 6.086 14.130 1.00 63.53 377 PRO A CA 1
ATOM 2946 C C . PRO A 1 377 ? -25.851 6.971 13.448 1.00 63.53 377 PRO A C 1
ATOM 2948 O O . PRO A 1 377 ? -27.038 6.824 13.719 1.00 63.53 377 PRO A O 1
ATOM 2951 N N . PHE A 1 378 ? -25.429 7.891 12.577 1.00 71.06 378 PHE A N 1
ATOM 2952 C CA . PHE A 1 378 ? -26.301 8.763 11.795 1.00 71.06 378 PHE A CA 1
ATOM 2953 C C . PHE A 1 378 ? -26.480 8.277 10.356 1.00 71.06 378 PHE A C 1
ATOM 2955 O O . PHE A 1 378 ? -27.272 8.858 9.611 1.00 71.06 378 PHE A O 1
ATOM 2962 N N . SER A 1 379 ? -25.769 7.219 9.954 1.00 68.00 379 SER A N 1
ATOM 2963 C CA . SER A 1 379 ? -26.007 6.597 8.660 1.00 68.00 379 SER A CA 1
ATOM 2964 C C . SER A 1 379 ? -27.356 5.886 8.690 1.00 68.00 379 SER A C 1
ATOM 2966 O O . SER A 1 379 ? -27.616 5.039 9.541 1.00 68.00 379 SER A O 1
ATOM 2968 N N . SER A 1 380 ? -28.235 6.245 7.756 1.00 46.25 380 SER A N 1
ATOM 2969 C CA . SER A 1 380 ? -29.503 5.549 7.508 1.00 46.25 380 SER A CA 1
ATOM 2970 C C . SER A 1 380 ? -29.256 4.225 6.783 1.00 46.25 380 SER A C 1
ATOM 2972 O O . SER A 1 380 ? -29.862 3.950 5.751 1.00 46.25 380 SER A O 1
ATOM 2974 N N . ASP A 1 381 ? -28.298 3.438 7.265 1.00 47.16 381 ASP A N 1
ATOM 2975 C CA . ASP A 1 381 ? -28.111 2.088 6.769 1.00 47.16 381 ASP A CA 1
ATOM 2976 C C . ASP A 1 381 ? -29.215 1.243 7.415 1.00 47.16 381 ASP A C 1
ATOM 2978 O O . ASP A 1 381 ? -29.083 0.768 8.545 1.00 47.16 381 ASP A O 1
ATOM 2982 N N . ASP A 1 382 ? -30.351 1.129 6.717 1.00 37.44 382 ASP A N 1
ATOM 2983 C CA . ASP A 1 382 ? -31.451 0.196 6.999 1.00 37.44 382 ASP A CA 1
ATOM 2984 C C . ASP A 1 382 ? -30.957 -1.254 6.808 1.00 37.44 382 ASP A C 1
ATOM 2986 O O . ASP A 1 382 ? -31.411 -2.021 5.957 1.00 37.44 382 ASP A O 1
ATOM 2990 N N . GLY A 1 383 ? -29.969 -1.642 7.613 1.00 41.75 383 GLY A N 1
ATOM 2991 C CA . GLY A 1 383 ? -29.338 -2.951 7.647 1.00 41.75 383 GLY A CA 1
ATOM 2992 C C . GLY A 1 383 ? -30.232 -4.009 8.287 1.00 41.75 383 GLY A C 1
ATOM 2993 O O . GLY A 1 383 ? -29.826 -4.670 9.238 1.00 41.75 383 GLY A O 1
ATOM 2994 N N . LEU A 1 384 ? -31.439 -4.193 7.754 1.00 35.59 384 LEU A N 1
ATOM 2995 C CA . LEU A 1 384 ? -32.239 -5.403 7.909 1.00 35.59 384 LEU A CA 1
ATOM 2996 C C . LEU A 1 384 ? -32.781 -5.827 6.543 1.00 35.59 384 LEU A C 1
ATOM 2998 O O . LEU A 1 384 ? -33.932 -5.605 6.181 1.00 35.59 384 LEU A O 1
ATOM 3002 N N . SER A 1 385 ? -31.942 -6.533 5.798 1.00 27.58 385 SER A N 1
ATOM 3003 C CA . SER A 1 385 ? -32.424 -7.619 4.950 1.00 27.58 385 SER A CA 1
ATOM 3004 C C . SER A 1 385 ? -31.407 -8.751 4.937 1.00 27.58 385 SER A C 1
ATOM 3006 O O . SER A 1 385 ? -30.628 -8.881 3.996 1.00 27.58 385 SER A O 1
ATOM 3008 N N . PRO A 1 386 ? -31.424 -9.645 5.937 1.00 34.06 386 PRO A N 1
ATOM 3009 C CA . PRO A 1 386 ? -31.283 -11.039 5.595 1.00 34.06 386 PRO A CA 1
ATOM 3010 C C . PRO A 1 386 ? -32.606 -11.436 4.929 1.00 34.06 386 PRO A C 1
ATOM 3012 O O . PRO A 1 386 ? -33.620 -11.620 5.602 1.00 34.06 386 PRO A O 1
ATOM 3015 N N . SER A 1 387 ? -32.615 -11.557 3.598 1.00 30.81 387 SER A N 1
ATOM 3016 C CA . SER A 1 387 ? -33.571 -12.461 2.955 1.00 30.81 387 SER A CA 1
ATOM 3017 C C . SER A 1 387 ? -33.257 -13.858 3.478 1.00 30.81 387 SER A C 1
ATOM 3019 O O . SER A 1 387 ? -32.448 -14.589 2.916 1.00 30.81 387 SER A O 1
ATOM 3021 N N . VAL A 1 388 ? -33.838 -14.200 4.625 1.00 31.20 388 VAL A N 1
ATOM 3022 C CA . VAL A 1 388 ? -34.020 -15.589 5.005 1.00 31.20 388 VAL A CA 1
ATOM 3023 C C . VAL A 1 388 ? -35.135 -16.067 4.094 1.00 31.20 388 VAL A C 1
ATOM 3025 O O . VAL A 1 388 ? -36.314 -15.859 4.378 1.00 31.20 388 VAL A O 1
ATOM 3028 N N . GLU A 1 389 ? -34.765 -16.668 2.966 1.00 29.44 389 GLU A N 1
ATOM 3029 C CA . GLU A 1 389 ? -35.646 -17.634 2.328 1.00 29.44 389 GLU A CA 1
ATOM 3030 C C . GLU A 1 389 ? -35.923 -18.712 3.377 1.00 29.44 389 GLU A C 1
ATOM 3032 O O . GLU A 1 389 ? -35.106 -19.588 3.665 1.00 29.44 389 GLU A O 1
ATOM 3037 N N . VAL A 1 390 ? -37.068 -18.573 4.045 1.00 28.88 390 VAL A N 1
ATOM 3038 C CA . VAL A 1 390 ? -37.614 -19.590 4.930 1.00 28.88 390 VAL A CA 1
ATOM 3039 C C . VAL A 1 390 ? -38.002 -20.749 4.026 1.00 28.88 390 VAL A C 1
ATOM 3041 O O . VAL A 1 390 ? -39.114 -20.805 3.510 1.00 28.88 390 VAL A O 1
ATOM 3044 N N . HIS A 1 391 ? -37.075 -21.677 3.812 1.00 30.44 391 HIS A N 1
ATOM 3045 C CA . HIS A 1 391 ? -37.432 -23.007 3.355 1.00 30.44 391 HIS A CA 1
ATOM 3046 C C . HIS A 1 391 ? -38.206 -23.694 4.490 1.00 30.44 391 HIS A C 1
ATOM 3048 O O . HIS A 1 391 ? -37.642 -23.906 5.570 1.00 30.44 391 HIS A O 1
ATOM 3054 N N . PRO A 1 392 ? -39.493 -24.038 4.302 1.00 28.42 392 PRO A N 1
ATOM 3055 C CA . PRO A 1 392 ? -40.221 -24.813 5.290 1.00 28.42 392 PRO A CA 1
ATOM 3056 C C . PRO A 1 392 ? -39.667 -26.239 5.279 1.00 28.42 392 PRO A C 1
ATOM 3058 O O . PRO A 1 392 ? -39.900 -27.006 4.346 1.00 28.42 392 PRO A O 1
ATOM 3061 N N . SER A 1 393 ? -38.910 -26.598 6.316 1.00 29.09 393 SER A N 1
ATOM 3062 C CA . SER A 1 393 ? -38.537 -27.994 6.542 1.00 29.09 393 SER A CA 1
ATOM 3063 C C . SER A 1 393 ? -39.778 -28.778 7.004 1.00 29.09 393 SER A C 1
ATOM 3065 O O . SER A 1 393 ? -40.567 -28.244 7.791 1.00 29.09 393 SER A O 1
ATOM 3067 N N . PRO A 1 394 ? -40.006 -30.012 6.517 1.00 33.75 394 PRO A N 1
ATOM 3068 C CA . PRO A 1 394 ? -41.294 -30.678 6.645 1.00 33.75 394 PRO A CA 1
ATOM 3069 C C . PRO A 1 394 ? -41.568 -31.145 8.077 1.00 33.75 394 PRO A C 1
ATOM 3071 O O . PRO A 1 394 ? -40.739 -31.785 8.724 1.00 33.75 394 PRO A O 1
ATOM 3074 N N . VAL A 1 395 ? -42.787 -30.868 8.538 1.00 32.00 395 VAL A N 1
ATOM 3075 C CA . VAL A 1 395 ? -43.368 -31.421 9.762 1.00 32.00 395 VAL A CA 1
ATOM 3076 C C . VAL A 1 395 ? -43.539 -32.931 9.583 1.00 32.00 395 VAL A C 1
ATOM 3078 O O . VAL A 1 395 ? -44.343 -33.377 8.765 1.00 32.00 395 VAL A O 1
ATOM 3081 N N . ALA A 1 396 ? -42.799 -33.726 10.355 1.00 32.16 396 ALA A N 1
ATOM 3082 C CA . ALA A 1 396 ? -43.075 -35.152 10.488 1.00 32.16 396 ALA A CA 1
ATOM 3083 C C . ALA A 1 396 ? -44.343 -35.355 11.346 1.00 32.16 396 ALA A C 1
ATOM 3085 O O . ALA A 1 396 ? -44.484 -34.706 12.388 1.00 32.16 396 ALA A O 1
ATOM 3086 N N . PRO A 1 397 ? -45.277 -36.231 10.938 1.00 30.97 397 PRO A N 1
ATOM 3087 C CA . PRO A 1 397 ? -46.520 -36.436 11.660 1.00 30.97 397 PRO A CA 1
ATOM 3088 C C . PRO A 1 397 ? -46.305 -37.223 12.956 1.00 30.97 397 PRO A C 1
ATOM 3090 O O . PRO A 1 397 ? -45.586 -38.219 13.019 1.00 30.97 397 PRO A O 1
ATOM 3093 N N . VAL A 1 398 ? -47.011 -36.766 13.985 1.00 34.81 398 VAL A N 1
ATOM 3094 C CA . VAL A 1 398 ? -47.229 -37.449 15.257 1.00 34.81 398 VAL A CA 1
ATOM 3095 C C . VAL A 1 398 ? -47.984 -38.755 15.005 1.00 34.81 398 VAL A C 1
ATOM 3097 O O . VAL A 1 398 ? -49.111 -38.732 14.515 1.00 34.81 398 VAL A O 1
ATOM 3100 N N . THR A 1 399 ? -47.414 -39.890 15.411 1.00 28.56 399 THR A N 1
ATOM 3101 C CA . THR A 1 399 ? -48.174 -41.132 15.611 1.00 28.56 399 THR A CA 1
ATOM 3102 C C . THR A 1 399 ? -48.244 -41.467 17.093 1.00 28.56 399 THR A C 1
ATOM 3104 O O . THR A 1 399 ? -47.230 -41.691 17.752 1.00 28.56 399 THR A O 1
ATOM 3107 N N . ALA A 1 400 ? -49.472 -41.496 17.603 1.00 33.75 400 ALA A N 1
ATOM 3108 C CA . ALA A 1 400 ? -49.837 -41.939 18.937 1.00 33.75 400 ALA A CA 1
ATOM 3109 C C . ALA A 1 400 ? -49.888 -43.475 19.037 1.00 33.75 400 ALA A C 1
ATOM 3111 O O . ALA A 1 400 ? -50.421 -44.115 18.134 1.00 33.75 400 ALA A O 1
ATOM 3112 N N . ALA A 1 401 ? -49.399 -44.027 20.157 1.00 28.70 401 ALA A N 1
ATOM 3113 C CA . ALA A 1 401 ? -49.753 -45.306 20.817 1.00 28.70 401 ALA A CA 1
ATOM 3114 C C . ALA A 1 401 ? -48.555 -45.730 21.700 1.00 28.70 401 ALA A C 1
ATOM 3116 O O . ALA A 1 401 ? -47.426 -45.625 21.252 1.00 28.70 401 ALA A O 1
ATOM 3117 N N . LYS A 1 402 ? -48.653 -46.229 22.937 1.00 28.39 402 LYS A N 1
ATOM 3118 C CA . LYS A 1 402 ? -49.741 -46.817 23.730 1.00 28.39 402 LYS A CA 1
ATOM 3119 C C . LYS A 1 402 ? -49.369 -46.722 25.224 1.00 28.39 402 LYS A C 1
ATOM 3121 O O . LYS A 1 402 ? -48.195 -46.717 25.577 1.00 28.39 402 LYS A O 1
ATOM 3126 N N . ARG A 1 403 ? -50.402 -46.710 26.072 1.00 36.75 403 ARG A N 1
ATOM 3127 C CA . ARG A 1 403 ? -50.363 -46.920 27.531 1.00 36.75 403 ARG A CA 1
ATOM 3128 C C . ARG A 1 403 ? -49.595 -48.188 27.924 1.00 36.75 403 ARG A C 1
ATOM 3130 O O . ARG A 1 403 ? -49.885 -49.247 27.372 1.00 36.75 403 ARG A O 1
ATOM 3137 N N . TYR A 1 404 ? -48.788 -48.088 28.979 1.00 26.53 404 TYR A N 1
ATOM 3138 C CA . TYR A 1 404 ? -48.620 -49.154 29.969 1.00 26.53 404 TYR A CA 1
ATOM 3139 C C . TYR A 1 404 ? -48.292 -48.536 31.341 1.00 26.53 404 TYR A C 1
ATOM 3141 O O . TYR A 1 404 ? -47.304 -47.829 31.490 1.00 26.53 404 TYR A O 1
ATOM 3149 N N . GLU A 1 405 ? -49.158 -48.798 32.311 1.00 28.56 405 GLU A N 1
ATOM 3150 C CA . GLU A 1 405 ? -49.017 -48.646 33.770 1.00 28.56 405 GLU A CA 1
ATOM 3151 C C . GLU A 1 405 ? -49.599 -49.957 34.345 1.00 28.56 405 GLU A C 1
ATOM 3153 O O . GLU A 1 405 ? -50.455 -50.541 33.665 1.00 28.56 405 GLU A O 1
ATOM 3158 N N . PRO A 1 406 ? -49.291 -50.415 35.574 1.00 39.09 406 PRO A N 1
ATOM 3159 C CA . PRO A 1 406 ? -48.237 -50.023 36.519 1.00 39.09 406 PRO A CA 1
ATOM 3160 C C . PRO A 1 406 ? -47.462 -51.246 37.082 1.00 39.09 406 PRO A C 1
ATOM 3162 O O . PRO A 1 406 ? -47.872 -52.392 36.916 1.00 39.09 406 PRO A O 1
ATOM 3165 N N . PHE A 1 407 ? -46.380 -51.015 37.830 1.00 28.50 407 PHE A N 1
ATOM 3166 C CA . PHE A 1 407 ? -46.022 -51.904 38.943 1.00 28.50 407 PHE A CA 1
ATOM 3167 C C . PHE A 1 407 ? -45.624 -51.064 40.156 1.00 28.50 407 PHE A C 1
ATOM 3169 O O . PHE A 1 407 ? -44.604 -50.373 40.159 1.00 28.50 407 PHE A O 1
ATOM 3176 N N . ASP A 1 408 ? -46.480 -51.143 41.170 1.00 34.25 408 ASP A N 1
ATOM 3177 C CA . ASP A 1 408 ? -46.286 -50.646 42.522 1.00 34.25 408 ASP A CA 1
ATOM 3178 C C . ASP A 1 408 ? -45.100 -51.332 43.198 1.00 34.25 408 ASP A C 1
ATOM 3180 O O . ASP A 1 408 ? -45.094 -52.553 43.331 1.00 34.25 408 ASP A O 1
ATOM 3184 N N . HIS A 1 409 ? -44.176 -50.548 43.758 1.00 31.69 409 HIS A N 1
ATOM 3185 C CA . HIS A 1 409 ? -43.558 -50.900 45.035 1.00 31.69 409 HIS A CA 1
ATOM 3186 C C . HIS A 1 409 ? -43.277 -49.637 45.865 1.00 31.69 409 HIS A C 1
ATOM 3188 O O . HIS A 1 409 ? -42.637 -48.700 45.379 1.00 31.69 409 HIS A O 1
ATOM 3194 N N . PRO A 1 410 ? -43.730 -49.594 47.132 1.00 34.41 410 PRO A N 1
ATOM 3195 C CA . PRO A 1 410 ? -43.609 -48.423 47.978 1.00 34.41 410 PRO A CA 1
ATOM 3196 C C . PRO A 1 410 ? -42.218 -48.388 48.608 1.00 34.41 410 PRO A C 1
ATOM 3198 O O . PRO A 1 410 ? -41.814 -49.307 49.321 1.00 34.41 410 PRO A O 1
ATOM 3201 N N . ARG A 1 411 ? -41.492 -47.285 48.421 1.00 29.16 411 ARG A N 1
ATOM 3202 C CA . ARG A 1 411 ? -40.400 -46.940 49.331 1.00 29.16 411 ARG A CA 1
ATOM 3203 C C . ARG A 1 411 ? -40.573 -45.511 49.805 1.00 29.16 411 ARG A C 1
ATOM 3205 O O . ARG A 1 411 ? -40.292 -44.551 49.096 1.00 29.16 411 ARG A O 1
ATOM 3212 N N . A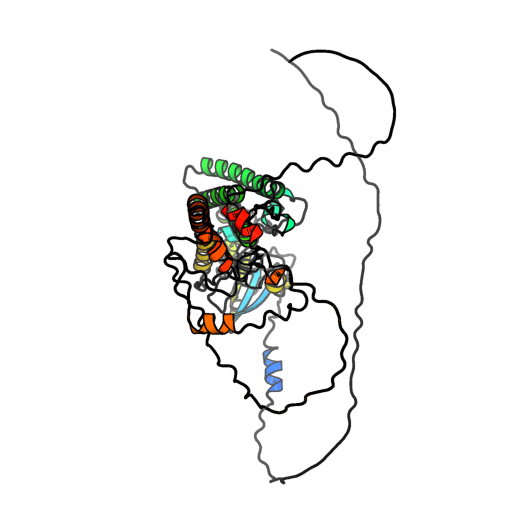LA A 1 412 ? -41.082 -45.416 51.028 1.00 39.50 412 ALA A N 1
ATOM 3213 C CA . ALA A 1 412 ? -41.113 -44.203 51.814 1.00 39.50 412 ALA A CA 1
ATOM 3214 C C . ALA A 1 412 ? -39.711 -43.576 51.860 1.00 39.50 412 ALA A C 1
ATOM 3216 O O . ALA A 1 412 ? -38.754 -44.192 52.324 1.00 39.50 412 ALA A O 1
ATOM 3217 N N . SER A 1 413 ? -39.611 -42.341 51.382 1.00 32.09 413 SER A N 1
ATOM 3218 C CA . SER A 1 413 ? -38.482 -41.451 51.622 1.00 32.09 413 SER A CA 1
ATOM 3219 C C . SER A 1 413 ? -39.053 -40.052 51.788 1.00 32.09 413 SER A C 1
ATOM 3221 O O . SER A 1 413 ? -39.326 -39.352 50.818 1.00 32.09 413 SER A O 1
ATOM 3223 N N . THR A 1 414 ? -39.300 -39.726 53.054 1.00 31.39 414 THR A N 1
ATOM 3224 C CA . THR A 1 414 ? -39.374 -38.394 53.664 1.00 31.39 414 THR A CA 1
ATOM 3225 C C . THR A 1 414 ? -39.299 -37.200 52.710 1.00 31.39 414 THR A C 1
ATOM 3227 O O . THR A 1 414 ? -38.261 -36.903 52.120 1.00 31.39 414 THR A O 1
ATOM 3230 N N . SER A 1 415 ? -40.410 -36.471 52.659 1.00 34.28 415 SER A N 1
ATOM 3231 C CA . SER A 1 415 ? -40.561 -35.135 52.096 1.00 34.28 415 SER A CA 1
ATOM 3232 C C . SER A 1 415 ? -39.480 -34.168 52.595 1.00 34.28 415 SER A C 1
ATOM 3234 O O . SER A 1 415 ? -39.558 -33.660 53.714 1.00 34.28 415 SER A O 1
ATOM 3236 N N . ALA A 1 416 ? -38.505 -33.855 51.746 1.00 35.47 416 ALA A N 1
ATOM 3237 C CA . ALA A 1 416 ? -37.794 -32.588 51.833 1.00 35.47 416 ALA A CA 1
ATOM 3238 C C . ALA A 1 416 ? -38.623 -31.555 51.062 1.00 35.47 416 ALA A C 1
ATOM 3240 O O . ALA A 1 416 ? -38.762 -31.649 49.843 1.00 35.47 416 ALA A O 1
ATOM 3241 N N . ALA A 1 417 ? -39.217 -30.598 51.777 1.00 33.50 417 ALA A N 1
ATOM 3242 C CA . ALA A 1 417 ? -39.879 -29.457 51.158 1.00 33.50 417 ALA A CA 1
ATOM 3243 C C . ALA A 1 417 ? -38.901 -28.759 50.188 1.00 33.50 417 ALA A C 1
ATOM 3245 O O . ALA A 1 417 ? -37.744 -28.528 50.564 1.00 33.50 417 ALA A O 1
ATOM 3246 N N . PRO A 1 418 ? -39.312 -28.424 48.951 1.00 35.03 418 PRO A N 1
ATOM 3247 C CA . PRO A 1 418 ? -38.439 -27.705 48.041 1.00 35.03 418 PRO A CA 1
ATOM 3248 C C . PRO A 1 418 ? -38.173 -26.319 48.632 1.00 35.03 418 PRO A C 1
ATOM 3250 O O . PRO A 1 418 ? -39.097 -25.542 48.872 1.00 35.03 418 PRO A O 1
ATOM 3253 N N . LYS A 1 419 ? -36.894 -26.018 48.889 1.00 36.91 419 LYS A N 1
ATOM 3254 C CA . LYS A 1 419 ? -36.428 -24.665 49.210 1.00 36.91 419 LYS A CA 1
ATOM 3255 C C . LYS A 1 419 ? -36.972 -23.726 48.132 1.00 36.91 419 LYS A C 1
ATOM 3257 O O . LYS A 1 419 ? -36.605 -23.877 46.968 1.00 36.91 419 LYS A O 1
ATOM 3262 N N . GLN A 1 420 ? -37.849 -22.793 48.508 1.00 38.19 420 GLN A N 1
ATOM 3263 C CA . GLN A 1 420 ? -38.285 -21.720 47.616 1.00 38.19 420 GLN A CA 1
ATOM 3264 C C . GLN A 1 420 ? -37.038 -21.048 47.041 1.00 38.19 420 GLN A C 1
ATOM 3266 O O . GLN A 1 420 ? -36.185 -20.558 47.784 1.00 38.19 420 GLN A O 1
ATOM 3271 N N . ALA A 1 421 ? -36.902 -21.086 45.716 1.00 42.75 421 ALA A N 1
ATOM 3272 C CA . ALA A 1 421 ? -35.855 -20.361 45.025 1.00 42.75 421 ALA A CA 1
ATOM 3273 C C . ALA A 1 421 ? -36.036 -18.873 45.350 1.00 42.75 421 ALA A C 1
ATOM 3275 O O . ALA A 1 421 ? -37.076 -18.293 45.049 1.00 42.75 421 ALA A O 1
ATOM 3276 N N . ALA A 1 422 ? -35.047 -18.270 46.007 1.00 46.19 422 ALA A N 1
ATOM 3277 C CA . ALA A 1 422 ? -35.035 -16.843 46.285 1.00 46.19 422 ALA A CA 1
ATOM 3278 C C . ALA A 1 422 ? -34.880 -16.082 44.955 1.00 46.19 422 ALA A C 1
ATOM 3280 O O . ALA A 1 422 ? -33.769 -15.839 44.487 1.00 46.19 422 ALA A O 1
ATOM 3281 N N . GLY A 1 423 ? -35.996 -15.774 44.297 1.00 60.31 423 GLY A N 1
ATOM 3282 C CA . GLY A 1 423 ? -36.012 -15.064 43.024 1.00 60.31 423 GLY A CA 1
ATOM 3283 C C . GLY A 1 423 ? -37.392 -15.026 42.376 1.00 60.31 423 GLY A C 1
ATOM 3284 O O . GLY A 1 423 ? -38.256 -15.849 42.666 1.00 60.31 423 GLY A O 1
ATOM 3285 N N . ARG A 1 424 ? -37.588 -14.051 41.481 1.00 72.50 424 ARG A N 1
ATOM 3286 C CA . ARG A 1 424 ? -38.787 -13.938 40.642 1.00 72.50 424 ARG A CA 1
ATOM 3287 C C . ARG A 1 424 ? -38.934 -15.187 39.766 1.00 72.50 424 ARG A C 1
ATOM 3289 O O . ARG A 1 424 ? -37.960 -15.633 39.158 1.00 72.50 424 ARG A O 1
ATOM 3296 N N . ASP A 1 425 ? -40.162 -15.681 39.638 1.00 74.75 425 ASP A N 1
ATOM 3297 C CA . ASP A 1 425 ? -40.511 -16.699 38.653 1.00 74.75 425 ASP A CA 1
ATOM 3298 C C . ASP A 1 425 ? -40.349 -16.155 37.220 1.00 74.75 425 ASP A C 1
ATOM 3300 O O . ASP A 1 425 ? -41.061 -15.241 36.795 1.00 74.75 425 ASP A O 1
ATOM 3304 N N . LYS A 1 426 ? -39.387 -16.712 36.475 1.00 75.75 426 LYS A N 1
ATOM 3305 C CA . LYS A 1 426 ? -39.100 -16.330 35.083 1.00 75.75 426 LYS A CA 1
ATOM 3306 C C . LYS A 1 426 ? -40.158 -16.820 34.092 1.00 75.75 426 LYS A C 1
ATOM 3308 O O . LYS A 1 426 ? -40.212 -16.317 32.976 1.00 75.75 426 LYS A O 1
ATOM 3313 N N . PHE A 1 427 ? -40.983 -17.788 34.488 1.00 77.56 427 PHE A N 1
ATOM 3314 C CA . PHE A 1 427 ? -42.062 -18.328 33.659 1.00 77.56 427 PHE A CA 1
ATOM 3315 C C . PHE A 1 427 ? -43.374 -17.557 33.829 1.00 77.56 427 PHE A C 1
ATOM 3317 O O . PHE A 1 427 ? -44.332 -17.831 33.113 1.00 77.56 427 PHE A O 1
ATOM 3324 N N . GLN A 1 428 ? -43.431 -16.612 34.770 1.00 80.12 428 GLN A N 1
ATOM 3325 C CA . GLN A 1 428 ? -44.563 -15.708 34.931 1.00 80.12 428 GLN A CA 1
ATOM 3326 C C . GLN A 1 428 ? -44.245 -14.347 34.322 1.00 80.12 428 GLN A C 1
ATOM 3328 O O . GLN A 1 428 ? -43.138 -13.807 34.471 1.00 80.12 428 GLN A O 1
ATOM 3333 N N . HIS A 1 429 ? -45.238 -13.781 33.640 1.00 80.56 429 HIS A N 1
ATOM 3334 C CA . HIS A 1 429 ? -45.157 -12.418 33.151 1.00 80.56 429 HIS A CA 1
ATOM 3335 C C . HIS A 1 429 ? -45.031 -11.434 34.325 1.00 80.56 429 HIS A C 1
ATOM 3337 O O . HIS A 1 429 ? -45.562 -11.666 35.409 1.00 80.56 429 HIS A O 1
ATOM 3343 N N . LEU A 1 430 ? -44.285 -10.347 34.120 1.00 82.12 430 LEU A N 1
ATOM 3344 C CA . LEU A 1 430 ? -44.186 -9.272 35.103 1.00 82.12 430 LEU A CA 1
ATOM 3345 C C . LEU A 1 430 ? -45.117 -8.160 34.683 1.00 82.12 430 LEU A C 1
ATOM 3347 O O . LEU A 1 430 ? -44.802 -7.423 33.754 1.00 82.12 430 LEU A O 1
ATOM 3351 N N . ASP A 1 431 ? -46.216 -8.053 35.412 1.00 79.75 431 ASP A N 1
ATOM 3352 C CA . ASP A 1 431 ? -47.216 -7.026 35.192 1.00 79.75 431 ASP A CA 1
ATOM 3353 C C . ASP A 1 431 ? -46.705 -5.671 35.708 1.00 79.75 431 ASP A C 1
ATOM 3355 O O . ASP A 1 431 ? -46.671 -5.397 36.913 1.00 79.75 431 ASP A O 1
ATOM 3359 N N . ARG A 1 432 ? -46.181 -4.864 34.781 1.00 79.56 432 ARG A N 1
ATOM 3360 C CA . ARG A 1 432 ? -45.652 -3.514 35.007 1.00 79.56 432 ARG A CA 1
ATOM 3361 C C . ARG A 1 432 ? -45.962 -2.650 33.779 1.00 79.56 432 ARG A C 1
ATOM 3363 O O . ARG A 1 432 ? -45.811 -3.151 32.667 1.00 79.56 432 ARG A O 1
ATOM 3370 N N . PRO A 1 433 ? -46.291 -1.356 33.945 1.00 81.56 433 PRO A N 1
ATOM 3371 C CA . PRO A 1 433 ? -46.548 -0.447 32.822 1.00 81.56 433 PRO A CA 1
ATOM 3372 C C . PRO A 1 433 ? -45.386 -0.337 31.827 1.00 81.56 433 PRO A C 1
ATOM 3374 O O . PRO A 1 433 ? -45.599 -0.078 30.649 1.00 81.56 433 PRO A O 1
ATOM 3377 N N . GLU A 1 434 ? -44.151 -0.516 32.302 1.00 78.38 434 GLU A N 1
ATOM 3378 C CA . GLU A 1 434 ? -42.938 -0.447 31.487 1.00 78.38 434 GLU A CA 1
ATOM 3379 C C . GLU A 1 434 ? -42.642 -1.745 30.710 1.00 78.38 434 GLU A C 1
ATOM 3381 O O . GLU A 1 434 ? -41.728 -1.767 29.885 1.00 78.38 434 GLU A O 1
ATOM 3386 N N . MET A 1 435 ? -43.375 -2.835 30.973 1.00 80.19 435 MET A N 1
ATOM 3387 C CA . MET A 1 435 ? -43.243 -4.099 30.246 1.00 80.19 435 MET A CA 1
ATOM 3388 C C . MET A 1 435 ? -44.231 -4.155 29.074 1.00 80.19 435 MET A C 1
ATOM 3390 O O . MET A 1 435 ? -45.373 -3.717 29.204 1.00 80.19 435 MET A O 1
ATOM 3394 N N . PRO A 1 436 ? -43.833 -4.730 27.927 1.00 79.75 436 PRO A N 1
ATOM 3395 C CA . PRO A 1 436 ? -44.762 -4.957 26.829 1.00 79.75 436 PRO A CA 1
ATOM 3396 C C . PRO A 1 436 ? -45.853 -5.951 27.240 1.00 79.75 436 PRO A C 1
ATOM 3398 O O . PRO A 1 436 ? -45.594 -6.882 28.006 1.00 79.75 436 PRO A O 1
ATOM 3401 N N . THR A 1 437 ? -47.052 -5.786 26.678 1.00 81.88 437 THR A N 1
ATOM 3402 C CA . THR A 1 437 ? -48.182 -6.698 26.896 1.00 81.88 437 THR A CA 1
ATOM 3403 C C . THR A 1 437 ? -47.776 -8.143 26.570 1.00 81.88 437 THR A C 1
ATOM 3405 O O . THR A 1 437 ? -47.176 -8.380 25.514 1.00 81.88 437 THR A O 1
ATOM 3408 N N . PRO A 1 438 ? -48.075 -9.123 27.444 1.00 82.12 438 PRO A N 1
ATOM 3409 C CA . PRO A 1 438 ? -47.718 -10.511 27.194 1.00 82.12 438 PRO A CA 1
ATOM 3410 C C . PRO A 1 438 ? -48.455 -11.045 25.968 1.00 82.12 438 PRO A C 1
ATOM 3412 O O . PRO A 1 438 ? -49.627 -10.748 25.744 1.00 82.12 438 PRO A O 1
ATOM 3415 N N . ILE A 1 439 ? -47.773 -11.880 25.184 1.00 87.81 439 ILE A N 1
ATOM 3416 C CA . ILE A 1 439 ? -48.408 -12.614 24.089 1.00 87.81 439 ILE A CA 1
ATOM 3417 C C . ILE A 1 439 ? -49.118 -13.834 24.703 1.00 87.81 439 ILE A C 1
ATOM 3419 O O . ILE A 1 439 ? -48.424 -14.712 25.226 1.00 87.81 439 ILE A O 1
ATOM 3423 N N . PRO A 1 440 ? -50.459 -13.959 24.611 1.00 87.00 440 PRO A N 1
ATOM 3424 C CA . PRO A 1 440 ? -51.209 -14.984 25.350 1.00 87.00 440 PRO A CA 1
ATOM 3425 C C . PRO A 1 440 ? -50.772 -16.423 25.052 1.00 87.00 440 PRO A C 1
ATOM 3427 O O . PRO A 1 440 ? -50.716 -17.267 25.943 1.00 87.00 440 PRO A O 1
ATOM 3430 N N . ALA A 1 441 ? -50.401 -16.707 23.799 1.00 87.75 441 ALA A N 1
ATOM 3431 C CA . ALA A 1 441 ? -49.902 -18.023 23.403 1.00 87.75 441 ALA A CA 1
ATOM 3432 C C . ALA A 1 441 ? -48.584 -18.393 24.113 1.00 87.75 441 ALA A C 1
ATOM 3434 O O . ALA A 1 441 ? -48.398 -19.543 24.509 1.00 87.75 441 ALA A O 1
ATOM 3435 N N . TRP A 1 442 ? -47.686 -17.421 24.314 1.00 83.69 442 TRP A N 1
ATOM 3436 C CA . TRP A 1 442 ? -46.423 -17.626 25.029 1.00 83.69 442 TRP A CA 1
ATOM 3437 C C . TRP A 1 442 ? -46.635 -17.768 26.531 1.00 83.69 442 TRP A C 1
ATOM 3439 O O . TRP A 1 442 ? -45.987 -18.598 27.160 1.00 83.69 442 TRP A O 1
ATOM 3449 N N . GLU A 1 443 ? -47.556 -16.998 27.102 1.00 85.00 443 GLU A N 1
ATOM 3450 C CA . GLU A 1 443 ? -47.921 -17.113 28.513 1.00 85.00 443 GLU A CA 1
ATOM 3451 C C . GLU A 1 443 ? -48.503 -18.498 28.830 1.00 85.00 443 GLU A C 1
ATOM 3453 O O . GLU A 1 443 ? -48.038 -19.168 29.754 1.00 85.00 443 GLU A O 1
ATOM 3458 N N . ALA A 1 444 ? -49.438 -18.979 28.004 1.00 84.69 444 ALA A N 1
ATOM 3459 C CA . ALA A 1 444 ? -50.000 -20.321 28.131 1.00 84.69 444 ALA A CA 1
ATOM 3460 C C . ALA A 1 444 ? -48.922 -21.413 27.996 1.00 84.69 444 ALA A C 1
ATOM 3462 O O . ALA A 1 444 ? -48.899 -22.368 28.776 1.00 84.69 444 ALA A O 1
ATOM 3463 N N . ALA A 1 445 ? -47.994 -21.256 27.046 1.00 85.88 445 ALA A N 1
ATOM 3464 C CA . ALA A 1 445 ? -46.886 -22.188 26.859 1.00 85.88 445 ALA A CA 1
ATOM 3465 C C . ALA A 1 445 ? -45.920 -22.202 28.059 1.00 85.88 445 ALA A C 1
ATOM 3467 O O . ALA A 1 445 ? -45.547 -23.278 28.525 1.00 85.88 445 ALA A O 1
ATOM 3468 N N . LEU A 1 446 ? -45.544 -21.033 28.595 1.00 83.56 446 LEU A N 1
ATOM 3469 C CA . LEU A 1 446 ? -44.667 -20.910 29.768 1.00 83.56 446 LEU A CA 1
ATOM 3470 C C . LEU A 1 446 ? -45.318 -21.469 31.040 1.00 83.56 446 LEU A C 1
ATOM 3472 O O . LEU A 1 446 ? -44.637 -22.099 31.853 1.00 83.56 446 LEU A O 1
ATOM 3476 N N . ALA A 1 447 ? -46.632 -21.290 31.199 1.00 83.81 447 ALA A N 1
ATOM 3477 C CA . ALA A 1 447 ? -47.401 -21.873 32.295 1.00 83.81 447 ALA A CA 1
ATOM 3478 C C . ALA A 1 447 ? -47.447 -23.411 32.226 1.00 83.81 447 ALA A C 1
ATOM 3480 O O . ALA A 1 447 ? -47.438 -24.072 33.263 1.00 83.81 447 ALA A O 1
ATOM 3481 N N . ALA A 1 448 ? -47.441 -23.981 31.017 1.00 84.44 448 ALA A N 1
ATOM 3482 C CA . ALA A 1 448 ? -47.456 -25.425 30.787 1.00 84.44 448 ALA A CA 1
ATOM 3483 C C . ALA A 1 448 ? -46.085 -26.111 30.969 1.00 84.44 448 ALA A C 1
ATOM 3485 O O . ALA A 1 448 ? -46.005 -27.343 30.931 1.00 84.44 448 ALA A O 1
ATOM 3486 N N . VAL A 1 449 ? -44.995 -25.356 31.173 1.00 82.25 449 VAL A N 1
ATOM 3487 C CA . VAL A 1 449 ? -43.654 -25.930 31.369 1.00 82.25 449 VAL A CA 1
ATOM 3488 C C . VAL A 1 449 ? -43.607 -26.739 32.665 1.00 82.25 449 VAL A C 1
ATOM 3490 O O . VAL A 1 449 ? -43.807 -26.211 33.759 1.00 82.25 449 VAL A O 1
ATOM 3493 N N . ASN A 1 450 ? -43.275 -28.029 32.559 1.00 78.75 450 ASN A N 1
ATOM 3494 C CA . ASN A 1 450 ? -43.092 -28.890 33.724 1.00 78.75 450 ASN A CA 1
ATOM 3495 C C . ASN A 1 450 ? -41.806 -28.522 34.483 1.00 78.75 450 ASN A C 1
ATOM 3497 O O . ASN A 1 450 ? -40.696 -28.807 34.035 1.00 78.75 450 ASN A O 1
ATOM 3501 N N . ARG A 1 451 ? -41.973 -27.937 35.670 1.00 72.81 451 ARG A N 1
ATOM 3502 C CA . ARG A 1 451 ? -40.878 -27.459 36.532 1.00 72.81 451 ARG A CA 1
ATOM 3503 C C . ARG A 1 451 ? -40.371 -28.504 37.529 1.00 72.81 451 ARG A C 1
ATOM 3505 O O . ARG A 1 451 ? -39.396 -28.252 38.228 1.00 72.81 451 ARG A O 1
ATOM 3512 N N . ALA A 1 452 ? -41.019 -29.669 37.611 1.00 70.50 452 ALA A N 1
ATOM 3513 C CA . ALA A 1 452 ? -40.644 -30.738 38.539 1.00 70.50 452 ALA A CA 1
ATOM 3514 C C . ALA A 1 452 ? -39.396 -31.515 38.084 1.00 70.50 452 ALA A C 1
ATOM 3516 O O . ALA A 1 452 ? -38.800 -32.251 38.869 1.00 70.50 452 ALA A O 1
ATOM 3517 N N . ARG A 1 453 ? -38.983 -31.352 36.821 1.00 60.53 453 ARG A N 1
ATOM 3518 C CA . ARG A 1 453 ? -37.803 -32.000 36.250 1.00 60.53 453 ARG A CA 1
ATOM 3519 C C . ARG A 1 453 ? -36.692 -30.963 36.108 1.00 60.53 453 ARG A C 1
ATOM 3521 O O . ARG A 1 453 ? -36.731 -30.135 35.204 1.00 60.53 453 ARG A O 1
ATOM 3528 N N . ALA A 1 454 ? -35.710 -30.995 37.008 1.00 57.47 454 ALA A N 1
ATOM 3529 C CA . ALA A 1 454 ? -34.503 -30.195 36.828 1.00 57.47 454 ALA A CA 1
ATOM 3530 C C . ALA A 1 454 ? -33.835 -30.601 35.498 1.00 57.47 454 ALA A C 1
ATOM 3532 O O . ALA A 1 454 ? -33.713 -31.804 35.237 1.00 57.47 454 ALA A O 1
ATOM 3533 N N . PRO A 1 455 ? -33.416 -29.647 34.646 1.00 57.22 455 PRO A N 1
ATOM 3534 C CA . PRO A 1 455 ? -32.631 -29.975 33.465 1.00 57.22 455 PRO A CA 1
ATOM 3535 C C . PRO A 1 455 ? -31.383 -30.752 33.892 1.00 57.22 455 PRO A C 1
ATOM 3537 O O . PRO A 1 455 ? -30.770 -30.428 34.913 1.00 57.22 455 PRO A O 1
ATOM 3540 N N . ALA A 1 456 ? -30.998 -31.772 33.124 1.00 56.50 456 ALA A N 1
ATOM 3541 C CA . ALA A 1 456 ? -29.701 -32.414 33.303 1.00 56.50 456 ALA A CA 1
ATOM 3542 C C . ALA A 1 456 ? -28.622 -31.326 33.190 1.00 56.50 456 ALA A C 1
ATOM 3544 O O . ALA A 1 456 ? -28.534 -30.696 32.144 1.00 56.50 456 ALA A O 1
ATOM 3545 N N . ALA A 1 457 ? -27.904 -31.068 34.291 1.00 55.12 457 ALA A N 1
ATOM 3546 C CA . ALA A 1 457 ? -26.821 -30.091 34.447 1.00 55.12 457 ALA A CA 1
ATOM 3547 C C . ALA A 1 457 ? -26.824 -28.945 33.409 1.00 55.12 457 ALA A C 1
ATOM 3549 O O . ALA A 1 457 ? -26.189 -29.054 32.359 1.00 55.12 457 ALA A O 1
ATOM 3550 N N . LEU A 1 458 ? -27.518 -27.840 33.721 1.00 57.62 458 LEU A N 1
ATOM 3551 C CA . LEU A 1 458 ? -27.464 -26.607 32.923 1.00 57.62 458 LEU A CA 1
ATOM 3552 C C . LEU A 1 458 ? -26.006 -26.224 32.660 1.00 57.62 458 LEU A C 1
ATOM 3554 O O . LEU A 1 458 ? -25.205 -26.111 33.595 1.00 57.62 458 LEU A O 1
ATOM 3558 N N . ARG A 1 459 ? -25.653 -26.016 31.391 1.00 57.19 459 ARG A N 1
ATOM 3559 C CA . ARG A 1 459 ? -24.330 -25.500 31.050 1.00 57.19 459 ARG A CA 1
ATOM 3560 C C . ARG A 1 459 ? -24.280 -24.035 31.485 1.00 57.19 459 ARG A C 1
ATOM 3562 O O . ARG A 1 459 ? -25.288 -23.338 31.389 1.00 57.19 459 ARG A O 1
ATOM 3569 N N . PRO A 1 460 ? -23.114 -23.504 31.885 1.00 58.12 460 PRO A N 1
ATOM 3570 C CA . PRO A 1 460 ? -22.985 -22.089 32.237 1.00 58.12 460 PRO A CA 1
ATOM 3571 C C . PRO A 1 460 ? -23.459 -21.113 31.146 1.00 58.12 460 PRO A C 1
ATOM 3573 O O . PRO A 1 460 ? -23.775 -19.971 31.465 1.00 58.12 460 PRO A O 1
ATOM 3576 N N . ALA A 1 461 ? -23.497 -21.542 29.879 1.00 59.19 461 ALA A N 1
ATOM 3577 C CA . ALA A 1 461 ? -24.010 -20.766 28.750 1.00 59.19 461 ALA A CA 1
ATOM 3578 C C . ALA A 1 461 ? -25.543 -20.603 28.759 1.00 59.19 461 ALA A C 1
ATOM 3580 O O . ALA A 1 461 ? -26.037 -19.586 28.282 1.00 59.19 461 ALA A O 1
ATOM 3581 N N . ASP A 1 462 ? -26.286 -21.540 29.357 1.00 62.50 462 ASP A N 1
ATOM 3582 C CA . ASP A 1 462 ? -27.756 -21.587 29.309 1.00 62.50 462 ASP A CA 1
ATOM 3583 C C . ASP A 1 462 ? -28.422 -20.531 30.218 1.00 62.50 462 ASP A C 1
ATOM 3585 O O . ASP A 1 462 ? -29.633 -20.328 30.174 1.00 62.50 462 ASP A O 1
ATOM 3589 N N . THR A 1 463 ? -27.641 -19.846 31.063 1.00 66.12 463 THR A N 1
ATOM 3590 C CA . THR A 1 463 ? -28.126 -18.859 32.049 1.00 66.12 463 THR A CA 1
ATOM 3591 C C . THR A 1 463 ? -27.586 -17.448 31.818 1.00 66.12 463 THR A C 1
ATOM 3593 O O . THR A 1 463 ? -27.580 -16.622 32.737 1.00 66.12 463 THR A O 1
ATOM 3596 N N . ARG A 1 464 ? -27.050 -17.178 30.629 1.00 78.38 464 ARG A N 1
ATOM 3597 C CA . ARG A 1 464 ? -26.370 -15.925 30.304 1.00 78.38 464 ARG A CA 1
ATOM 3598 C C . ARG A 1 464 ? -26.999 -15.282 29.065 1.00 78.38 464 ARG A C 1
ATOM 3600 O O . ARG A 1 464 ? -27.513 -15.975 28.197 1.00 78.38 464 ARG A O 1
ATOM 3607 N N . TYR A 1 465 ? -26.933 -13.956 28.972 1.00 79.19 465 TYR A N 1
ATOM 3608 C CA . TYR A 1 465 ? -27.651 -13.163 27.975 1.00 79.19 465 TYR A CA 1
ATOM 3609 C C . TYR A 1 465 ? -26.755 -12.083 27.348 1.00 79.19 465 TYR A C 1
ATOM 3611 O O . TYR A 1 465 ? -25.907 -11.504 28.032 1.00 79.19 465 TYR A O 1
ATOM 3619 N N . VAL A 1 466 ? -26.967 -11.796 26.055 1.00 79.44 466 VAL A N 1
ATOM 3620 C CA . VAL A 1 466 ? -26.301 -10.693 25.322 1.00 79.44 466 VAL A CA 1
ATOM 3621 C C . VAL A 1 466 ? -26.870 -9.322 25.699 1.00 79.44 466 VAL A C 1
ATOM 3623 O O . VAL A 1 466 ? -26.160 -8.324 25.634 1.00 79.44 466 VAL A O 1
ATOM 3626 N N . LEU A 1 467 ? -28.132 -9.284 26.122 1.00 83.75 467 LEU A N 1
ATOM 3627 C CA . LEU A 1 467 ? -28.829 -8.108 26.641 1.00 83.75 467 LEU A CA 1
ATOM 3628 C C . LEU A 1 467 ? -29.344 -8.420 28.050 1.00 83.75 467 LEU A C 1
ATOM 3630 O O . LEU A 1 467 ? -29.607 -9.591 28.343 1.00 83.75 467 LEU A O 1
ATOM 3634 N N . PRO A 1 468 ? -29.498 -7.422 28.937 1.00 85.94 468 PRO A N 1
ATOM 3635 C CA . PRO A 1 468 ? -30.076 -7.675 30.244 1.00 85.94 468 PRO A CA 1
ATOM 3636 C C . PRO A 1 468 ? -31.516 -8.162 30.089 1.00 85.94 468 PRO A C 1
ATOM 3638 O O . PRO A 1 468 ? -32.271 -7.692 29.239 1.00 85.94 468 PRO A O 1
ATOM 3641 N N . GLU A 1 469 ? -31.914 -9.096 30.948 1.00 82.38 469 GLU A N 1
ATOM 3642 C CA . GLU A 1 469 ? -33.309 -9.513 31.044 1.00 82.38 469 GLU A CA 1
ATOM 3643 C C . GLU A 1 469 ? -34.185 -8.282 31.362 1.00 82.38 469 GLU A C 1
ATOM 3645 O O . GLU A 1 469 ? -33.869 -7.572 32.318 1.00 82.38 469 GLU A O 1
ATOM 3650 N N . PRO A 1 470 ? -35.296 -8.022 30.647 1.00 82.44 470 PRO A N 1
ATOM 3651 C CA . PRO A 1 470 ? -36.119 -6.826 30.874 1.00 82.44 470 PRO A CA 1
ATOM 3652 C C . PRO A 1 470 ? -36.564 -6.673 32.334 1.00 82.44 470 PRO A C 1
ATOM 3654 O O . PRO A 1 470 ? -36.499 -5.595 32.922 1.00 82.44 470 PRO A O 1
ATOM 3657 N N . ALA A 1 471 ? -36.895 -7.804 32.962 1.00 82.06 471 ALA A N 1
ATOM 3658 C CA . ALA A 1 471 ? -37.175 -7.941 34.386 1.00 82.06 471 ALA A CA 1
ATOM 3659 C C . ALA A 1 471 ? -36.128 -7.288 35.292 1.00 82.06 471 ALA A C 1
ATOM 3661 O O . ALA A 1 471 ? -36.459 -6.682 36.302 1.00 82.06 471 ALA A O 1
ATOM 3662 N N . LEU A 1 472 ? -34.854 -7.456 34.956 1.00 83.62 472 LEU A N 1
ATOM 3663 C CA . LEU A 1 472 ? -33.732 -6.991 35.754 1.00 83.62 472 LEU A CA 1
ATOM 3664 C C . LEU A 1 472 ? -33.674 -5.464 35.779 1.00 83.62 472 LEU A C 1
ATOM 3666 O O . LEU A 1 472 ? -33.262 -4.893 36.786 1.00 83.62 472 LEU A O 1
ATOM 3670 N N . VAL A 1 473 ? -34.131 -4.830 34.700 1.00 83.56 473 VAL A N 1
ATOM 3671 C CA . VAL A 1 473 ? -34.185 -3.378 34.533 1.00 83.56 473 VAL A CA 1
ATOM 3672 C C . VAL A 1 473 ? -35.396 -2.799 35.265 1.00 83.56 473 VAL A C 1
ATOM 3674 O O . VAL A 1 473 ? -35.254 -1.851 36.032 1.00 83.56 473 VAL A O 1
ATOM 3677 N N . VAL A 1 474 ? -36.581 -3.393 35.080 1.00 83.56 474 VAL A N 1
ATOM 3678 C CA . VAL A 1 474 ? -37.850 -2.767 35.501 1.00 83.56 474 VAL A CA 1
ATOM 3679 C C . VAL A 1 474 ? -38.444 -3.306 36.806 1.00 83.56 474 VAL A C 1
ATOM 3681 O O . VAL A 1 474 ? -39.231 -2.611 37.443 1.00 83.56 474 VAL A O 1
ATOM 3684 N N . ALA A 1 475 ? -38.069 -4.510 37.256 1.00 80.94 475 ALA A N 1
ATOM 3685 C CA . ALA A 1 475 ? -38.665 -5.119 38.454 1.00 80.94 475 ALA A CA 1
ATOM 3686 C C . ALA A 1 475 ? -38.197 -4.483 39.772 1.00 80.94 475 ALA A C 1
ATOM 3688 O O . ALA A 1 475 ? -38.721 -4.823 40.830 1.00 80.94 475 ALA A O 1
ATOM 3689 N N . SER A 1 476 ? -37.211 -3.579 39.737 1.00 80.56 476 SER A N 1
ATOM 3690 C CA . SER A 1 476 ? -36.781 -2.848 40.928 1.00 80.56 476 SER A CA 1
ATOM 3691 C C . SER A 1 476 ? -37.930 -2.001 41.483 1.00 80.56 476 SER A C 1
ATOM 3693 O O . SER A 1 476 ? -38.491 -1.154 40.782 1.00 80.56 476 SER A O 1
ATOM 3695 N N . GLU A 1 477 ? -38.259 -2.212 42.758 1.00 79.69 477 GLU A N 1
ATOM 3696 C CA . GLU A 1 477 ? -39.212 -1.369 43.492 1.00 79.69 477 GLU A CA 1
ATOM 3697 C C . GLU A 1 477 ? -38.645 0.021 43.786 1.00 79.69 477 GLU A C 1
ATOM 3699 O O . GLU A 1 477 ? -39.397 0.987 43.796 1.00 79.69 477 GLU A O 1
ATOM 3704 N N . ASP A 1 478 ? -37.321 0.128 43.919 1.00 85.31 478 ASP A N 1
ATOM 3705 C CA . ASP A 1 478 ? -36.594 1.392 44.021 1.00 85.31 478 ASP A CA 1
ATOM 3706 C C . ASP A 1 478 ? -36.638 2.150 42.672 1.00 85.31 478 ASP A C 1
ATOM 3708 O O . ASP A 1 478 ? -36.063 1.647 41.688 1.00 85.31 478 ASP A O 1
ATOM 3712 N N . PRO A 1 479 ? -37.311 3.322 42.607 1.00 84.31 479 PRO A N 1
ATOM 3713 C CA . PRO A 1 479 ? -37.433 4.125 41.392 1.00 84.31 479 PRO A CA 1
ATOM 3714 C C . PRO A 1 479 ? -36.108 4.731 40.925 1.00 84.31 479 PRO A C 1
ATOM 3716 O O . PRO A 1 479 ? -35.887 4.817 39.717 1.00 84.31 479 PRO A O 1
ATOM 3719 N N . GLU A 1 480 ? -35.219 5.118 41.844 1.00 83.56 480 GLU A N 1
ATOM 3720 C CA . GLU A 1 480 ? -33.925 5.722 41.505 1.00 83.56 480 GLU A CA 1
ATOM 3721 C C . GLU A 1 480 ? -33.016 4.678 40.866 1.00 83.56 480 GLU A C 1
ATOM 3723 O O . GLU A 1 480 ? -32.463 4.895 39.786 1.00 83.56 480 GLU A O 1
ATOM 3728 N N . ARG A 1 481 ? -32.944 3.482 41.463 1.00 83.44 481 ARG A N 1
ATOM 3729 C CA . ARG A 1 481 ? -32.200 2.359 40.878 1.00 83.44 481 ARG A CA 1
ATOM 3730 C C . ARG A 1 481 ? -32.768 1.936 39.524 1.00 83.44 481 ARG A C 1
ATOM 3732 O O . ARG A 1 481 ? -32.005 1.607 38.618 1.00 83.44 481 ARG A O 1
ATOM 3739 N N . ARG A 1 482 ? -34.096 1.958 39.361 1.00 87.88 482 ARG A N 1
ATOM 3740 C CA . ARG A 1 482 ? -34.752 1.667 38.076 1.00 87.88 482 ARG A CA 1
ATOM 3741 C C . ARG A 1 482 ? -34.375 2.699 37.010 1.00 87.88 482 ARG A C 1
ATOM 3743 O O . ARG A 1 482 ? -34.006 2.310 35.903 1.00 87.88 482 ARG A O 1
ATOM 3750 N N . GLN A 1 483 ? -34.416 3.992 37.338 1.00 86.00 483 GLN A N 1
ATOM 3751 C CA . GLN A 1 483 ? -33.987 5.049 36.418 1.00 86.00 483 GLN A CA 1
ATOM 3752 C C . GLN A 1 483 ? -32.502 4.947 36.072 1.00 86.00 483 GLN A C 1
ATOM 3754 O O . GLN A 1 483 ? -32.153 5.083 34.903 1.00 86.00 483 GLN A O 1
ATOM 3759 N N . LEU A 1 484 ? -31.640 4.640 37.044 1.00 86.19 484 LEU A N 1
ATOM 3760 C CA . LEU A 1 484 ? -30.216 4.412 36.806 1.00 86.19 484 LEU A CA 1
ATOM 3761 C C . LEU A 1 484 ? -29.991 3.271 35.803 1.00 86.19 484 LEU A C 1
ATOM 3763 O O . LEU A 1 484 ? -29.203 3.414 34.871 1.00 86.19 484 LEU A O 1
ATOM 3767 N N . TYR A 1 485 ? -30.711 2.156 35.962 1.00 90.00 485 TYR A N 1
ATOM 3768 C CA . TYR A 1 485 ? -30.591 1.006 35.062 1.00 90.00 485 TYR A CA 1
ATOM 3769 C C . TYR A 1 485 ? -31.049 1.347 33.652 1.00 90.00 485 TYR A C 1
ATOM 3771 O O . TYR A 1 485 ? -30.356 1.007 32.699 1.00 90.00 485 TYR A O 1
ATOM 3779 N N . LEU A 1 486 ? -32.178 2.045 33.517 1.00 86.44 486 LEU A N 1
ATOM 3780 C CA . LEU A 1 486 ? -32.660 2.516 32.221 1.00 86.44 486 LEU A CA 1
ATOM 3781 C C . LEU A 1 486 ? -31.666 3.489 31.579 1.00 86.44 486 LEU A C 1
ATOM 3783 O O . LEU A 1 486 ? -31.326 3.322 30.415 1.00 86.44 486 LEU A O 1
ATOM 3787 N N . HIS A 1 487 ? -31.148 4.455 32.338 1.00 84.94 487 HIS A N 1
ATOM 3788 C CA . HIS A 1 487 ? -30.178 5.429 31.845 1.00 84.94 487 HIS A CA 1
ATOM 3789 C C . HIS A 1 487 ? -28.898 4.756 31.341 1.00 84.94 487 HIS A C 1
ATOM 3791 O O . HIS A 1 487 ? -28.487 4.981 30.203 1.00 84.94 487 HIS A O 1
ATOM 3797 N N . HIS A 1 488 ? -28.293 3.884 32.151 1.00 86.62 488 HIS A N 1
ATOM 3798 C CA . HIS A 1 488 ? -27.090 3.160 31.754 1.00 86.62 488 HIS A CA 1
ATOM 3799 C C . HIS A 1 488 ? -27.345 2.218 30.582 1.00 86.62 488 HIS A C 1
ATOM 3801 O O . HIS A 1 488 ? -26.511 2.172 29.683 1.00 86.62 488 HIS A O 1
ATOM 3807 N N . LEU A 1 489 ? -28.484 1.517 30.552 1.00 86.88 489 LEU A N 1
ATOM 3808 C CA . LEU A 1 489 ? -28.860 0.660 29.431 1.00 86.88 489 LEU A CA 1
ATOM 3809 C C . LEU A 1 489 ? -28.975 1.460 28.127 1.00 86.88 489 LEU A C 1
ATOM 3811 O O . LEU A 1 489 ? -28.447 1.024 27.108 1.00 86.88 489 LEU A O 1
ATOM 3815 N N . THR A 1 490 ? -29.597 2.640 28.164 1.00 84.25 490 THR A N 1
ATOM 3816 C CA . THR A 1 490 ? -29.685 3.535 27.003 1.00 84.25 490 THR A CA 1
ATOM 3817 C C . THR A 1 490 ? -28.301 3.994 26.547 1.00 84.25 490 THR A C 1
ATOM 3819 O O . THR A 1 490 ? -28.008 3.920 25.360 1.00 84.25 490 THR A O 1
ATOM 3822 N N . LEU A 1 491 ? -27.414 4.384 27.472 1.00 80.44 491 LEU A N 1
ATOM 3823 C CA . LEU A 1 491 ? -26.042 4.793 27.137 1.00 80.44 491 LEU A CA 1
ATOM 3824 C C . LEU A 1 491 ? -25.216 3.680 26.475 1.00 80.44 491 LEU A C 1
ATOM 3826 O O . LEU A 1 491 ? -24.335 3.967 25.670 1.00 80.44 491 LEU A O 1
ATOM 3830 N N . MET A 1 492 ? -25.462 2.417 26.830 1.00 83.06 492 MET A N 1
ATOM 3831 C CA . MET A 1 492 ? -24.730 1.272 26.277 1.00 83.06 492 MET A CA 1
ATOM 3832 C C . MET A 1 492 ? -25.435 0.597 25.098 1.00 83.06 492 MET A C 1
ATOM 3834 O O . MET A 1 492 ? -24.847 -0.306 24.504 1.00 83.06 492 MET A O 1
ATOM 3838 N N . MET A 1 493 ? -26.658 1.006 24.749 1.00 81.75 493 MET A N 1
ATOM 3839 C CA . MET A 1 493 ? -27.482 0.305 23.761 1.00 81.75 493 MET A CA 1
ATOM 3840 C C . MET A 1 493 ? -26.783 0.208 22.405 1.00 81.75 493 MET A C 1
ATOM 3842 O O . MET A 1 493 ? -26.691 -0.884 21.853 1.00 81.75 493 MET A O 1
ATOM 3846 N N . ASP A 1 494 ? -26.193 1.303 21.924 1.00 71.38 494 ASP A N 1
ATOM 3847 C CA . ASP A 1 494 ? -25.492 1.332 20.635 1.00 71.38 494 ASP A CA 1
ATOM 3848 C C . ASP A 1 494 ? -24.297 0.373 20.613 1.00 71.38 494 ASP A C 1
ATOM 3850 O O . ASP A 1 494 ? -24.089 -0.367 19.652 1.00 71.38 494 ASP A O 1
ATOM 3854 N N . ALA A 1 495 ? -23.542 0.311 21.713 1.00 70.31 495 ALA A N 1
ATOM 3855 C CA . ALA A 1 495 ? -22.427 -0.619 21.853 1.00 70.31 495 ALA A CA 1
ATOM 3856 C C . ALA A 1 495 ? -22.900 -2.082 21.926 1.00 70.31 495 ALA A C 1
ATOM 3858 O O . ALA A 1 495 ? -22.235 -2.974 21.396 1.00 70.31 495 ALA A O 1
ATOM 3859 N N . LEU A 1 496 ? -24.042 -2.351 22.564 1.00 76.31 496 LEU A N 1
ATOM 3860 C CA . LEU A 1 496 ? -24.625 -3.693 22.646 1.00 76.31 496 LEU A CA 1
ATOM 3861 C C . LEU A 1 496 ? -25.196 -4.153 21.300 1.00 76.31 496 LEU A C 1
ATOM 3863 O O . LEU A 1 496 ? -24.946 -5.288 20.896 1.00 76.31 496 LEU A O 1
ATOM 3867 N N . LEU A 1 497 ? -25.897 -3.275 20.581 1.00 76.06 497 LEU A N 1
ATOM 3868 C CA . LEU A 1 497 ? -26.406 -3.540 19.235 1.00 76.06 497 LEU A CA 1
ATOM 3869 C C . LEU A 1 497 ? -25.262 -3.739 18.237 1.00 76.06 497 LEU A C 1
ATOM 3871 O O . LEU A 1 497 ? -25.290 -4.691 17.459 1.00 76.06 497 LEU A O 1
ATOM 3875 N N . TYR A 1 498 ? -24.210 -2.916 18.317 1.00 67.88 498 TYR A N 1
ATOM 3876 C CA . TYR A 1 498 ? -22.987 -3.109 17.538 1.00 67.88 498 TYR A CA 1
ATOM 3877 C C . TYR A 1 498 ? -22.395 -4.502 17.766 1.00 67.88 498 TYR A C 1
ATOM 3879 O O . TYR A 1 498 ? -22.068 -5.195 16.804 1.00 67.88 498 TYR A O 1
ATOM 3887 N N . ARG A 1 499 ? -22.302 -4.932 19.033 1.00 68.25 499 ARG A N 1
ATOM 3888 C CA . ARG A 1 499 ? -21.797 -6.264 19.383 1.00 68.25 499 ARG A CA 1
ATOM 3889 C C . ARG A 1 499 ? -22.654 -7.377 18.796 1.00 68.25 499 ARG A C 1
ATOM 3891 O O . ARG A 1 499 ? -22.071 -8.348 18.347 1.00 68.25 499 ARG A O 1
ATOM 3898 N N . ILE A 1 500 ? -23.982 -7.251 18.794 1.00 73.94 500 ILE A N 1
ATOM 3899 C CA . ILE A 1 500 ? -24.895 -8.247 18.202 1.00 73.94 500 ILE A CA 1
ATOM 3900 C C . ILE A 1 500 ? -24.726 -8.325 16.677 1.00 73.94 500 ILE A C 1
ATOM 3902 O O . ILE A 1 500 ? -24.821 -9.404 16.102 1.00 73.94 500 ILE A O 1
ATOM 3906 N N . GLY A 1 501 ? -24.463 -7.193 16.019 1.00 63.81 501 GLY A N 1
ATOM 3907 C CA . GLY A 1 501 ? -24.306 -7.116 14.563 1.00 63.81 501 GLY A CA 1
ATOM 3908 C C . GLY A 1 501 ? -22.941 -7.561 14.020 1.00 63.81 501 GLY A C 1
ATOM 3909 O O . GLY A 1 501 ? -22.738 -7.509 12.809 1.00 63.81 501 GLY A O 1
ATOM 3910 N N . ASP A 1 502 ? -21.997 -7.949 14.879 1.00 63.16 502 ASP A N 1
ATOM 3911 C CA . ASP A 1 502 ? -20.664 -8.417 14.493 1.00 63.16 502 ASP A CA 1
ATOM 3912 C C . ASP A 1 502 ? -20.624 -9.955 14.468 1.00 63.16 502 ASP A C 1
ATOM 3914 O O . ASP A 1 502 ? -20.489 -10.609 15.504 1.00 63.16 502 ASP A O 1
ATOM 3918 N N . ALA A 1 503 ? -20.751 -10.531 13.268 1.00 49.19 503 ALA A N 1
ATOM 3919 C CA . ALA A 1 503 ? -20.825 -11.977 13.047 1.00 49.19 503 ALA A CA 1
ATOM 3920 C C . ALA A 1 503 ? -19.543 -12.740 13.437 1.00 49.19 503 ALA A C 1
ATOM 3922 O O . ALA A 1 503 ? -19.570 -13.965 13.571 1.00 49.19 503 ALA A O 1
ATOM 3923 N N . GLU A 1 504 ? -18.417 -12.043 13.614 1.00 51.47 504 GLU A N 1
ATOM 3924 C CA . GLU A 1 504 ? -17.137 -12.655 13.985 1.00 51.47 504 GLU A CA 1
ATOM 3925 C C . GLU A 1 504 ? -16.924 -12.720 15.501 1.00 51.47 504 GLU A C 1
ATOM 3927 O O . GLU A 1 504 ? -16.063 -13.460 15.991 1.00 51.47 504 GLU A O 1
ATOM 3932 N N . ASN A 1 505 ? -17.733 -11.989 16.267 1.00 54.44 505 ASN A N 1
ATOM 3933 C CA . ASN A 1 505 ? -17.618 -11.940 17.711 1.00 54.44 505 ASN A CA 1
ATOM 3934 C C . ASN A 1 505 ? -18.349 -13.127 18.346 1.00 54.44 505 ASN A C 1
ATOM 3936 O O . ASN A 1 505 ? -19.576 -13.197 18.363 1.00 54.44 505 ASN A O 1
ATOM 3940 N N . ARG A 1 506 ? -17.607 -14.057 18.961 1.00 52.88 506 ARG A N 1
ATOM 3941 C CA . ARG A 1 506 ? -18.208 -15.025 19.891 1.00 52.88 506 ARG A CA 1
ATOM 3942 C C . ARG A 1 506 ? -18.685 -14.254 21.121 1.00 52.88 506 ARG A C 1
ATOM 3944 O O . ARG A 1 506 ? -17.899 -14.000 22.030 1.00 52.88 506 ARG A O 1
ATOM 3951 N N . HIS A 1 507 ? -19.949 -13.830 21.132 1.00 60.12 507 HIS A N 1
ATOM 3952 C CA . HIS A 1 507 ? -20.476 -13.005 22.215 1.00 60.12 507 HIS A CA 1
ATOM 3953 C C . HIS A 1 507 ? -20.365 -13.749 23.547 1.00 60.12 507 HIS A C 1
ATOM 3955 O O . HIS A 1 507 ? -21.037 -14.755 23.774 1.00 60.12 507 HIS A O 1
ATOM 3961 N N . GLU A 1 508 ? -19.547 -13.240 24.465 1.00 61.62 508 GLU A N 1
ATOM 3962 C CA . GLU A 1 508 ? -19.621 -13.718 25.836 1.00 61.62 508 GLU A CA 1
ATOM 3963 C C . GLU A 1 508 ? -20.841 -13.132 26.522 1.00 61.62 508 GLU A C 1
ATOM 3965 O O . GLU A 1 508 ? -20.975 -11.922 26.729 1.00 61.62 508 GLU A O 1
ATOM 3970 N N . LEU A 1 509 ? -21.734 -14.062 26.830 1.00 77.25 509 LEU A N 1
ATOM 3971 C CA . LEU A 1 509 ? -22.994 -13.852 27.496 1.00 77.25 509 LEU A CA 1
ATOM 3972 C C . LEU A 1 509 ? -22.741 -13.493 28.971 1.00 77.25 509 LEU A C 1
ATOM 3974 O O . LEU A 1 509 ? -21.932 -14.136 29.652 1.00 77.25 509 LEU A O 1
ATOM 3978 N N . LEU A 1 510 ? -23.469 -12.500 29.481 1.00 79.56 510 LEU A N 1
ATOM 3979 C CA . LEU A 1 510 ? -23.417 -12.102 30.888 1.00 79.56 510 LEU A CA 1
ATOM 3980 C C . LEU A 1 510 ? -24.566 -12.745 31.667 1.00 79.56 510 LEU A C 1
ATOM 3982 O O . LEU A 1 510 ? -25.702 -12.820 31.202 1.00 79.56 510 LEU A O 1
ATOM 3986 N N . SER A 1 511 ? -24.285 -13.210 32.875 1.00 80.88 511 SER A N 1
ATOM 3987 C CA . SER A 1 511 ? -25.297 -13.657 33.829 1.00 80.88 511 SER A CA 1
ATOM 3988 C C . SER A 1 511 ? -26.146 -12.485 34.330 1.00 80.88 511 SER A C 1
ATOM 3990 O O . SER A 1 511 ? -25.747 -11.320 34.272 1.00 80.88 511 SER A O 1
ATOM 3992 N N . SER A 1 512 ? -27.313 -12.785 34.907 1.00 81.19 512 SER A N 1
ATOM 3993 C CA . SER A 1 512 ? -28.160 -11.768 35.544 1.00 81.19 512 SER A CA 1
ATOM 3994 C C . SER A 1 512 ? -27.435 -10.988 36.653 1.00 81.19 512 SER A C 1
ATOM 3996 O O . SER A 1 512 ? -27.786 -9.847 36.918 1.00 81.19 512 SER A O 1
ATOM 3998 N N . GLN A 1 513 ? -26.430 -11.558 37.324 1.00 80.00 513 GLN A N 1
ATOM 3999 C CA . GLN A 1 513 ? -25.695 -10.817 38.353 1.00 80.00 513 GLN A CA 1
ATOM 4000 C C . GLN A 1 513 ? -24.671 -9.849 37.745 1.00 80.00 513 GLN A C 1
ATOM 4002 O O . GLN A 1 513 ? -24.625 -8.693 38.153 1.00 80.00 513 GLN A O 1
ATOM 4007 N N . GLU A 1 514 ? -23.925 -10.282 36.726 1.00 81.38 514 GLU A N 1
ATOM 4008 C CA . GLU A 1 514 ? -22.985 -9.420 35.993 1.00 81.38 514 GLU A CA 1
ATOM 4009 C C . GLU A 1 514 ? -23.715 -8.239 35.338 1.00 81.38 514 GLU A C 1
ATOM 4011 O O . GLU A 1 514 ? -23.248 -7.104 35.412 1.00 81.38 514 GLU A O 1
ATOM 4016 N N . TRP A 1 515 ? -24.912 -8.474 34.789 1.00 87.25 515 TRP A N 1
ATOM 4017 C CA . TRP A 1 515 ? -25.769 -7.406 34.272 1.00 87.25 515 TRP A CA 1
ATOM 4018 C C . TRP A 1 515 ? -26.150 -6.372 35.332 1.00 87.25 515 TRP A C 1
ATOM 4020 O O . TRP A 1 515 ? -26.116 -5.177 35.050 1.00 87.25 515 TRP A O 1
ATOM 4030 N N . ARG A 1 516 ? -26.471 -6.795 36.561 1.00 85.25 516 ARG A N 1
ATOM 4031 C CA . ARG A 1 516 ? -26.742 -5.845 37.654 1.00 85.25 516 ARG A CA 1
ATOM 4032 C C . ARG A 1 516 ? -25.518 -5.005 37.977 1.00 85.25 516 ARG A C 1
ATOM 4034 O O . ARG A 1 516 ? -25.662 -3.818 38.237 1.00 85.25 516 ARG A O 1
ATOM 4041 N N . ASP A 1 517 ? -24.326 -5.590 37.994 1.00 83.81 517 ASP A N 1
ATOM 4042 C CA . ASP A 1 517 ? -23.108 -4.835 38.297 1.00 83.81 517 ASP A CA 1
ATOM 4043 C C . ASP A 1 517 ? -22.803 -3.798 37.203 1.00 83.81 517 ASP A C 1
ATOM 4045 O O . ASP A 1 517 ? -22.531 -2.640 37.528 1.00 83.81 517 ASP A O 1
ATOM 4049 N N . VAL A 1 518 ? -22.973 -4.170 35.929 1.00 83.44 518 VAL A N 1
ATOM 4050 C CA . VAL A 1 518 ? -22.865 -3.256 34.779 1.00 83.44 518 VAL A CA 1
ATOM 4051 C C . VAL A 1 518 ? -23.881 -2.111 34.874 1.00 83.44 518 VAL A C 1
ATOM 4053 O O . VAL A 1 518 ? -23.501 -0.945 34.788 1.00 83.44 518 VAL A O 1
ATOM 4056 N N . LEU A 1 519 ? -25.160 -2.416 35.115 1.00 86.06 519 LEU A N 1
ATOM 4057 C CA . LEU A 1 519 ? -26.222 -1.405 35.185 1.00 86.06 519 LEU A CA 1
ATOM 4058 C C . LEU A 1 519 ? -26.153 -0.525 36.440 1.00 86.06 519 LEU A C 1
ATOM 4060 O O . LEU A 1 519 ? -26.606 0.613 36.405 1.00 86.06 519 LEU A O 1
ATOM 4064 N N . ASN A 1 520 ? -25.541 -0.987 37.533 1.00 85.25 520 ASN A N 1
ATOM 4065 C CA . ASN A 1 520 ? -25.245 -0.139 38.696 1.00 85.25 520 ASN A CA 1
ATOM 4066 C C . ASN A 1 520 ? -24.070 0.826 38.449 1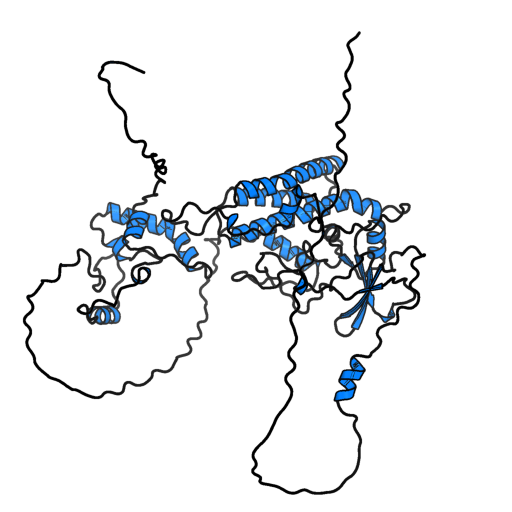.00 85.25 520 ASN A C 1
ATOM 4068 O O . ASN A 1 520 ? -23.702 1.567 39.356 1.00 85.25 520 ASN A O 1
ATOM 4072 N N . GLY A 1 521 ? -23.429 0.794 37.275 1.00 73.31 521 GLY A N 1
ATOM 4073 C CA . GLY A 1 521 ? -22.243 1.606 37.011 1.00 73.31 521 GLY A CA 1
ATOM 4074 C C . GLY A 1 521 ? -21.043 1.197 37.866 1.00 73.31 521 GLY A C 1
ATOM 4075 O O . GLY A 1 521 ? -20.132 2.001 38.067 1.00 73.31 521 GLY A O 1
ATOM 4076 N N . LYS A 1 522 ? -21.009 -0.045 38.379 1.00 69.88 522 LYS A N 1
ATOM 4077 C CA . LYS A 1 522 ? -19.811 -0.571 39.035 1.00 69.88 522 LYS A CA 1
ATOM 4078 C C . LYS A 1 522 ? -18.746 -0.776 37.964 1.00 69.88 522 LYS A C 1
ATOM 4080 O O . LYS A 1 522 ? -18.605 -1.853 37.392 1.00 69.88 522 LYS A O 1
ATOM 4085 N N . THR A 1 523 ? -17.962 0.265 37.702 1.00 50.09 523 THR A N 1
ATOM 4086 C CA . THR A 1 523 ? -16.659 0.096 37.070 1.00 50.09 523 THR A CA 1
ATOM 4087 C C . THR A 1 523 ? -15.828 -0.696 38.055 1.00 50.09 523 THR A C 1
ATOM 4089 O O . THR A 1 523 ? -15.516 -0.208 39.146 1.00 50.09 523 THR A O 1
ATOM 4092 N N . PHE A 1 524 ? -15.504 -1.937 37.725 1.00 46.50 524 PHE A N 1
ATOM 4093 C CA . PHE A 1 524 ? -14.613 -2.684 38.582 1.00 46.50 524 PHE A CA 1
ATOM 4094 C C . PHE A 1 524 ? -13.246 -1.994 38.518 1.00 46.50 524 PHE A C 1
ATOM 4096 O O . PHE A 1 524 ? -12.538 -2.083 37.515 1.00 46.50 524 PHE A O 1
ATOM 4103 N N . ARG A 1 525 ? -12.864 -1.290 39.587 1.00 30.86 525 ARG A N 1
ATOM 4104 C CA . ARG A 1 525 ? -11.464 -0.916 39.764 1.00 30.86 525 ARG A CA 1
ATOM 4105 C C . ARG A 1 525 ? -10.664 -2.214 39.814 1.00 30.86 525 ARG A C 1
ATOM 4107 O O . ARG A 1 525 ? -11.034 -3.160 40.519 1.00 30.86 525 ARG A O 1
ATOM 4114 N N . ALA A 1 526 ? -9.595 -2.277 39.030 1.00 35.69 526 ALA A N 1
ATOM 4115 C CA . ALA A 1 526 ? -8.548 -3.249 39.268 1.00 35.69 526 ALA A CA 1
ATOM 4116 C C . ALA A 1 526 ? -7.976 -2.925 40.653 1.00 35.69 526 ALA A C 1
ATOM 4118 O O . ALA A 1 526 ? -7.238 -1.957 40.821 1.00 35.69 526 ALA A O 1
ATOM 4119 N N . GLU A 1 527 ? -8.406 -3.672 41.668 1.00 30.55 527 GLU A N 1
ATOM 4120 C CA . GLU A 1 527 ? -7.667 -3.745 42.922 1.00 30.55 527 GLU A CA 1
ATOM 4121 C C . GLU A 1 527 ? -6.238 -4.170 42.556 1.00 30.55 527 GLU A C 1
ATOM 4123 O O . GLU A 1 527 ? -6.080 -5.157 41.824 1.00 30.55 527 GLU A O 1
ATOM 4128 N N . PRO A 1 528 ? -5.204 -3.430 42.988 1.00 32.12 528 PRO A N 1
ATOM 4129 C CA . PRO A 1 528 ? -3.831 -3.828 42.740 1.00 32.12 528 PRO A CA 1
ATOM 4130 C C . PRO A 1 528 ? -3.640 -5.238 43.290 1.00 32.12 528 PRO A C 1
ATOM 4132 O O . PRO A 1 528 ? -3.941 -5.506 44.453 1.00 32.12 528 PRO A O 1
ATOM 4135 N N . VAL A 1 529 ? -3.161 -6.144 42.435 1.00 37.47 529 VAL A N 1
ATOM 4136 C CA . VAL A 1 529 ? -2.847 -7.524 42.810 1.00 37.47 529 VAL A CA 1
ATOM 4137 C C . VAL A 1 529 ? -1.993 -7.477 44.080 1.00 37.47 529 VAL A C 1
ATOM 4139 O O . VAL A 1 529 ? -0.890 -6.919 44.037 1.00 37.47 529 VAL A O 1
ATOM 4142 N N . PRO A 1 530 ? -2.460 -8.019 45.222 1.00 34.25 530 PRO A N 1
ATOM 4143 C CA . PRO A 1 530 ? -1.635 -8.056 46.411 1.00 34.25 530 PRO A CA 1
ATOM 4144 C C . PRO A 1 530 ? -0.413 -8.900 46.068 1.00 34.25 530 PRO A C 1
ATOM 4146 O O . PRO A 1 530 ? -0.533 -10.067 45.677 1.00 34.25 530 PRO A O 1
ATOM 4149 N N . LYS A 1 531 ? 0.771 -8.282 46.165 1.00 37.38 531 LYS A N 1
ATOM 4150 C CA . LYS A 1 531 ? 2.054 -8.973 46.030 1.00 37.38 531 LYS A CA 1
ATOM 4151 C C . LYS A 1 531 ? 1.969 -10.234 46.880 1.00 37.38 531 LYS A C 1
ATOM 4153 O O . LYS A 1 531 ? 1.751 -10.142 48.087 1.00 37.38 531 LYS A O 1
ATOM 4158 N N . ARG A 1 532 ? 2.099 -11.403 46.244 1.00 35.81 532 ARG A N 1
ATOM 4159 C CA . ARG A 1 532 ? 2.199 -12.698 46.925 1.00 35.81 532 ARG A CA 1
ATOM 4160 C C . ARG A 1 532 ? 3.271 -12.569 48.007 1.00 35.81 532 ARG A C 1
ATOM 4162 O O . ARG A 1 532 ? 4.460 -12.554 47.702 1.00 35.81 532 ARG A O 1
ATOM 4169 N N . GLY A 1 533 ? 2.832 -12.442 49.257 1.00 32.50 533 GLY A N 1
ATOM 4170 C CA . GLY A 1 533 ? 3.703 -12.457 50.417 1.00 32.50 533 GLY A CA 1
ATOM 4171 C C . GLY A 1 533 ? 4.417 -13.799 50.459 1.00 32.50 533 GLY A C 1
ATOM 4172 O O . GLY A 1 533 ? 3.784 -14.845 50.621 1.00 32.50 533 GLY A O 1
ATOM 4173 N N . GLY A 1 534 ? 5.734 -13.765 50.269 1.00 33.53 534 GLY A N 1
ATOM 4174 C CA . GLY A 1 534 ? 6.596 -14.898 50.548 1.00 33.53 534 GLY A CA 1
ATOM 4175 C C . GLY A 1 534 ? 6.409 -15.307 52.004 1.00 33.53 534 GLY A C 1
ATOM 4176 O O . GLY A 1 534 ? 6.591 -14.507 52.920 1.00 33.53 534 GLY A O 1
ATOM 4177 N N . ARG A 1 535 ? 6.019 -16.565 52.215 1.00 35.59 535 ARG A N 1
ATOM 4178 C CA . ARG A 1 535 ? 6.068 -17.209 53.525 1.00 35.59 535 ARG A CA 1
ATOM 4179 C C . ARG A 1 535 ? 7.531 -17.286 53.971 1.00 35.59 535 ARG A C 1
ATOM 4181 O O . ARG A 1 535 ? 8.240 -18.203 53.575 1.00 35.59 535 ARG A O 1
ATOM 4188 N N . GLY A 1 536 ? 7.955 -16.349 54.811 1.00 33.41 536 GLY A N 1
ATOM 4189 C CA . GLY A 1 536 ? 9.136 -16.478 55.661 1.00 33.41 536 GLY A CA 1
ATOM 4190 C C . GLY A 1 536 ? 8.695 -16.793 57.087 1.00 33.41 536 GLY A C 1
ATOM 4191 O O . GLY A 1 536 ? 8.150 -15.937 57.774 1.00 33.41 536 GLY A O 1
ATOM 4192 N N . ARG A 1 537 ? 8.881 -18.043 57.520 1.00 33.53 537 ARG A N 1
ATOM 4193 C CA . ARG A 1 537 ? 8.731 -18.464 58.919 1.00 33.53 537 ARG A CA 1
ATOM 4194 C C . ARG A 1 537 ? 9.884 -17.889 59.754 1.00 33.53 537 ARG A C 1
ATOM 4196 O O . ARG A 1 537 ? 11.028 -18.211 59.476 1.00 33.53 537 ARG A O 1
ATOM 4203 N N . GLY A 1 538 ? 9.535 -17.189 60.833 1.00 31.12 538 GLY A N 1
ATOM 4204 C CA . GLY A 1 538 ? 10.070 -17.433 62.179 1.00 31.12 538 GLY A CA 1
ATOM 4205 C C . GLY A 1 538 ? 11.436 -16.851 62.561 1.00 31.12 538 GLY A C 1
ATOM 4206 O O . GLY A 1 538 ? 12.463 -17.421 62.223 1.00 31.12 538 GLY A O 1
ATOM 4207 N N . GLN A 1 539 ? 11.388 -15.803 63.388 1.00 32.88 539 GLN A N 1
ATOM 4208 C CA . GLN A 1 539 ? 12.225 -15.448 64.559 1.00 32.88 539 GLN A CA 1
ATOM 4209 C C . GLN A 1 539 ? 11.929 -13.955 64.804 1.00 32.88 539 GLN A C 1
ATOM 4211 O O . GLN A 1 539 ? 11.923 -13.189 63.855 1.00 32.88 539 GLN A O 1
ATOM 4216 N N . GLY A 1 540 ? 11.575 -13.421 65.966 1.00 30.41 540 GLY A N 1
ATOM 4217 C CA . GLY A 1 540 ? 11.722 -13.838 67.348 1.00 30.41 540 GLY A CA 1
ATOM 4218 C C . GLY A 1 540 ? 12.078 -12.564 68.126 1.00 30.41 540 GLY A C 1
ATOM 4219 O O . GLY A 1 540 ? 13.140 -12.007 67.893 1.00 30.41 540 GLY A O 1
ATOM 4220 N N . GLY A 1 541 ? 11.202 -12.123 69.034 1.00 31.06 541 GLY A N 1
ATOM 4221 C CA . GLY A 1 541 ? 11.547 -11.205 70.129 1.00 31.06 541 GLY A CA 1
ATOM 4222 C C . GLY A 1 541 ? 11.346 -9.699 69.905 1.00 31.06 541 GLY A C 1
ATOM 4223 O O . GLY A 1 541 ? 11.701 -9.153 68.870 1.00 31.06 541 GLY A O 1
ATOM 4224 N N . GLY A 1 542 ? 10.855 -9.028 70.955 1.00 30.31 542 GLY A N 1
ATOM 4225 C CA . GLY A 1 542 ? 11.172 -7.619 71.220 1.00 30.31 542 GLY A CA 1
ATOM 4226 C C . GLY A 1 542 ? 9.980 -6.697 71.467 1.00 30.31 542 GLY A C 1
ATOM 4227 O O . GLY A 1 542 ? 9.220 -6.408 70.560 1.00 30.31 542 GLY A O 1
ATOM 4228 N N . ARG A 1 543 ? 9.851 -6.231 72.713 1.00 33.59 543 ARG A N 1
ATOM 4229 C CA . ARG A 1 543 ? 8.930 -5.192 73.209 1.00 33.59 543 ARG A CA 1
ATOM 4230 C C . ARG A 1 543 ? 9.415 -3.769 72.863 1.00 33.59 543 ARG A C 1
ATOM 4232 O O . ARG A 1 543 ? 10.610 -3.584 72.665 1.00 33.59 543 ARG A O 1
ATOM 4239 N N . GLY A 1 544 ? 8.508 -2.795 73.008 1.00 30.34 544 GLY A N 1
ATOM 4240 C CA . GLY A 1 544 ? 8.752 -1.338 73.068 1.00 30.34 544 GLY A CA 1
ATOM 4241 C C . GLY A 1 544 ? 8.151 -0.649 71.841 1.00 30.34 544 GLY A C 1
ATOM 4242 O O . GLY A 1 544 ? 8.395 -1.110 70.739 1.00 30.34 544 GLY A O 1
ATOM 4243 N N . GLY A 1 545 ? 7.273 0.347 71.923 1.00 32.03 545 GLY A N 1
ATOM 4244 C CA . GLY A 1 545 ? 7.234 1.461 72.865 1.00 32.03 545 GLY A CA 1
ATOM 4245 C C . GLY A 1 545 ? 7.537 2.740 72.075 1.00 32.03 545 GLY A C 1
ATOM 4246 O O . GLY A 1 545 ? 8.653 2.878 71.592 1.00 32.03 545 GLY A O 1
ATOM 4247 N N . ASP A 1 546 ? 6.522 3.596 71.978 1.00 33.84 546 ASP A N 1
ATOM 4248 C CA . ASP A 1 546 ? 6.560 5.053 71.777 1.00 33.84 546 ASP A CA 1
ATOM 4249 C C . ASP A 1 546 ? 6.834 5.683 70.385 1.00 33.84 546 ASP A C 1
ATOM 4251 O O . ASP A 1 546 ? 7.800 5.390 69.688 1.00 33.84 546 ASP A O 1
ATOM 4255 N N . ASP A 1 547 ? 5.922 6.619 70.089 1.00 34.41 547 ASP A N 1
ATOM 4256 C CA . ASP A 1 547 ? 6.093 7.990 69.581 1.00 34.41 547 ASP A CA 1
ATOM 4257 C C . ASP A 1 547 ? 6.234 8.400 68.095 1.00 34.41 547 ASP A C 1
ATOM 4259 O O . ASP A 1 547 ? 7.036 7.898 67.316 1.00 34.41 547 ASP A O 1
ATOM 4263 N N . GLU A 1 548 ? 5.418 9.434 67.822 1.00 35.72 548 GLU A N 1
ATOM 4264 C CA . GLU A 1 548 ? 5.528 10.610 66.939 1.00 35.72 548 GLU A CA 1
ATOM 4265 C C . GLU A 1 548 ? 5.702 10.506 65.406 1.00 35.72 548 GLU A C 1
ATOM 4267 O O . GLU A 1 548 ? 6.713 10.080 64.864 1.00 35.72 548 GLU A O 1
ATOM 4272 N N . GLY A 1 549 ? 4.710 11.083 64.707 1.00 34.94 549 GLY A N 1
ATOM 4273 C CA . GLY A 1 549 ? 4.879 12.369 64.012 1.00 34.94 549 GLY A CA 1
ATOM 4274 C C . GLY A 1 549 ? 5.707 12.418 62.722 1.00 34.94 549 GLY A C 1
ATOM 4275 O O . GLY A 1 549 ? 6.925 12.549 62.769 1.00 34.94 549 GLY A O 1
ATOM 4276 N N . ILE A 1 550 ? 5.014 12.453 61.575 1.00 32.78 550 ILE A N 1
ATOM 4277 C CA . ILE A 1 550 ? 4.915 13.564 60.589 1.00 32.78 550 ILE A CA 1
ATOM 4278 C C . ILE A 1 550 ? 3.971 13.128 59.464 1.00 32.78 550 ILE A C 1
ATOM 4280 O O . ILE A 1 550 ? 4.126 11.991 58.962 1.00 32.78 550 ILE A O 1
#

Foldseek 3Di:
DDDDDDDDDDDDDDDDDDDDDDDDDDDDDDDDDDDDDDDDDDDDDDDDDDDDDDDDDDDDPVVVVVVVVVPDPDDQPDADPVDDAALQFALAKEWDDDPNFIKIKGWLANAAADAPHDPAQKFFAFQLLAGQCLQLLFAAEAADPLLNLSLLQFHQDDDDVPLLNLLVDRDDPVQWDDDDPDFDPQPQWTAGHPVSLVSLVRVLVVLVVLVVVVCVVCVPVADPCLVVLNVLLVVLSVCRVPPIAGPVLNSNSSNLSSSSSSSNSSRSCCVPQQQVQLVDDPDDQDAADNRGNGHEYCDSNVSNSCRSSSGIYMHMYGPVPDDNHNRNYYHDHDYSVVRTRPHGHPPIDMDRFDPDSVRSVVVSVCCSPPVDRDPDPPDPPPPDDPPPPPPDDDDDDDDDDDDDDDDDDDDDDDDDDPDPDPDDDPLADDDDPPDDDDDVVSNVVSVPDDPPDDPDDDDPVNQFALAADVCLLCVDPDPVLNVLLVVLCVVCVVVSVVQVPDPPDPDDTHHNVRSSCSSVVVRPDPPPDPPPDPDDDDDDDDDDDDDDDD

Sequence (550 aa):
MSSLSGNGARPWTVRPDKTLDSASCMTRVDGEEGEVGDECDEQKRGAGEMRTECEEQTPAAGERVRAEREEQTPVFYGANENVALGPFDGKVGAVVRFSGEGYYITTNASYIPAPPIRVHPKLHLREDMRYGEDDPTQWPQKYSSRFCHLGAIQKKPTGTQREISVMWWNATVEDFISPETGKTATRGLGKLSAERFSQLLAPIARFREQYTAYSKSVGGQGHSLLPDFVRQIRLGVERLQSLPSTFNQMVAAITTLQRMFLEADALLKYVTQYKPLMEHIDVDSPTPTQHCVGVFTSDPAIAQQLKLGGLLYWLMRPTHTFGNENILAIAEPLQPADLLQLKAARGCQELSVTNETDSKIEAIHKCSVTTPWYKDPFSSDDGLSPSVEVHPSPVAPVTAAKRYEPFDHPRASTSAAPKQAAGRDKFQHLDRPEMPTPIPAWEAALAAVNRARAPAALRPADTRYVLPEPALVVASEDPERRQLYLHHLTLMMDALLYRIGDAENRHELLSSQEWRDVLNGKTFRAEPVPKRGGRGRGQGGGRGGDDEGI

Secondary structure (DSSP, 8-state):
---------PPPP--------------------------------------------PPPHHHHHHHTTSS---------TTSPP-SS-BSEEEEEEETTEEEEEEESSSS-BPP---SS-EE--BTTSS-GGG-TTTSPEEP-STTGGGGGPBPPP-SS-TTTGGGGPPP-GGGEEPPPTTS-TTTT-BEE-HHHHHHHHHHHHHHHHHHHHHHHHHTT-S-THHHHHHHHHHHHHHHHHH--B-HHHHHHHHHHHHHHHHHHHHHHHIIIIIHHHHH-SSSPPPPP-TTB--EEES-HHHHHHHHHTT--EEEEEEGGG--S--B--B-PPBPHHHHS--SBPTTPPPEE--SSHHHHHHHHHHHHHHS-SS--TT-----------------PPP-----------------------SS--TTS----TTSPPPPHHHHHHHHT--TTS--SS--GGGGEESS--HHHHH--S-HHHHHHHHHHHHHHHHHHHHHHT-TT----PEEHHHHHHHHTT-----PPPPP-------------------

Radius of gyration: 36.97 Å; chains: 1; bounding box: 96×94×119 Å

pLDDT: mean 71.25, std 25.78, range [23.22, 97.88]